Protein AF-A0A656G912-F1 (afdb_monomer_lite)

pLDDT: mean 78.0, std 14.46, range [34.84, 95.44]

Structure (mmCIF, N/CA/C/O backbone):
data_AF-A0A656G912-F1
#
_entry.id   AF-A0A656G912-F1
#
loop_
_atom_site.group_PDB
_atom_site.id
_atom_site.type_symbol
_atom_site.label_atom_id
_atom_site.label_alt_id
_atom_site.label_comp_id
_atom_site.label_asym_id
_atom_site.label_entity_id
_atom_site.label_seq_id
_atom_site.pdbx_PDB_ins_code
_atom_site.Cartn_x
_atom_site.Cartn_y
_atom_site.Cartn_z
_atom_site.occupancy
_atom_site.B_iso_or_equiv
_atom_site.auth_seq_id
_atom_site.auth_comp_id
_atom_site.auth_asym_id
_atom_site.auth_atom_id
_atom_site.pdbx_PDB_model_num
ATOM 1 N N . MET A 1 1 ? -18.332 -12.002 11.995 1.00 82.12 1 MET A N 1
ATOM 2 C CA . MET A 1 1 ? -18.474 -10.592 11.588 1.00 82.12 1 MET A CA 1
ATOM 3 C C . MET A 1 1 ? -17.479 -9.717 12.341 1.00 82.12 1 MET A C 1
ATOM 5 O O . MET A 1 1 ? -17.556 -9.607 13.562 1.00 82.12 1 MET A O 1
ATOM 9 N N . ILE A 1 2 ? -16.579 -9.072 11.595 1.00 88.88 2 ILE A N 1
ATOM 10 C CA . ILE A 1 2 ? -15.641 -8.051 12.053 1.00 88.88 2 ILE A CA 1
ATOM 11 C C . ILE A 1 2 ? -16.287 -6.677 11.842 1.00 88.88 2 ILE A C 1
ATOM 13 O O . ILE A 1 2 ? -16.492 -6.237 10.712 1.00 88.88 2 ILE A O 1
ATOM 17 N N . ASN A 1 3 ? -16.586 -5.981 12.932 1.00 89.94 3 ASN A N 1
ATOM 18 C CA . ASN A 1 3 ? -17.111 -4.628 12.937 1.00 89.94 3 ASN A CA 1
ATOM 19 C C . ASN A 1 3 ? -16.007 -3.621 12.570 1.00 89.94 3 ASN A C 1
ATOM 21 O O . ASN A 1 3 ? -15.104 -3.307 13.352 1.00 89.94 3 ASN A O 1
ATOM 25 N N . LEU A 1 4 ? -16.099 -3.121 11.340 1.00 87.69 4 LEU A N 1
ATOM 26 C CA . LEU A 1 4 ? -15.257 -2.058 10.790 1.00 87.69 4 LEU A CA 1
ATOM 27 C C . LEU A 1 4 ? -15.987 -0.706 10.732 1.00 87.69 4 LEU A C 1
ATOM 29 O O . LEU A 1 4 ? -15.480 0.238 10.132 1.00 87.69 4 LEU A O 1
ATOM 33 N N . LEU A 1 5 ? -17.162 -0.603 11.354 1.00 89.38 5 LEU A N 1
ATOM 34 C CA . LEU A 1 5 ? -17.959 0.617 11.435 1.00 89.38 5 LEU A CA 1
ATOM 35 C C . LEU A 1 5 ? -17.552 1.458 12.653 1.00 89.38 5 LEU A C 1
ATOM 37 O O . LEU A 1 5 ? -16.798 1.024 13.530 1.00 89.38 5 LEU A O 1
ATOM 41 N N . THR A 1 6 ? -18.071 2.683 12.709 1.00 87.00 6 THR A N 1
ATOM 42 C CA . THR A 1 6 ? -17.907 3.615 13.836 1.00 87.00 6 THR A CA 1
ATOM 43 C C . THR A 1 6 ? -18.986 3.467 14.915 1.00 87.00 6 THR A C 1
ATOM 45 O O . THR A 1 6 ? -18.896 4.134 15.944 1.00 87.00 6 THR A O 1
ATOM 48 N N . VAL A 1 7 ? -19.973 2.590 14.702 1.00 89.94 7 VAL A N 1
ATOM 49 C CA . VAL A 1 7 ? -21.152 2.383 15.563 1.00 89.94 7 VAL A CA 1
ATOM 50 C C . VAL A 1 7 ? -21.218 0.955 16.100 1.00 89.94 7 VAL A C 1
ATOM 52 O O . VAL A 1 7 ? -20.707 0.019 15.472 1.00 89.94 7 VAL A O 1
ATOM 55 N N . ILE A 1 8 ? -21.804 0.784 17.289 1.00 92.19 8 ILE A N 1
ATOM 56 C CA . ILE A 1 8 ? -22.007 -0.554 17.861 1.00 92.19 8 ILE A CA 1
ATOM 57 C C . ILE A 1 8 ? -22.931 -1.351 16.943 1.00 92.19 8 ILE A C 1
ATOM 59 O O . ILE A 1 8 ? -23.935 -0.838 16.457 1.00 92.19 8 ILE A O 1
ATOM 63 N N . THR A 1 9 ? -22.611 -2.626 16.735 1.00 92.38 9 THR A N 1
ATOM 64 C CA . THR A 1 9 ? -23.498 -3.553 16.030 1.00 92.38 9 THR A CA 1
ATOM 65 C C . THR A 1 9 ? -24.032 -4.577 17.017 1.00 92.38 9 THR A C 1
ATOM 67 O O . THR A 1 9 ? -23.259 -5.286 17.667 1.00 92.38 9 THR A O 1
ATOM 70 N N . VAL A 1 10 ? -25.356 -4.656 17.133 1.00 90.44 10 VAL A N 1
ATOM 71 C CA . VAL A 1 10 ? -26.035 -5.635 17.983 1.00 90.44 10 VAL A CA 1
ATOM 72 C C . VAL A 1 10 ? -26.147 -6.948 17.215 1.00 90.44 10 VAL A C 1
ATOM 74 O O . VAL A 1 10 ? -26.824 -7.035 16.197 1.00 90.44 10 VAL A O 1
ATOM 77 N N . ALA A 1 11 ? -25.448 -7.974 17.694 1.00 85.88 11 ALA A N 1
ATOM 78 C CA . ALA A 1 11 ? -25.460 -9.308 17.102 1.00 85.88 11 ALA A CA 1
ATOM 79 C C . ALA A 1 11 ? -26.674 -10.129 17.567 1.00 85.88 11 ALA A C 1
ATOM 81 O O . ALA A 1 11 ? -27.182 -10.958 16.815 1.00 85.88 11 ALA A O 1
ATOM 82 N N . ASN A 1 12 ? -27.157 -9.901 18.796 1.00 85.50 12 ASN A N 1
ATOM 83 C CA . ASN A 1 12 ? -28.300 -10.622 19.355 1.00 85.50 12 ASN A CA 1
ATOM 84 C C . ASN A 1 12 ? -29.197 -9.716 20.214 1.00 85.50 12 ASN A C 1
ATOM 86 O O . ASN A 1 12 ? -29.078 -9.669 21.441 1.00 85.50 12 ASN A O 1
ATOM 90 N N . ALA A 1 13 ? -30.145 -9.033 19.565 1.00 85.25 13 ALA A N 1
ATOM 91 C CA . ALA A 1 13 ? -31.070 -8.108 20.225 1.00 85.25 13 ALA A CA 1
ATOM 92 C C . ALA A 1 13 ? -31.944 -8.785 21.298 1.00 85.25 13 ALA A C 1
ATOM 94 O O . ALA A 1 13 ? -32.250 -8.179 22.322 1.00 85.25 13 ALA A O 1
ATOM 95 N N . LYS A 1 14 ? -32.291 -10.070 21.124 1.00 84.75 14 LYS A N 1
ATOM 96 C CA . LYS A 1 14 ? -33.125 -10.816 22.084 1.00 84.75 14 LYS A CA 1
ATOM 97 C C . LYS A 1 14 ? -32.425 -11.036 23.428 1.00 84.75 14 LYS A C 1
ATOM 99 O O . LYS A 1 14 ? -33.094 -11.111 24.454 1.00 84.75 14 LYS A O 1
ATOM 104 N N . LYS A 1 15 ? -31.090 -11.141 23.433 1.00 86.25 15 LYS A N 1
ATOM 105 C CA . LYS A 1 15 ? -30.287 -11.347 24.650 1.00 86.25 15 LYS A CA 1
ATOM 106 C C . LYS A 1 15 ? -29.908 -10.029 25.341 1.00 86.25 15 LYS A C 1
ATOM 108 O O . LYS A 1 15 ? -29.545 -10.051 26.515 1.00 86.25 15 LYS A O 1
ATOM 113 N N . LEU A 1 16 ? -30.026 -8.892 24.649 1.00 86.38 16 LEU A N 1
ATOM 114 C CA . LEU A 1 16 ? -29.507 -7.601 25.105 1.00 86.38 16 LEU A CA 1
ATOM 115 C C . LEU A 1 16 ? -30.047 -7.170 26.470 1.00 86.38 16 LEU A C 1
ATOM 117 O O . LEU A 1 16 ? -29.255 -6.956 27.383 1.00 86.38 16 LEU A O 1
ATOM 121 N N . ALA A 1 17 ? -31.367 -7.073 26.626 1.00 83.69 17 ALA A N 1
ATOM 122 C CA . ALA A 1 17 ? -31.971 -6.572 27.862 1.00 83.69 17 ALA A CA 1
ATOM 123 C C . ALA A 1 17 ? -31.608 -7.441 29.083 1.00 83.69 17 ALA A C 1
ATOM 125 O O . ALA A 1 17 ? -31.211 -6.926 30.129 1.00 83.69 17 ALA A O 1
ATOM 126 N N . ALA A 1 18 ? -31.665 -8.768 28.924 1.00 84.19 18 ALA A N 1
ATOM 127 C CA . ALA A 1 18 ? -31.332 -9.717 29.984 1.00 84.19 18 ALA A CA 1
ATOM 128 C C . ALA A 1 18 ? -29.841 -9.667 30.363 1.00 84.19 18 ALA A C 1
ATOM 130 O O . ALA A 1 18 ? -29.508 -9.596 31.546 1.00 84.19 18 ALA A O 1
ATOM 131 N N . ALA A 1 19 ? -28.943 -9.660 29.371 1.00 85.19 19 ALA A N 1
ATOM 132 C CA . ALA A 1 19 ? -27.506 -9.561 29.613 1.00 85.19 19 ALA A CA 1
ATOM 133 C C . ALA A 1 19 ? -27.141 -8.218 30.255 1.00 85.19 19 ALA A C 1
ATOM 135 O O . ALA A 1 19 ? -26.412 -8.191 31.245 1.00 85.19 19 ALA A O 1
ATOM 136 N N . ALA A 1 20 ? -27.697 -7.112 29.752 1.00 85.56 20 ALA A N 1
ATOM 137 C CA . ALA A 1 20 ? -27.444 -5.783 30.290 1.00 85.56 20 ALA A CA 1
ATOM 138 C C . ALA A 1 20 ? -27.816 -5.697 31.776 1.00 85.56 20 ALA A C 1
ATOM 140 O O . ALA A 1 20 ? -27.006 -5.246 32.586 1.00 85.56 20 ALA A O 1
ATOM 141 N N . TYR A 1 21 ? -28.993 -6.210 32.146 1.00 85.62 21 TYR A N 1
ATOM 142 C CA . TYR A 1 21 ? -29.447 -6.250 33.533 1.00 85.62 21 TYR A CA 1
ATOM 143 C C . TYR A 1 21 ? -28.483 -7.018 34.450 1.00 85.62 21 TYR A C 1
ATOM 145 O O . TYR A 1 21 ? -28.092 -6.517 35.506 1.00 85.62 21 TYR A O 1
ATOM 153 N N . ILE A 1 22 ? -28.065 -8.222 34.044 1.00 84.69 22 ILE A N 1
ATOM 154 C CA . ILE A 1 22 ? -27.146 -9.061 34.830 1.00 84.69 22 ILE A CA 1
ATOM 155 C C . ILE A 1 22 ? -25.794 -8.361 35.008 1.00 84.69 22 ILE A C 1
ATOM 157 O O . ILE A 1 22 ? -25.272 -8.296 36.123 1.00 84.69 22 ILE A O 1
ATOM 161 N N . ILE A 1 23 ? -25.240 -7.803 33.929 1.00 85.06 23 ILE A N 1
ATOM 162 C CA . ILE A 1 23 ? -23.918 -7.165 33.942 1.00 85.06 23 ILE A CA 1
ATOM 163 C C . ILE A 1 23 ? -23.940 -5.894 34.792 1.00 85.06 23 ILE A C 1
ATOM 165 O O . ILE A 1 23 ? -23.041 -5.687 35.608 1.00 85.06 23 ILE A O 1
ATOM 169 N N . PHE A 1 24 ? -24.967 -5.055 34.656 1.00 87.31 24 PHE A N 1
ATOM 170 C CA . PHE A 1 24 ? -25.081 -3.857 35.482 1.00 87.31 24 PHE A CA 1
ATOM 171 C C . PHE A 1 24 ? -25.214 -4.197 36.964 1.00 87.31 24 PHE A C 1
ATOM 173 O O . PHE A 1 24 ? -24.510 -3.596 37.773 1.00 87.31 24 PHE A O 1
ATOM 180 N N . ASN A 1 25 ? -26.026 -5.194 37.327 1.00 85.38 25 ASN A N 1
ATOM 181 C CA . ASN A 1 25 ? -26.126 -5.644 38.717 1.00 85.38 25 ASN A CA 1
ATOM 182 C C . ASN A 1 25 ? -24.791 -6.159 39.260 1.00 85.38 25 ASN A C 1
ATOM 184 O O . ASN A 1 25 ? -24.444 -5.851 40.398 1.00 85.38 25 ASN A O 1
ATOM 188 N N . LEU A 1 26 ? -24.023 -6.884 38.445 1.00 84.75 26 LEU A N 1
ATOM 189 C CA . LEU A 1 26 ? -22.691 -7.365 38.807 1.00 84.75 26 LEU A CA 1
ATOM 190 C C . LEU A 1 26 ? -21.698 -6.217 39.056 1.00 84.75 26 LEU A C 1
ATOM 192 O O . LEU A 1 26 ? -20.902 -6.267 39.997 1.00 84.75 26 LEU A O 1
ATOM 196 N N . ILE A 1 27 ? -21.732 -5.172 38.227 1.00 83.88 27 ILE A N 1
ATOM 197 C CA . ILE A 1 27 ? -20.868 -4.000 38.412 1.00 83.88 27 ILE A CA 1
ATOM 198 C C . ILE A 1 27 ? -21.308 -3.198 39.648 1.00 83.88 27 ILE A C 1
ATOM 200 O O . ILE A 1 27 ? -20.473 -2.813 40.470 1.00 83.88 27 ILE A O 1
ATOM 204 N N . ILE A 1 28 ? -22.617 -2.993 39.813 1.00 84.44 28 ILE A N 1
ATOM 205 C CA . ILE A 1 28 ? -23.221 -2.260 40.932 1.00 84.44 28 ILE A CA 1
ATOM 206 C C . ILE A 1 28 ? -22.937 -2.948 42.269 1.00 84.44 28 ILE A C 1
ATOM 208 O O . ILE A 1 28 ? -22.500 -2.286 43.212 1.00 84.44 28 ILE A O 1
ATOM 212 N N . SER A 1 29 ? -23.134 -4.266 42.371 1.00 82.44 29 SER A N 1
ATOM 213 C CA . SER A 1 29 ? -22.952 -5.010 43.625 1.00 82.44 29 SER A CA 1
ATOM 214 C C . SER A 1 29 ? -21.528 -4.886 44.164 1.00 82.44 29 SER A C 1
ATOM 216 O O . SER A 1 29 ? -21.317 -4.792 45.371 1.00 82.44 29 SER A O 1
ATOM 218 N N . LYS A 1 30 ? -20.545 -4.819 43.265 1.00 77.88 30 LYS A N 1
ATOM 219 C CA . LYS A 1 30 ? -19.129 -4.676 43.607 1.00 77.88 30 LYS A CA 1
ATOM 220 C C . LYS A 1 30 ? -18.761 -3.278 44.104 1.00 77.88 30 LYS A C 1
ATOM 222 O O . LYS A 1 30 ? -17.807 -3.117 44.868 1.00 77.88 30 LYS A O 1
ATOM 227 N N . ILE A 1 31 ? -19.496 -2.261 43.666 1.00 74.75 31 ILE A N 1
ATOM 228 C CA . ILE A 1 31 ? -19.331 -0.890 44.155 1.00 74.75 31 ILE A CA 1
ATOM 229 C C . ILE A 1 31 ? -20.005 -0.758 45.520 1.00 74.75 31 ILE A C 1
ATOM 231 O O . ILE A 1 31 ? -19.353 -0.286 46.448 1.00 74.75 31 ILE A O 1
ATOM 235 N N . LYS A 1 32 ? -21.214 -1.317 45.682 1.00 74.00 32 LYS A N 1
ATOM 236 C CA . LYS A 1 32 ? -21.914 -1.395 46.975 1.00 74.00 32 LYS A CA 1
ATOM 237 C C . LYS A 1 32 ? -21.105 -2.130 48.050 1.00 74.00 32 LYS A C 1
ATOM 239 O O . LYS A 1 32 ? -21.057 -1.704 49.197 1.00 74.00 32 LYS A O 1
ATOM 244 N N . SER A 1 33 ? -20.379 -3.196 47.697 1.00 64.25 33 SER A N 1
ATOM 245 C CA . SER A 1 33 ? -19.511 -3.896 48.661 1.00 64.25 33 SER A CA 1
ATOM 246 C C . SER A 1 33 ? -18.298 -3.075 49.124 1.00 64.25 33 SER A C 1
ATOM 248 O O . SER A 1 33 ? -17.689 -3.397 50.140 1.00 64.25 33 SER A O 1
ATOM 250 N N . LYS A 1 34 ? -17.919 -2.029 48.378 1.00 63.59 34 LYS A N 1
ATOM 251 C CA . LYS A 1 34 ? -16.813 -1.112 48.712 1.00 63.59 34 LYS A CA 1
ATOM 252 C C . LYS A 1 34 ? -17.309 0.176 49.386 1.00 63.59 34 LYS A C 1
ATOM 254 O O . LYS A 1 34 ? -16.513 1.084 49.610 1.00 63.59 34 LYS A O 1
ATOM 259 N N . GLU A 1 35 ? -18.605 0.254 49.690 1.00 60.09 35 GLU A N 1
ATOM 260 C CA . GLU A 1 35 ? -19.319 1.479 50.063 1.00 60.09 35 GLU A CA 1
ATOM 261 C C . GLU A 1 35 ? -19.407 1.739 51.573 1.00 60.09 35 GLU A C 1
ATOM 263 O O . GLU A 1 35 ? -19.953 2.762 51.985 1.00 60.09 35 GLU A O 1
ATOM 268 N N . ASN A 1 36 ? -18.831 0.864 52.408 1.00 46.75 36 ASN A N 1
ATOM 269 C CA . ASN A 1 36 ? -18.769 1.066 53.857 1.00 46.75 36 ASN A CA 1
ATOM 270 C C . ASN A 1 36 ? -18.039 2.386 54.190 1.00 46.75 36 ASN A C 1
ATOM 272 O O . ASN A 1 36 ? -16.810 2.427 54.243 1.00 46.75 36 ASN A O 1
ATOM 276 N N . GLY A 1 37 ? -18.809 3.459 54.421 1.00 52.62 37 GLY A N 1
ATOM 277 C CA . GLY A 1 37 ? -18.336 4.759 54.917 1.00 52.62 37 GLY A CA 1
ATOM 278 C C . GLY A 1 37 ? -18.514 5.978 53.996 1.00 52.62 37 GLY A C 1
ATOM 279 O O . GLY A 1 37 ? -17.925 7.022 54.273 1.00 52.62 37 GLY A O 1
ATOM 280 N N . LEU A 1 38 ? -19.286 5.895 52.910 1.00 51.03 38 LEU A N 1
ATOM 281 C CA . LEU A 1 38 ? -19.431 6.982 51.929 1.00 51.03 38 LEU A CA 1
ATOM 282 C C . LEU A 1 38 ? -20.591 7.950 52.285 1.00 51.03 38 LEU A C 1
ATOM 284 O O . LEU A 1 38 ? -21.746 7.549 52.316 1.00 51.03 38 LEU A O 1
ATOM 288 N N . LYS A 1 39 ? -20.289 9.234 52.565 1.00 55.91 39 LYS A N 1
ATOM 289 C CA . LYS A 1 39 ? -21.278 10.291 52.901 1.00 55.91 39 LYS A CA 1
ATOM 290 C C . LYS A 1 39 ? -21.879 10.936 51.637 1.00 55.91 39 LYS A C 1
ATOM 292 O O . LYS A 1 39 ? -21.122 11.507 50.859 1.00 55.91 39 LYS A O 1
ATOM 297 N N . GLU A 1 40 ? -23.210 10.929 51.502 1.00 53.94 40 GLU A N 1
ATOM 298 C CA . GLU A 1 40 ? -23.987 11.424 50.336 1.00 53.94 40 GLU A CA 1
ATOM 299 C C . GLU A 1 40 ? -23.768 12.905 49.961 1.00 53.94 40 GLU A C 1
ATOM 301 O O . GLU A 1 40 ? -23.951 13.269 48.805 1.00 53.94 40 GLU A O 1
ATOM 306 N N . ASN A 1 41 ? -23.294 13.748 50.886 1.00 58.22 41 ASN A N 1
ATOM 307 C CA . ASN A 1 41 ? -23.093 15.194 50.670 1.00 58.22 41 ASN A CA 1
ATOM 308 C C . ASN A 1 41 ? -21.611 15.604 50.524 1.00 58.22 41 ASN A C 1
ATOM 310 O O . ASN A 1 41 ? -21.208 16.688 50.949 1.00 58.22 41 ASN A O 1
ATOM 314 N N . SER A 1 42 ? -20.760 14.721 50.001 1.00 61.81 42 SER A N 1
ATOM 315 C CA . SER A 1 42 ? -19.330 15.003 49.832 1.00 61.81 42 SER A CA 1
ATOM 316 C C . SER A 1 42 ? -19.059 15.858 48.590 1.00 61.81 42 SER A C 1
ATOM 318 O O . SER A 1 42 ? -19.430 15.462 47.499 1.00 61.81 42 SER A O 1
ATOM 320 N N . ILE A 1 43 ? -18.321 16.970 48.722 1.00 70.19 43 ILE A N 1
ATOM 321 C CA . ILE A 1 43 ? -17.846 17.805 47.588 1.00 70.19 43 ILE A CA 1
ATOM 322 C C . ILE A 1 43 ? -16.678 17.118 46.830 1.00 70.19 43 ILE A C 1
ATOM 324 O O . ILE A 1 43 ? -16.121 17.641 45.863 1.00 70.19 43 ILE A O 1
ATOM 328 N N . ASP A 1 44 ? -16.247 15.934 47.274 1.00 79.06 44 ASP A N 1
ATOM 329 C CA . ASP A 1 44 ? -15.113 15.228 46.686 1.00 79.06 44 ASP A CA 1
ATOM 330 C C . ASP A 1 44 ? -15.423 14.726 45.265 1.00 79.06 44 ASP A C 1
ATOM 332 O O . ASP A 1 44 ? -16.249 13.846 45.030 1.00 79.06 44 ASP A O 1
ATOM 336 N N . LYS A 1 45 ? -14.663 15.214 44.286 1.00 83.19 45 LYS A N 1
ATOM 337 C CA . LYS A 1 45 ? -14.747 14.764 42.891 1.00 83.19 45 LYS A CA 1
ATOM 338 C C . LYS A 1 45 ? -14.531 13.253 42.745 1.00 83.19 45 LYS A C 1
ATOM 340 O O . LYS A 1 45 ? -15.136 12.601 41.894 1.00 83.19 45 LYS A O 1
ATOM 345 N N . GLN A 1 46 ? -13.652 12.653 43.550 1.00 81.25 46 GLN A N 1
ATOM 346 C CA . GLN A 1 46 ? -13.429 11.208 43.483 1.00 81.25 46 GLN A CA 1
ATOM 347 C C . GLN A 1 46 ? -14.627 10.412 43.992 1.00 81.25 46 GLN A C 1
ATOM 349 O O . GLN A 1 46 ? -14.867 9.313 43.490 1.00 81.25 46 GLN A O 1
ATOM 354 N N . TYR A 1 47 ? -15.366 10.965 44.954 1.00 81.75 47 TYR A N 1
ATOM 355 C CA . TYR A 1 47 ? -16.596 10.387 45.472 1.00 81.75 47 TYR A CA 1
ATOM 356 C C . TYR A 1 47 ? -17.638 10.269 44.357 1.00 81.75 47 TYR A C 1
ATOM 358 O O . TYR A 1 47 ? -18.019 9.151 44.003 1.00 81.75 47 TYR A O 1
ATOM 366 N N . HIS A 1 48 ? -17.980 11.386 43.706 1.00 81.62 48 HIS A N 1
ATOM 367 C CA . HIS A 1 48 ? -18.956 11.417 42.611 1.00 81.62 48 HIS A CA 1
ATOM 368 C C . HIS A 1 48 ? -18.585 10.465 41.465 1.00 81.62 48 HIS A C 1
ATOM 370 O O . HIS A 1 48 ? -19.416 9.689 40.995 1.00 81.62 48 HIS A O 1
ATOM 376 N N . LYS A 1 49 ? -17.295 10.382 41.102 1.00 85.69 49 LYS A N 1
ATOM 377 C CA . LYS A 1 49 ? -16.827 9.421 40.085 1.00 85.69 49 LYS A CA 1
ATOM 378 C C . LYS A 1 49 ? -17.027 7.952 40.468 1.00 85.69 49 LYS A C 1
ATOM 380 O O . LYS A 1 49 ? -17.073 7.106 39.575 1.00 85.69 49 LYS A O 1
ATOM 385 N N . ARG A 1 50 ? -17.033 7.608 41.760 1.00 81.94 50 ARG A N 1
ATOM 386 C CA . ARG A 1 50 ? -17.203 6.222 42.238 1.00 81.94 50 ARG A CA 1
ATOM 387 C C . ARG A 1 50 ? -18.674 5.825 42.296 1.00 81.94 50 ARG A C 1
ATOM 389 O O . ARG A 1 50 ? -18.986 4.695 41.931 1.00 81.94 50 ARG A O 1
ATOM 396 N N . ILE A 1 51 ? -19.547 6.746 42.700 1.00 85.69 51 ILE A N 1
ATOM 397 C CA . ILE A 1 51 ? -20.988 6.493 42.849 1.00 85.69 51 ILE A CA 1
ATOM 398 C C . ILE A 1 51 ? -21.797 6.746 41.567 1.00 85.69 51 ILE A C 1
ATOM 400 O O . ILE A 1 51 ? -22.969 6.392 41.512 1.00 85.69 51 ILE A O 1
ATOM 404 N N . ALA A 1 52 ? -21.185 7.300 40.517 1.00 88.56 52 ALA A N 1
ATOM 405 C CA . ALA A 1 52 ? -21.841 7.647 39.254 1.00 88.56 52 ALA A CA 1
ATOM 406 C C . ALA A 1 52 ? -22.761 6.548 38.681 1.00 88.56 52 ALA A C 1
ATOM 408 O O . ALA A 1 52 ? -23.879 6.827 38.257 1.00 88.56 52 ALA A O 1
ATOM 409 N N . ILE A 1 53 ? -22.335 5.279 38.705 1.00 88.75 53 ILE A N 1
ATOM 410 C CA . ILE A 1 53 ? -23.158 4.164 38.200 1.00 88.75 53 ILE A CA 1
ATOM 411 C C . ILE A 1 53 ? -24.339 3.822 39.115 1.00 88.75 53 ILE A C 1
ATOM 413 O O . ILE A 1 53 ? -25.383 3.390 38.631 1.00 88.75 53 ILE A O 1
ATOM 417 N N . LEU A 1 54 ? -24.209 4.045 40.424 1.00 86.44 54 LEU A N 1
ATOM 418 C CA . LEU A 1 54 ? -25.320 3.895 41.362 1.00 86.44 54 LEU A CA 1
ATOM 419 C C . LEU A 1 54 ? -26.356 4.980 41.107 1.00 86.44 54 LEU A C 1
ATOM 421 O O . LEU A 1 54 ? -27.533 4.669 40.935 1.00 86.44 54 LEU A O 1
ATOM 425 N N . LYS A 1 55 ? -25.906 6.228 40.959 1.00 87.25 55 LYS A N 1
ATOM 426 C CA . LYS A 1 55 ? -26.768 7.349 40.581 1.00 87.25 55 LYS A CA 1
ATOM 427 C C . LYS A 1 55 ? -27.487 7.089 39.255 1.00 87.25 55 LYS A C 1
ATOM 429 O O . LYS A 1 55 ? -28.703 7.239 39.187 1.00 87.25 55 LYS A O 1
ATOM 434 N N . LEU A 1 56 ? -26.772 6.589 38.243 1.00 89.00 56 LEU A N 1
ATOM 435 C CA . LEU A 1 56 ? -27.375 6.161 36.978 1.00 89.00 56 LEU A CA 1
ATOM 436 C C . LEU A 1 56 ? -28.475 5.112 37.199 1.00 89.00 56 LEU A C 1
ATOM 438 O O . LEU A 1 56 ? -29.557 5.245 36.639 1.00 89.00 56 LEU A O 1
ATOM 442 N N . SER A 1 57 ? -28.217 4.099 38.032 1.00 86.38 57 SER A N 1
ATOM 443 C CA . SER A 1 57 ? -29.179 3.023 38.307 1.00 86.38 57 SER A CA 1
ATOM 444 C C . SER A 1 57 ? -30.447 3.489 39.030 1.00 86.38 57 SER A C 1
ATOM 446 O O . SER A 1 57 ? -31.489 2.849 38.900 1.00 86.38 57 SER A O 1
ATOM 448 N N . HIS A 1 58 ? -30.371 4.601 39.767 1.00 85.62 58 HIS A N 1
ATOM 449 C CA . HIS A 1 58 ? -31.526 5.230 40.408 1.00 85.62 58 HIS A CA 1
ATOM 450 C C . HIS A 1 58 ? -32.342 6.078 39.433 1.00 85.62 58 HIS A C 1
ATOM 452 O O . HIS A 1 58 ? -33.567 6.074 39.502 1.00 85.62 58 HIS A O 1
ATOM 458 N N . LEU A 1 59 ? -31.671 6.789 38.523 1.00 86.44 59 LEU A N 1
ATOM 459 C CA . LEU A 1 59 ? -32.327 7.643 37.531 1.00 86.44 59 LEU A CA 1
ATOM 460 C C . LEU A 1 59 ? -32.948 6.839 36.389 1.00 86.44 59 LEU A C 1
ATOM 462 O O . LEU A 1 59 ? -33.980 7.227 35.849 1.00 86.44 59 LEU A O 1
ATOM 466 N N . ARG A 1 60 ? -32.329 5.714 36.019 1.00 83.56 60 ARG A N 1
ATOM 467 C CA . ARG A 1 60 ? -32.788 4.877 34.918 1.00 83.56 60 ARG A CA 1
ATOM 468 C C . ARG A 1 60 ? -32.762 3.392 35.275 1.00 83.56 60 ARG A C 1
ATOM 470 O O . ARG A 1 60 ? -31.697 2.862 35.596 1.00 83.56 60 ARG A O 1
ATOM 477 N N . PRO A 1 61 ? -33.890 2.674 35.116 1.00 78.12 61 PRO A N 1
ATOM 478 C CA . PRO A 1 61 ? -33.898 1.229 35.266 1.00 78.12 61 PRO A CA 1
ATOM 479 C C . PRO A 1 61 ? -33.080 0.572 34.142 1.00 78.12 61 PRO A C 1
ATOM 481 O O . PRO A 1 61 ? -33.356 0.722 32.952 1.00 78.12 61 PRO A O 1
ATOM 484 N N . LEU A 1 62 ? -32.046 -0.174 34.535 1.00 75.56 62 LEU A N 1
ATOM 485 C CA . LEU A 1 62 ? -31.052 -0.772 33.631 1.00 75.56 62 LEU A CA 1
ATOM 486 C C . LEU A 1 62 ? -31.506 -2.107 33.003 1.00 75.56 62 LEU A C 1
ATOM 488 O O . LEU A 1 62 ? -30.717 -2.797 32.363 1.00 75.56 62 LEU A O 1
ATOM 492 N N . ASN A 1 63 ? -32.774 -2.484 33.188 1.00 72.19 63 ASN A N 1
ATOM 493 C CA . ASN A 1 63 ? -33.387 -3.699 32.641 1.00 72.19 63 ASN A CA 1
ATOM 494 C C . ASN A 1 63 ? -33.961 -3.523 31.222 1.00 72.19 63 ASN A C 1
ATOM 496 O O . ASN A 1 63 ? -34.359 -4.514 30.616 1.00 72.19 63 ASN A O 1
ATOM 500 N N . ASN A 1 64 ? -33.999 -2.295 30.691 1.00 78.06 64 ASN A N 1
ATOM 501 C CA . ASN A 1 64 ? -34.572 -1.985 29.379 1.00 78.06 64 ASN A CA 1
ATOM 502 C C . ASN A 1 64 ? -33.639 -1.081 28.552 1.00 78.06 64 ASN A C 1
ATOM 504 O O . ASN A 1 64 ? -33.949 0.074 28.254 1.00 78.06 64 ASN A O 1
ATOM 508 N N . ILE A 1 65 ? -32.446 -1.596 28.250 1.00 85.38 65 ILE A N 1
ATOM 509 C CA . ILE A 1 65 ? -31.449 -0.920 27.410 1.00 85.38 65 ILE A CA 1
ATOM 510 C C . ILE A 1 65 ? -31.757 -1.207 25.937 1.00 85.38 65 ILE A C 1
ATOM 512 O O . ILE A 1 65 ? -31.737 -2.363 25.514 1.00 85.38 65 ILE A O 1
ATOM 516 N N . SER A 1 66 ? -32.026 -0.153 25.166 1.00 87.50 66 SER A N 1
ATOM 517 C CA . SER A 1 66 ? -32.234 -0.212 23.716 1.00 87.50 66 SER A CA 1
ATOM 518 C C . SER A 1 66 ? -30.919 -0.079 22.935 1.00 87.50 66 SER A C 1
ATOM 520 O O . SER A 1 66 ? -29.868 0.254 23.486 1.00 87.50 66 SER A O 1
ATOM 522 N N . GLU A 1 67 ? -30.967 -0.295 21.618 1.00 88.38 67 GLU A N 1
ATOM 523 C CA . GLU A 1 67 ? -29.801 -0.099 20.743 1.00 88.38 67 GLU A CA 1
ATOM 524 C C . GLU A 1 67 ? -29.334 1.366 20.706 1.00 88.38 67 GLU A C 1
ATOM 526 O O . GLU A 1 67 ? -28.135 1.637 20.655 1.00 88.38 67 GLU A O 1
ATOM 531 N N . GLN A 1 68 ? -30.267 2.321 20.800 1.00 89.75 68 GLN A N 1
ATOM 532 C CA . GLN A 1 68 ? -29.939 3.749 20.869 1.00 89.75 68 GLN A CA 1
ATOM 533 C C . GLN A 1 68 ? -29.192 4.083 22.163 1.00 89.75 68 GLN A C 1
ATOM 535 O O . GLN A 1 68 ? -28.237 4.859 22.151 1.00 89.75 68 GLN A O 1
ATOM 540 N N . ASP A 1 69 ? -29.573 3.445 23.269 1.00 91.00 69 ASP A N 1
ATOM 541 C CA . ASP A 1 69 ? -28.889 3.627 24.548 1.00 91.00 69 ASP A CA 1
ATOM 542 C C . ASP A 1 69 ? -27.467 3.076 24.508 1.00 91.00 69 ASP A C 1
ATOM 544 O O . ASP A 1 69 ? -26.562 3.702 25.051 1.00 91.00 69 ASP A O 1
ATOM 548 N N . LEU A 1 70 ? -27.241 1.943 23.831 1.00 91.88 70 LEU A N 1
ATOM 549 C CA . LEU A 1 70 ? -25.892 1.409 23.631 1.00 91.88 70 LEU A CA 1
ATOM 550 C C . LEU A 1 70 ? -24.998 2.396 22.883 1.00 91.88 70 LEU A C 1
ATOM 552 O O . LEU A 1 70 ? -23.833 2.555 23.247 1.00 91.88 70 LEU A O 1
ATOM 556 N N . GLN A 1 71 ? -25.536 3.073 21.870 1.00 92.81 71 GLN A N 1
ATOM 557 C CA . GLN A 1 71 ? -24.785 4.072 21.118 1.00 92.81 71 GLN A CA 1
ATOM 558 C C . GLN A 1 71 ? -24.430 5.287 21.993 1.00 92.81 71 GLN A C 1
ATOM 560 O O . GLN A 1 71 ? -23.285 5.733 21.980 1.00 92.81 71 GLN A O 1
ATOM 565 N N . ILE A 1 72 ? -25.356 5.756 22.834 1.00 93.00 72 ILE A N 1
ATOM 566 C CA . ILE A 1 72 ? -25.084 6.836 23.799 1.00 93.00 72 ILE A CA 1
ATOM 567 C C . ILE A 1 72 ? -24.046 6.393 24.845 1.00 93.00 72 ILE A C 1
ATOM 569 O O . ILE A 1 72 ? -23.095 7.120 25.132 1.00 93.00 72 ILE A O 1
ATOM 573 N N . ILE A 1 73 ? -24.183 5.179 25.388 1.00 93.81 73 ILE A N 1
ATOM 574 C CA . ILE A 1 73 ? -23.222 4.566 26.320 1.00 93.81 73 ILE A CA 1
ATOM 575 C C . ILE A 1 73 ? -21.828 4.510 25.683 1.00 93.81 73 ILE A C 1
ATOM 577 O O . ILE A 1 73 ? -20.830 4.828 26.336 1.00 93.81 73 ILE A O 1
ATOM 581 N N . TYR A 1 74 ? -21.747 4.132 24.407 1.00 93.81 74 TYR A N 1
ATOM 582 C CA . TYR A 1 74 ? -20.503 4.108 23.650 1.00 93.81 74 TYR A CA 1
ATOM 583 C C . TYR A 1 74 ? -19.879 5.494 23.511 1.00 93.81 74 TYR A C 1
ATOM 585 O O . TYR A 1 74 ? -18.700 5.645 23.832 1.00 93.81 74 TYR A O 1
ATOM 593 N N . GLU A 1 75 ? -20.651 6.495 23.097 1.00 91.94 75 GLU A N 1
ATOM 594 C CA . GLU A 1 75 ? -20.179 7.875 22.937 1.00 91.94 75 GLU A CA 1
ATOM 595 C C . GLU A 1 75 ? -19.632 8.431 24.257 1.00 91.94 75 GLU A C 1
ATOM 597 O O . GLU A 1 75 ? -18.476 8.860 24.308 1.00 91.94 75 GLU A O 1
ATOM 602 N N . ILE A 1 76 ? -20.376 8.269 25.360 1.00 92.56 76 ILE A N 1
ATOM 603 C CA . ILE A 1 76 ? -19.908 8.641 26.706 1.00 92.56 76 ILE A CA 1
ATOM 604 C C . ILE A 1 76 ? -18.606 7.897 27.050 1.00 92.56 76 ILE A C 1
ATOM 606 O O . ILE A 1 76 ? -17.663 8.490 27.578 1.00 92.56 76 ILE A O 1
ATOM 610 N N . SER A 1 77 ? -18.506 6.600 26.731 1.00 91.62 77 SER A N 1
ATOM 611 C CA . SER A 1 77 ? -17.320 5.786 27.040 1.00 91.62 77 SER A CA 1
ATOM 612 C C . SER A 1 77 ? -16.041 6.253 26.330 1.00 91.62 77 SER A C 1
ATOM 614 O O . SER A 1 77 ? -14.943 6.044 26.857 1.00 91.62 77 SER A O 1
ATOM 616 N N . GLN A 1 78 ? -16.156 6.857 25.141 1.00 87.69 78 GLN A N 1
ATOM 617 C CA . GLN A 1 78 ? -15.005 7.293 24.344 1.00 87.69 78 GLN A CA 1
ATOM 618 C C . GLN A 1 78 ? -14.491 8.688 24.722 1.00 87.69 78 GLN A C 1
ATOM 620 O O . GLN A 1 78 ? -13.360 9.019 24.357 1.00 87.69 78 GLN A O 1
ATOM 625 N N . GLY A 1 79 ? -15.257 9.478 25.482 1.00 82.00 79 GLY A N 1
ATOM 626 C CA . GLY A 1 79 ? -14.847 10.813 25.914 1.00 82.00 79 GLY A CA 1
ATOM 627 C C . GLY A 1 79 ? -13.514 10.809 26.679 1.00 82.00 79 GLY A C 1
ATOM 628 O O . GLY A 1 79 ? -13.300 10.014 27.599 1.00 82.00 79 GLY A O 1
ATOM 629 N N . VAL A 1 80 ? -12.601 11.723 26.333 1.00 76.19 80 VAL A N 1
ATOM 630 C CA . VAL A 1 80 ? -11.289 11.855 27.004 1.00 76.19 80 VAL A CA 1
ATOM 631 C C . VAL A 1 80 ? -11.351 12.888 28.128 1.00 76.19 80 VAL A C 1
ATOM 633 O O . VAL A 1 80 ? -11.049 12.562 29.274 1.00 76.19 80 VAL A O 1
ATOM 636 N N . GLU A 1 81 ? -11.853 14.086 27.832 1.00 78.25 81 GLU A N 1
ATOM 637 C CA . GLU A 1 81 ? -12.076 15.186 28.784 1.00 78.25 81 GLU A CA 1
ATOM 638 C C . GLU A 1 81 ? -13.572 15.489 28.897 1.00 78.25 81 GLU A C 1
ATOM 640 O O . GLU A 1 81 ? -14.343 14.986 28.082 1.00 78.25 81 GLU A O 1
ATOM 645 N N . TYR A 1 82 ? -13.999 16.182 29.954 1.00 79.31 82 TYR A N 1
ATOM 646 C CA . TYR A 1 82 ? -15.411 16.528 30.133 1.00 79.31 82 TYR A CA 1
ATOM 647 C C . TYR A 1 82 ? -15.765 17.727 29.251 1.00 79.31 82 TYR A C 1
ATOM 649 O O . TYR A 1 82 ? -15.275 18.829 29.504 1.00 79.31 82 TYR A O 1
ATOM 657 N N . ASP A 1 83 ? -16.610 17.512 28.246 1.00 85.56 83 ASP A N 1
ATOM 658 C CA . ASP A 1 83 ? -17.209 18.583 27.454 1.00 85.56 83 ASP A CA 1
ATOM 659 C C . ASP A 1 83 ? -18.599 18.860 28.017 1.00 85.56 83 ASP A C 1
ATOM 661 O O . ASP A 1 83 ? -19.533 18.082 27.828 1.00 85.56 83 ASP A O 1
ATOM 665 N N . LYS A 1 84 ? -18.750 19.991 28.713 1.00 85.06 84 LYS A N 1
ATOM 666 C CA . LYS A 1 84 ? -20.000 20.330 29.398 1.00 85.06 84 LYS A CA 1
ATOM 667 C C . LYS A 1 84 ? -21.209 20.311 28.462 1.00 85.06 84 LYS A C 1
ATOM 669 O O . LYS A 1 84 ? -22.277 19.911 28.914 1.00 85.06 84 LYS A O 1
ATOM 674 N N . ALA A 1 85 ? -21.083 20.746 27.210 1.00 87.19 85 ALA A N 1
ATOM 675 C CA . ALA A 1 85 ? -22.224 20.818 26.301 1.00 87.19 85 ALA A CA 1
ATOM 676 C C . ALA A 1 85 ? -22.608 19.429 25.772 1.00 87.19 85 ALA A C 1
ATOM 678 O O . ALA A 1 85 ? -23.786 19.061 25.782 1.00 87.19 85 ALA A O 1
ATOM 679 N N . GLU A 1 86 ? -21.618 18.650 25.338 1.00 89.75 86 GLU A N 1
ATOM 680 C CA . GLU A 1 86 ? -21.844 17.331 24.746 1.00 89.75 86 GLU A CA 1
ATOM 681 C C . GLU A 1 86 ? -22.180 16.267 25.802 1.00 89.75 86 GLU A C 1
ATOM 683 O O . GLU A 1 86 ? -23.194 15.577 25.675 1.00 89.75 86 GLU A O 1
ATOM 688 N N . ASP A 1 87 ? -21.402 16.179 26.885 1.00 89.81 87 ASP A N 1
ATOM 689 C CA . ASP A 1 87 ? -21.600 15.186 27.946 1.00 89.81 87 ASP A CA 1
ATOM 690 C C . ASP A 1 87 ? -22.947 15.382 28.662 1.00 89.81 87 ASP A C 1
ATOM 692 O O . ASP A 1 87 ? -23.634 14.401 28.946 1.00 89.81 87 ASP A O 1
ATOM 696 N N . THR A 1 88 ? -23.374 16.631 28.902 1.00 91.12 88 THR A N 1
ATOM 697 C CA . THR A 1 88 ? -24.699 16.924 29.489 1.00 91.12 88 THR A CA 1
ATOM 698 C C . THR A 1 88 ? -25.815 16.443 28.569 1.00 91.12 88 THR A C 1
ATOM 700 O O . THR A 1 88 ? -26.742 15.774 29.017 1.00 91.12 88 THR A O 1
ATOM 703 N N . LYS A 1 89 ? -25.703 16.711 27.263 1.00 93.50 89 LYS A N 1
ATOM 704 C CA . LYS A 1 89 ? -26.689 16.276 26.267 1.00 93.50 89 LYS A CA 1
ATOM 705 C C . LYS A 1 89 ? -26.785 14.752 26.189 1.00 93.50 89 LYS A C 1
ATOM 707 O O . LYS A 1 89 ? -27.890 14.217 26.114 1.00 93.50 89 LYS A O 1
ATOM 712 N N . LEU A 1 90 ? -25.651 14.050 26.186 1.00 92.94 90 LEU A N 1
ATOM 713 C CA . LEU A 1 90 ? -25.617 12.585 26.156 1.00 92.94 90 LEU A CA 1
ATOM 714 C C . LEU A 1 90 ? -26.179 11.984 27.448 1.00 92.94 90 LEU A C 1
ATOM 716 O O . LEU A 1 90 ? -26.994 11.064 27.392 1.00 92.94 90 LEU A O 1
ATOM 720 N N . TYR A 1 91 ? -25.805 12.536 28.603 1.00 93.62 91 TYR A N 1
ATOM 721 C CA . TYR A 1 91 ? -26.304 12.089 29.900 1.00 93.62 91 TYR A CA 1
ATOM 722 C C . TYR A 1 91 ? -27.811 12.322 30.055 1.00 93.62 91 TYR A C 1
ATOM 724 O O . TYR A 1 91 ? -28.528 11.420 30.492 1.00 93.62 91 TYR A O 1
ATOM 732 N N . HIS A 1 92 ? -28.312 13.480 29.619 1.00 93.31 92 HIS A N 1
ATOM 733 C CA . HIS A 1 92 ? -29.739 13.790 29.622 1.00 93.31 92 HIS A CA 1
ATOM 734 C C . HIS A 1 92 ? -30.522 12.849 28.710 1.00 93.31 92 HIS A C 1
ATOM 736 O O . HIS A 1 92 ? -31.537 12.295 29.117 1.00 93.31 92 HIS A O 1
ATOM 742 N N . LYS A 1 93 ? -30.032 12.580 27.492 1.00 92.75 93 LYS A N 1
ATOM 743 C CA . LYS A 1 93 ? -30.657 11.581 26.609 1.00 92.75 93 LYS A CA 1
ATOM 744 C C . LYS A 1 93 ? -30.695 10.191 27.240 1.00 92.75 93 LYS A C 1
ATOM 746 O O . LYS A 1 93 ? -31.651 9.453 27.023 1.00 92.75 93 LYS A O 1
ATOM 751 N N . LEU A 1 94 ? -29.658 9.830 27.996 1.00 91.19 94 LEU A N 1
ATOM 752 C CA . LEU A 1 94 ? -29.585 8.532 28.648 1.00 91.19 94 LEU A CA 1
ATOM 753 C C . LEU A 1 94 ? -30.461 8.455 29.900 1.00 91.19 94 LEU A C 1
ATOM 755 O O . LEU A 1 94 ? -30.954 7.376 30.181 1.00 91.19 94 LEU A O 1
ATOM 759 N N . THR A 1 95 ? -30.654 9.525 30.668 1.00 90.44 95 THR A N 1
ATOM 760 C CA . THR A 1 95 ? -31.288 9.445 32.002 1.00 90.44 95 THR A CA 1
ATOM 761 C C . THR A 1 95 ? -32.593 10.220 32.145 1.00 90.44 95 THR A C 1
ATOM 763 O O . THR A 1 95 ? -33.337 9.964 33.084 1.00 90.44 95 THR A O 1
ATOM 766 N N . GLY A 1 96 ? -32.881 11.150 31.235 1.00 89.31 96 GLY A N 1
ATOM 767 C CA . GLY A 1 96 ? -33.965 12.128 31.356 1.00 89.31 96 GLY A CA 1
ATOM 768 C C . GLY A 1 96 ? -33.648 13.315 32.276 1.00 89.31 96 GLY A C 1
ATOM 769 O O . GLY A 1 96 ? -34.493 14.194 32.423 1.00 89.31 96 GLY A O 1
ATOM 770 N N . SER A 1 97 ? -32.452 13.357 32.874 1.00 90.25 97 SER A N 1
ATOM 771 C CA . SER A 1 97 ? -32.030 14.388 33.827 1.00 90.25 97 SER A CA 1
ATOM 772 C C . SER A 1 97 ? -30.632 14.906 33.503 1.00 90.25 97 SER A C 1
ATOM 774 O O . SER A 1 97 ? -29.794 14.181 32.969 1.00 90.25 97 SER A O 1
ATOM 776 N N . ASP A 1 98 ? -30.349 16.153 33.867 1.00 90.56 98 ASP A N 1
ATOM 777 C CA . ASP A 1 98 ? -29.002 16.714 33.737 1.00 90.56 98 ASP A CA 1
ATOM 778 C C . ASP A 1 98 ? -28.070 16.179 34.843 1.00 90.56 98 ASP A C 1
ATOM 780 O O . ASP A 1 98 ? -28.530 15.876 35.950 1.00 90.56 98 ASP A O 1
ATOM 784 N N . PRO A 1 99 ? -26.757 16.038 34.578 1.00 91.00 99 PRO A N 1
ATOM 785 C CA . PRO A 1 99 ? -25.803 15.652 35.606 1.00 91.00 99 PRO A CA 1
ATOM 786 C C . PRO A 1 99 ? -25.623 16.805 36.603 1.00 91.00 99 PRO A C 1
ATOM 788 O O . PRO A 1 99 ? -25.397 17.948 36.209 1.00 91.00 99 PRO A O 1
ATOM 791 N N . GLU A 1 100 ? -25.672 16.508 37.902 1.00 87.62 100 GLU A N 1
ATOM 792 C CA . GLU A 1 100 ? -25.387 17.514 38.940 1.00 87.62 100 GLU A CA 1
ATOM 793 C C . GLU A 1 100 ? -23.895 17.869 38.961 1.00 87.62 100 GLU A C 1
ATOM 795 O O . GLU A 1 100 ? -23.527 19.024 39.177 1.00 87.62 100 GLU A O 1
ATOM 800 N N . TRP A 1 101 ? -23.037 16.876 38.699 1.00 87.88 101 TRP A N 1
ATOM 801 C CA . TRP A 1 101 ? -21.584 17.018 38.684 1.00 87.88 101 TRP A CA 1
ATOM 802 C C . TRP A 1 101 ? -20.996 16.472 37.384 1.00 87.88 101 TRP A C 1
ATOM 804 O O . TRP A 1 101 ? -21.436 15.449 36.862 1.00 87.88 101 TRP A O 1
ATOM 814 N N . ALA A 1 102 ? -19.919 17.087 36.890 1.00 87.75 102 ALA A N 1
ATOM 815 C CA . ALA A 1 102 ? -19.166 16.567 35.740 1.00 87.75 102 ALA A CA 1
ATOM 816 C C . ALA A 1 102 ? -18.625 15.142 35.995 1.00 87.75 102 ALA A C 1
ATOM 818 O O . ALA A 1 102 ? -18.413 14.322 35.094 1.00 87.75 102 ALA A O 1
ATOM 819 N N . GLU A 1 103 ? -18.388 14.834 37.264 1.00 90.44 103 GLU A N 1
ATOM 820 C CA . GLU A 1 103 ? -17.975 13.546 37.788 1.00 90.44 103 GLU A CA 1
ATOM 821 C C . GLU A 1 103 ? -19.027 12.442 37.639 1.00 90.44 103 GLU A C 1
ATOM 823 O O . GLU A 1 103 ? -18.636 11.279 37.506 1.00 90.44 103 GLU A O 1
ATOM 828 N N . ASP A 1 104 ? -20.314 12.791 37.559 1.00 87.69 104 ASP A N 1
ATOM 829 C CA . ASP A 1 104 ? -21.400 11.836 37.315 1.00 87.69 104 ASP A CA 1
ATOM 830 C C . ASP A 1 104 ? -21.303 11.248 35.899 1.00 87.69 104 ASP A C 1
ATOM 832 O O . ASP A 1 104 ? -21.549 10.062 35.701 1.00 87.69 104 ASP A O 1
ATOM 836 N N . VAL A 1 105 ? -20.853 12.032 34.911 1.00 91.06 105 VAL A N 1
ATOM 837 C CA . VAL A 1 105 ? -20.626 11.535 33.541 1.00 91.06 105 VAL A CA 1
ATOM 838 C C . VAL A 1 105 ? -19.235 10.921 33.403 1.00 91.06 105 VAL A C 1
ATOM 840 O O . VAL A 1 105 ? -19.072 9.793 32.933 1.00 91.06 105 VAL A O 1
ATOM 843 N N . SER A 1 106 ? -18.196 11.632 33.853 1.00 90.12 106 SER A N 1
ATOM 844 C CA . SER A 1 106 ? -16.814 11.156 33.700 1.00 90.12 106 SER A CA 1
ATOM 845 C C . SER A 1 106 ? -16.519 9.885 34.515 1.00 90.12 106 SER A C 1
ATOM 847 O O . SER A 1 106 ? -15.654 9.094 34.127 1.00 90.12 106 SER A O 1
ATOM 849 N N . GLY A 1 107 ? -17.257 9.639 35.605 1.00 88.56 107 GLY A N 1
ATOM 850 C CA . GLY A 1 107 ? -17.215 8.400 36.385 1.00 88.56 107 GLY A CA 1
ATOM 851 C C . GLY A 1 107 ? -17.732 7.171 35.629 1.00 88.56 107 GLY A C 1
ATOM 852 O O . GLY A 1 107 ? -17.193 6.075 35.810 1.00 88.56 107 GLY A O 1
ATOM 853 N N . LEU A 1 108 ? -18.701 7.356 34.724 1.00 90.88 108 LEU A N 1
ATOM 854 C CA . LEU A 1 108 ? -19.312 6.277 33.939 1.00 90.88 108 LEU A CA 1
ATOM 855 C C . LEU A 1 108 ? -18.410 5.758 32.822 1.00 90.88 108 LEU A C 1
ATOM 857 O O . LEU A 1 108 ? -18.540 4.605 32.431 1.00 90.88 108 LEU A O 1
ATOM 861 N N . ARG A 1 109 ? -17.454 6.553 32.330 1.00 91.25 109 ARG A N 1
ATOM 862 C CA . ARG A 1 109 ? -16.664 6.208 31.132 1.00 91.25 109 ARG A CA 1
ATOM 863 C C . ARG A 1 109 ? -15.956 4.859 31.233 1.00 91.25 109 ARG A C 1
ATOM 865 O O . ARG A 1 109 ? -16.030 4.049 30.316 1.00 91.25 109 ARG A O 1
ATOM 872 N N . VAL A 1 110 ? -15.273 4.601 32.351 1.00 89.38 110 VAL A N 1
ATOM 873 C CA . VAL A 1 110 ? -14.567 3.323 32.578 1.00 89.38 110 VAL A CA 1
ATOM 874 C C . VAL A 1 110 ? -15.564 2.178 32.754 1.00 89.38 110 VAL A C 1
ATOM 876 O O . VAL A 1 110 ? -15.377 1.119 32.166 1.00 89.38 110 VAL A O 1
ATOM 879 N N . VAL A 1 111 ? -16.643 2.417 33.499 1.00 89.56 111 VAL A N 1
ATOM 880 C CA . VAL A 1 111 ? -17.686 1.419 33.772 1.00 89.56 111 VAL A CA 1
ATOM 881 C C . VAL A 1 111 ? -18.406 1.002 32.489 1.00 89.56 111 VAL A C 1
ATOM 883 O O . VAL A 1 111 ? -18.622 -0.180 32.253 1.00 89.56 111 VAL A O 1
ATOM 886 N N . PHE A 1 112 ? -18.718 1.954 31.613 1.00 93.12 112 PHE A N 1
ATOM 887 C CA . PHE A 1 112 ? -19.321 1.690 30.313 1.00 93.12 112 PHE A CA 1
ATOM 888 C C . PHE A 1 112 ? -18.390 0.912 29.387 1.00 93.12 112 PHE A C 1
ATOM 890 O O . PHE A 1 112 ? -18.858 0.029 28.676 1.00 93.12 112 PHE A O 1
ATOM 897 N N . LYS A 1 113 ? -17.072 1.142 29.435 1.00 92.12 113 LYS A N 1
ATOM 898 C CA . LYS A 1 113 ? -16.123 0.286 28.705 1.00 92.12 113 LYS A CA 1
ATOM 899 C C . LYS A 1 113 ? -16.155 -1.154 29.210 1.00 92.12 113 LYS A C 1
ATOM 901 O O . LYS A 1 113 ? -16.218 -2.062 28.387 1.00 92.12 113 LYS A O 1
ATOM 906 N N . GLU A 1 114 ? -16.118 -1.360 30.528 1.00 91.38 114 GLU A N 1
ATOM 907 C CA . GLU A 1 114 ? -16.211 -2.696 31.136 1.00 91.38 114 GLU A CA 1
ATOM 908 C C . GLU A 1 114 ? -17.527 -3.381 30.735 1.00 91.38 114 GLU A C 1
ATOM 910 O O . GLU A 1 114 ? -17.512 -4.501 30.231 1.00 91.38 114 GLU A O 1
ATOM 915 N N . PHE A 1 115 ? -18.652 -2.672 30.862 1.00 92.62 115 PHE A N 1
ATOM 916 C CA . PHE A 1 115 ? -19.981 -3.134 30.464 1.00 92.62 115 PHE A CA 1
ATOM 917 C C . PHE A 1 115 ? -20.038 -3.576 28.996 1.00 92.62 115 PHE A C 1
ATOM 919 O O . PHE A 1 115 ? -20.458 -4.695 28.706 1.00 92.62 115 PHE A O 1
ATOM 926 N N . LEU A 1 116 ? -19.562 -2.736 28.071 1.00 94.12 116 LEU A N 1
ATOM 927 C CA . LEU A 1 116 ? -19.533 -3.040 26.638 1.00 94.12 116 LEU A CA 1
ATOM 928 C C . LEU A 1 116 ? -18.663 -4.265 26.320 1.00 94.12 116 LEU A C 1
ATOM 930 O O . LEU A 1 116 ? -19.011 -5.061 25.450 1.00 94.12 116 LEU A O 1
ATOM 934 N N . CYS A 1 117 ? -17.556 -4.451 27.040 1.00 93.12 117 CYS A N 1
ATOM 935 C CA . CYS A 1 117 ? -16.690 -5.616 26.868 1.00 93.12 117 CYS A CA 1
ATOM 936 C C . CYS A 1 117 ? -17.323 -6.911 27.390 1.00 93.12 117 CYS A C 1
ATOM 938 O O . CYS A 1 117 ? -17.126 -7.962 26.785 1.00 93.12 117 CYS A O 1
ATOM 940 N N . ILE A 1 118 ? -18.090 -6.849 28.482 1.00 92.50 118 ILE A N 1
ATOM 941 C CA . ILE A 1 118 ? -18.799 -8.023 29.010 1.00 92.50 118 ILE A CA 1
ATOM 942 C C . ILE A 1 118 ? -20.024 -8.350 28.134 1.00 92.50 118 ILE A C 1
ATOM 944 O O . ILE A 1 118 ? -20.315 -9.514 27.870 1.00 92.50 118 ILE A O 1
ATOM 948 N N . LEU A 1 119 ? -20.713 -7.342 27.586 1.00 92.75 119 LEU A N 1
ATOM 949 C CA . LEU A 1 119 ? -21.753 -7.574 26.574 1.00 92.75 119 LEU A CA 1
ATOM 950 C C . LEU A 1 119 ? -21.194 -8.254 25.323 1.00 92.75 119 LEU A C 1
ATOM 952 O O . LEU A 1 119 ? -21.856 -9.113 24.735 1.00 92.75 119 LEU A O 1
ATOM 956 N N . TRP A 1 120 ? -19.979 -7.877 24.919 1.00 94.31 120 TRP A N 1
ATOM 957 C CA . TRP A 1 120 ? -19.269 -8.570 23.856 1.00 94.31 120 TRP A CA 1
ATOM 958 C C . TRP A 1 120 ? -19.015 -10.033 24.228 1.00 94.31 120 TRP A C 1
ATOM 960 O O . TRP A 1 120 ? -19.377 -10.898 23.441 1.00 94.31 120 TRP A O 1
ATOM 970 N N . SER A 1 121 ? -18.486 -10.343 25.420 1.00 91.75 121 SER A N 1
ATOM 971 C CA . SER A 1 121 ? -18.232 -11.742 25.812 1.00 91.75 121 SER A CA 1
ATOM 972 C C . SER A 1 121 ? -19.494 -12.606 25.865 1.00 91.75 121 SER A C 1
ATOM 974 O O . SER A 1 121 ? -19.426 -13.811 25.653 1.00 91.75 121 SER A O 1
ATOM 976 N N . GLU A 1 122 ? -20.657 -11.994 26.092 1.00 91.12 122 GLU A N 1
ATOM 977 C CA . GLU A 1 122 ? -21.959 -12.663 26.042 1.00 91.12 122 GLU A CA 1
ATOM 978 C C . GLU A 1 122 ? -22.495 -12.887 24.611 1.00 91.12 122 GLU A C 1
ATOM 980 O O . GLU A 1 122 ? -23.600 -13.420 24.450 1.00 91.12 122 GLU A O 1
ATOM 985 N N . GLY A 1 123 ? -21.758 -12.477 23.574 1.00 89.81 123 GLY A N 1
ATOM 986 C CA . GLY A 1 123 ? -22.151 -12.591 22.167 1.00 89.81 123 GLY A CA 1
ATOM 987 C C . GLY A 1 123 ? -23.288 -11.650 21.762 1.00 89.81 123 GLY A C 1
ATOM 988 O O . GLY A 1 123 ? -24.007 -11.919 20.799 1.00 89.81 123 GLY A O 1
ATOM 989 N N . VAL A 1 124 ? -23.506 -10.567 22.515 1.00 91.94 124 VAL A N 1
ATOM 990 C CA . VAL A 1 124 ? -24.629 -9.641 22.290 1.00 91.94 124 VAL A CA 1
ATOM 991 C C . VAL A 1 124 ? -24.267 -8.552 21.288 1.00 91.94 124 VAL A C 1
ATOM 993 O O . VAL A 1 124 ? -25.099 -8.182 20.458 1.00 91.94 124 VAL A O 1
ATOM 996 N N . VAL A 1 125 ? -23.039 -8.031 21.353 1.00 94.12 125 VAL A N 1
ATOM 997 C CA . VAL A 1 125 ? -22.591 -6.869 20.571 1.00 94.12 125 VAL A CA 1
ATOM 998 C C . VAL A 1 125 ? -21.209 -7.091 19.970 1.00 94.12 125 VAL A C 1
ATOM 1000 O O . VAL A 1 125 ? -20.398 -7.836 20.510 1.00 94.12 125 VAL A O 1
ATOM 1003 N N . THR A 1 126 ? -20.910 -6.370 18.892 1.00 93.50 126 THR A N 1
ATOM 1004 C CA . THR A 1 126 ? -19.538 -6.138 18.421 1.00 93.50 126 THR A CA 1
ATOM 1005 C C . THR A 1 126 ? -19.228 -4.647 18.466 1.00 93.50 126 THR A C 1
ATOM 1007 O O . THR A 1 126 ? -20.050 -3.807 18.086 1.00 93.50 126 THR A O 1
ATOM 1010 N N . LEU A 1 127 ? -18.042 -4.308 18.966 1.00 93.19 127 LEU A N 1
ATOM 1011 C CA . LEU A 1 127 ? -17.633 -2.930 19.208 1.00 93.19 127 LEU A CA 1
ATOM 1012 C C . LEU A 1 127 ? -16.947 -2.314 17.974 1.00 93.19 127 LEU A C 1
ATOM 1014 O O . LEU A 1 127 ? -16.236 -3.020 17.256 1.00 93.19 127 LEU A O 1
ATOM 1018 N N . PRO A 1 128 ? -17.101 -0.997 17.748 1.00 90.44 128 PRO A N 1
ATOM 1019 C CA . PRO A 1 128 ? -16.484 -0.277 16.634 1.00 90.44 128 PRO A CA 1
ATOM 1020 C C . PRO A 1 128 ? -14.967 -0.409 16.561 1.00 90.44 128 PRO A C 1
ATOM 1022 O O . PRO A 1 128 ? -14.282 -0.545 17.581 1.00 90.44 128 PRO A O 1
ATOM 1025 N N . TYR A 1 129 ? -14.395 -0.195 15.373 1.00 86.25 129 TYR A N 1
ATOM 1026 C CA . TYR A 1 129 ? -12.934 -0.112 15.237 1.00 86.25 129 TYR A CA 1
ATOM 1027 C C . TYR A 1 129 ? -12.325 1.083 15.996 1.00 86.25 129 TYR A C 1
ATOM 1029 O O . TYR A 1 129 ? -11.124 1.082 16.295 1.00 86.25 129 TYR A O 1
ATOM 1037 N N . THR A 1 130 ? -13.139 2.096 16.301 1.00 85.75 130 THR A N 1
ATOM 1038 C CA . THR A 1 130 ? -12.772 3.282 17.083 1.00 85.75 130 THR A CA 1
ATOM 1039 C C . THR A 1 130 ? -12.796 3.041 18.595 1.00 85.75 130 THR A C 1
ATOM 1041 O O . THR A 1 130 ? -12.227 3.849 19.327 1.00 85.75 130 THR A O 1
ATOM 1044 N N . PHE A 1 131 ? -13.349 1.917 19.073 1.00 88.69 131 PHE A N 1
ATOM 1045 C CA . PHE A 1 131 ? -13.437 1.618 20.502 1.00 88.69 131 PHE A CA 1
ATOM 1046 C C . PHE A 1 131 ? -12.053 1.513 21.161 1.00 88.69 131 PHE A C 1
ATOM 1048 O O . PHE A 1 131 ? -11.188 0.727 20.752 1.00 88.69 131 PHE A O 1
ATOM 1055 N N . ASN A 1 132 ? -11.862 2.296 22.224 1.00 85.94 132 ASN A N 1
ATOM 1056 C CA . ASN A 1 132 ? -10.630 2.353 22.997 1.00 85.94 132 ASN A CA 1
ATOM 1057 C C . ASN A 1 132 ? -10.765 1.690 24.382 1.00 85.94 132 ASN A C 1
ATOM 1059 O O . ASN A 1 132 ? -11.352 2.264 25.304 1.00 85.94 132 ASN A O 1
ATOM 1063 N N . ILE A 1 133 ? -10.092 0.547 24.565 1.00 87.00 133 ILE A N 1
ATOM 1064 C CA . ILE A 1 133 ? -10.060 -0.229 25.820 1.00 87.00 133 ILE A CA 1
ATOM 1065 C C . ILE A 1 133 ? -9.215 0.406 26.941 1.00 87.00 133 ILE A C 1
ATOM 1067 O O . ILE A 1 133 ? -9.179 -0.081 28.071 1.00 87.00 133 ILE A O 1
ATOM 1071 N N . THR A 1 134 ? -8.505 1.502 26.662 1.00 84.00 134 THR A N 1
ATOM 1072 C CA . THR A 1 134 ? -7.577 2.118 27.617 1.00 84.00 134 THR A CA 1
ATOM 1073 C C . THR A 1 134 ? -8.261 2.395 28.958 1.00 84.00 134 THR A C 1
ATOM 1075 O O . THR A 1 134 ? -9.301 3.055 29.020 1.00 84.00 134 THR A O 1
ATOM 1078 N N . HIS A 1 135 ? -7.632 1.886 30.022 1.00 84.06 135 HIS A N 1
ATOM 1079 C CA . HIS A 1 135 ? -8.039 1.992 31.428 1.00 84.06 135 HIS A CA 1
ATOM 1080 C C . HIS A 1 135 ? -9.296 1.221 31.850 1.00 84.06 135 HIS A C 1
ATOM 1082 O O . HIS A 1 135 ? -9.579 1.252 33.045 1.00 84.06 135 HIS A O 1
ATOM 1088 N N . ALA A 1 136 ? -9.977 0.498 30.948 1.00 85.38 136 ALA A N 1
ATOM 1089 C CA . ALA A 1 136 ? -11.162 -0.297 31.290 1.00 85.38 136 ALA A CA 1
ATOM 1090 C C . ALA A 1 136 ? -10.884 -1.218 32.489 1.00 85.38 136 ALA A C 1
ATOM 1092 O O . ALA A 1 136 ? -11.511 -1.095 33.525 1.00 85.38 136 ALA A O 1
ATOM 1093 N N . TRP A 1 137 ? -9.820 -2.015 32.419 1.00 87.19 137 TRP A N 1
ATOM 1094 C CA . TRP A 1 137 ? -9.526 -3.041 33.426 1.00 87.19 137 TRP A CA 1
ATOM 1095 C C . TRP A 1 137 ? -8.660 -2.578 34.603 1.00 87.19 137 TRP A C 1
ATOM 1097 O O . TRP A 1 137 ? -8.240 -3.389 35.419 1.00 87.19 137 TRP A O 1
ATOM 1107 N N . LYS A 1 138 ? -8.360 -1.274 34.726 1.00 82.06 138 LYS A N 1
ATOM 1108 C CA . LYS A 1 138 ? -7.528 -0.776 35.841 1.00 82.06 138 LYS A CA 1
ATOM 1109 C C . LYS A 1 138 ? -8.229 -0.902 37.195 1.00 82.06 138 LYS A C 1
ATOM 1111 O O . LYS A 1 138 ? -7.558 -1.102 38.201 1.00 82.06 138 LYS A O 1
ATOM 1116 N N . LYS A 1 139 ? -9.552 -0.710 37.227 1.00 76.62 139 LYS A N 1
ATOM 1117 C CA . LYS A 1 139 ? -10.350 -0.752 38.463 1.00 76.62 139 LYS A CA 1
ATOM 1118 C C . LYS A 1 139 ? -10.820 -2.167 38.797 1.00 76.62 139 LYS A C 1
ATOM 1120 O O . LYS A 1 139 ? -10.890 -2.506 39.976 1.00 76.62 139 LYS A O 1
ATOM 1125 N N . ASN A 1 140 ? -11.136 -2.954 37.769 1.00 81.19 140 ASN A N 1
ATOM 1126 C CA . ASN A 1 140 ? -11.680 -4.302 37.891 1.00 81.19 140 ASN A CA 1
ATOM 1127 C C . ASN A 1 140 ? -10.909 -5.298 36.995 1.00 81.19 140 ASN A C 1
ATOM 1129 O O . ASN A 1 140 ? -11.467 -5.788 36.010 1.00 81.19 140 ASN A O 1
ATOM 1133 N N . PRO A 1 141 ? -9.624 -5.580 37.285 1.00 84.62 141 PRO A N 1
ATOM 1134 C CA . PRO A 1 141 ? -8.805 -6.474 36.461 1.00 84.62 141 PRO A CA 1
ATOM 1135 C C . PRO A 1 141 ? -9.345 -7.910 36.396 1.00 84.62 141 PRO A C 1
ATOM 1137 O O . PRO A 1 141 ? -9.197 -8.578 35.380 1.00 84.62 141 PRO A O 1
ATOM 1140 N N . GLU A 1 142 ? -10.031 -8.379 37.438 1.00 85.12 142 GLU A N 1
ATOM 1141 C CA . GLU A 1 142 ? -10.603 -9.727 37.492 1.00 85.12 142 GLU A CA 1
ATOM 1142 C C . GLU A 1 142 ? -11.775 -9.931 36.521 1.00 85.12 142 GLU A C 1
ATOM 1144 O O . GLU A 1 142 ? -12.084 -11.062 36.154 1.00 85.12 142 GLU A O 1
ATOM 1149 N N . PHE A 1 143 ? -12.434 -8.852 36.080 1.00 85.75 143 PHE A N 1
ATOM 1150 C CA . PHE A 1 143 ? -13.471 -8.951 35.050 1.00 85.75 143 PHE A CA 1
ATOM 1151 C C . PHE A 1 143 ? -12.875 -9.268 33.683 1.00 85.75 143 PHE A C 1
ATOM 1153 O O . PHE A 1 143 ? -13.506 -9.967 32.892 1.00 85.75 143 PHE A O 1
ATOM 1160 N N . GLU A 1 144 ? -11.656 -8.796 33.425 1.00 87.69 144 GLU A N 1
ATOM 1161 C CA . GLU A 1 144 ? -10.970 -9.082 32.174 1.00 87.69 144 GLU A CA 1
ATOM 1162 C C . GLU A 1 144 ? -10.715 -10.588 32.045 1.00 87.69 144 GLU A C 1
ATOM 1164 O O . GLU A 1 144 ? -11.147 -11.208 31.071 1.00 87.69 144 GLU A O 1
ATOM 1169 N N . GLU A 1 145 ? -10.084 -11.174 33.065 1.00 84.88 145 GLU A N 1
ATOM 1170 C CA . GLU A 1 145 ? -9.733 -12.595 33.100 1.00 84.88 145 GLU A CA 1
ATOM 1171 C C . GLU A 1 145 ? -10.967 -13.498 33.135 1.00 84.88 145 GLU A C 1
ATOM 1173 O O . GLU A 1 145 ? -11.015 -14.499 32.428 1.00 84.88 145 GLU A O 1
ATOM 1178 N N . LYS A 1 146 ? -11.992 -13.138 33.915 1.00 87.56 146 LYS A N 1
ATOM 1179 C CA . LYS A 1 146 ? -13.171 -13.992 34.086 1.00 87.56 146 LYS A CA 1
ATOM 1180 C C . LYS A 1 146 ? -14.102 -14.003 32.873 1.00 87.56 146 LYS A C 1
ATOM 1182 O O . LYS A 1 146 ? -14.709 -15.035 32.602 1.00 87.56 146 LYS A O 1
ATOM 1187 N N . TYR A 1 147 ? -14.273 -12.864 32.199 1.00 88.12 147 TYR A N 1
ATOM 1188 C CA . TYR A 1 147 ? -15.304 -12.718 31.165 1.00 88.12 147 TYR A CA 1
ATOM 1189 C C . TYR A 1 147 ? -14.738 -12.568 29.757 1.00 88.12 147 TYR A C 1
ATOM 1191 O O . TYR A 1 147 ? -15.352 -13.040 28.809 1.00 88.12 147 TYR A O 1
ATOM 1199 N N . THR A 1 148 ? -13.582 -11.923 29.584 1.00 88.38 148 THR A N 1
ATOM 1200 C CA . THR A 1 148 ? -13.100 -11.563 28.238 1.00 88.38 148 THR A CA 1
ATOM 1201 C C . THR A 1 148 ? -11.950 -12.429 27.735 1.00 88.38 148 THR A C 1
ATOM 1203 O O . THR A 1 148 ? -11.716 -12.478 26.526 1.00 88.38 148 THR A O 1
ATOM 1206 N N . TYR A 1 149 ? -11.229 -13.123 28.622 1.00 88.50 149 TYR A N 1
ATOM 1207 C CA . TYR A 1 149 ? -10.240 -14.117 28.209 1.00 88.50 149 TYR A CA 1
ATOM 1208 C C . TYR A 1 149 ? -10.952 -15.372 27.699 1.00 88.50 149 TYR A C 1
ATOM 1210 O O . TYR A 1 149 ? -11.432 -16.196 28.468 1.00 88.50 149 TYR A O 1
ATOM 1218 N N . GLY A 1 150 ? -11.014 -15.497 26.376 1.00 87.81 150 GLY A N 1
ATOM 1219 C CA . GLY A 1 150 ? -11.489 -16.691 25.678 1.00 87.81 150 GLY A CA 1
ATOM 1220 C C . GLY A 1 150 ? -10.457 -17.208 24.677 1.00 87.81 150 GLY A C 1
ATOM 1221 O O . GLY A 1 150 ? -9.270 -16.883 24.762 1.00 87.81 150 GLY A O 1
ATOM 1222 N N . PHE A 1 151 ? -10.914 -17.950 23.666 1.00 92.00 151 PHE A N 1
ATOM 1223 C CA . PHE A 1 151 ? -10.019 -18.614 22.710 1.00 92.00 151 PHE A CA 1
ATOM 1224 C C . PHE A 1 151 ? -9.084 -17.643 21.951 1.00 92.00 151 PHE A C 1
ATOM 1226 O O . PHE A 1 151 ? -7.949 -17.995 21.635 1.00 92.00 151 PHE A O 1
ATOM 1233 N N . ILE A 1 152 ? -9.506 -16.393 21.693 1.00 92.00 152 ILE A N 1
ATOM 1234 C CA . ILE A 1 152 ? -8.643 -15.373 21.064 1.00 92.00 152 ILE A CA 1
ATOM 1235 C C . ILE A 1 152 ? -7.405 -15.109 21.928 1.00 92.00 152 ILE A C 1
ATOM 1237 O O . ILE A 1 152 ? -6.285 -15.044 21.409 1.00 92.00 152 ILE A O 1
ATOM 1241 N N . TRP A 1 153 ? -7.597 -14.986 23.242 1.00 90.88 153 TRP A N 1
ATOM 1242 C CA . TRP A 1 153 ? -6.502 -14.820 24.189 1.00 90.88 153 TRP A CA 1
ATOM 1243 C C . TRP A 1 153 ? -5.656 -16.093 24.285 1.00 90.88 153 TRP A C 1
ATOM 1245 O O . TRP A 1 153 ? -4.431 -16.000 24.246 1.00 90.88 153 TRP A O 1
ATOM 1255 N N . GLU A 1 154 ? -6.275 -17.277 24.314 1.00 91.38 154 GLU A N 1
ATOM 1256 C CA . GLU A 1 154 ? -5.560 -18.564 24.355 1.00 91.38 154 GLU A CA 1
ATOM 1257 C C . GLU A 1 154 ? -4.613 -18.741 23.163 1.00 91.38 154 GLU A C 1
ATOM 1259 O O . GLU A 1 154 ? -3.449 -19.102 23.339 1.00 91.38 154 GLU A O 1
ATOM 1264 N N . VAL A 1 155 ? -5.066 -18.394 21.956 1.00 91.25 155 VAL A N 1
ATOM 1265 C CA . VAL A 1 155 ? -4.235 -18.407 20.742 1.00 91.25 155 VAL A CA 1
ATOM 1266 C C . VAL A 1 155 ? -3.107 -17.373 20.831 1.00 91.25 155 VAL A C 1
ATOM 1268 O O . VAL A 1 155 ? -2.008 -17.602 20.325 1.00 91.25 155 VAL A O 1
ATOM 1271 N N . ALA A 1 156 ? -3.334 -16.228 21.480 1.00 89.31 156 ALA A N 1
ATOM 1272 C CA . ALA A 1 156 ? -2.322 -15.186 21.650 1.00 89.31 156 ALA A CA 1
ATOM 1273 C C . ALA A 1 156 ? -1.296 -15.495 22.758 1.00 89.31 156 ALA A C 1
ATOM 1275 O O . ALA A 1 156 ? -0.167 -14.993 22.692 1.00 89.31 156 ALA A O 1
ATOM 1276 N N . LYS A 1 157 ? -1.663 -16.330 23.736 1.00 89.62 157 LYS A N 1
ATOM 1277 C CA . LYS A 1 157 ? -0.914 -16.614 24.968 1.00 89.62 157 LYS A CA 1
ATOM 1278 C C . LYS A 1 157 ? 0.539 -17.019 24.711 1.00 89.62 157 LYS A C 1
ATOM 1280 O O . LYS A 1 157 ? 0.821 -17.814 23.818 1.00 89.62 157 LYS A O 1
ATOM 1285 N N . GLY A 1 158 ? 1.487 -16.495 25.479 1.00 83.06 158 GLY A N 1
ATOM 1286 C CA . GLY A 1 158 ? 2.920 -16.804 25.372 1.00 83.06 158 GLY A CA 1
ATOM 1287 C C . GLY A 1 158 ? 3.703 -15.912 24.404 1.00 83.06 158 GLY A C 1
ATOM 1288 O O . GLY A 1 158 ? 4.914 -16.072 24.268 1.00 83.06 158 GLY A O 1
ATOM 1289 N N . VAL A 1 159 ? 3.049 -14.948 23.744 1.00 83.44 159 VAL A N 1
ATOM 1290 C CA . VAL A 1 159 ? 3.718 -13.924 22.930 1.00 83.44 159 VAL A CA 1
ATOM 1291 C C . VAL A 1 159 ? 3.192 -12.551 23.342 1.00 83.44 159 VAL A C 1
ATOM 1293 O O . VAL A 1 159 ? 2.167 -12.091 22.844 1.00 83.44 159 VAL A O 1
ATOM 1296 N N . ASN A 1 160 ? 3.925 -11.860 24.222 1.00 81.81 160 ASN A N 1
ATOM 1297 C CA . ASN A 1 160 ? 3.504 -10.594 24.850 1.00 81.81 160 ASN A CA 1
ATOM 1298 C C . ASN A 1 160 ? 2.990 -9.531 23.858 1.00 81.81 160 ASN A C 1
ATOM 1300 O O . ASN A 1 160 ? 2.088 -8.750 24.171 1.00 81.81 160 ASN A O 1
ATOM 1304 N N . SER A 1 161 ? 3.563 -9.468 22.651 1.00 80.44 161 SER A N 1
ATOM 1305 C CA . SER A 1 161 ? 3.123 -8.535 21.607 1.00 80.44 161 SER A CA 1
ATOM 1306 C C . SER A 1 161 ? 1.763 -8.910 21.005 1.00 80.44 161 SER A C 1
ATOM 1308 O O . SER A 1 161 ? 0.962 -8.013 20.740 1.00 80.44 161 SER A O 1
ATOM 1310 N N . LEU A 1 162 ? 1.483 -10.206 20.827 1.00 83.19 162 LEU A N 1
ATOM 1311 C CA . LEU A 1 162 ? 0.195 -10.725 20.357 1.00 83.19 162 LEU A CA 1
ATOM 1312 C C . LEU A 1 162 ? -0.874 -10.621 21.441 1.00 83.19 162 LEU A C 1
ATOM 1314 O O . LEU A 1 162 ? -1.993 -10.218 21.135 1.00 83.19 162 LEU A O 1
ATOM 1318 N N . GLU A 1 163 ? -0.538 -10.913 22.696 1.00 85.38 163 GLU A N 1
ATOM 1319 C CA . GLU A 1 163 ? -1.458 -10.748 23.830 1.00 85.38 163 GLU A CA 1
ATOM 1320 C C . GLU A 1 163 ? -1.921 -9.294 23.952 1.00 85.38 163 GLU A C 1
ATOM 1322 O O . GLU A 1 163 ? -3.114 -9.004 23.985 1.00 85.38 163 GLU A O 1
ATOM 1327 N N . ARG A 1 164 ? -0.986 -8.337 23.923 1.00 80.69 164 ARG A N 1
ATOM 1328 C CA . ARG A 1 164 ? -1.342 -6.913 23.974 1.00 80.69 164 ARG A CA 1
ATOM 1329 C C . ARG A 1 164 ? -2.178 -6.482 22.769 1.00 80.69 164 ARG A C 1
ATOM 1331 O O . ARG A 1 164 ? -3.054 -5.633 22.909 1.00 80.69 164 ARG A O 1
ATOM 1338 N N . ALA A 1 165 ? -1.888 -7.010 21.583 1.00 79.31 165 ALA A N 1
ATOM 1339 C CA . ALA A 1 165 ? -2.583 -6.598 20.373 1.00 79.31 165 ALA A CA 1
ATOM 1340 C C . ALA A 1 165 ? -3.985 -7.213 20.244 1.00 79.31 165 ALA A C 1
ATOM 1342 O O . ALA A 1 165 ? -4.903 -6.497 19.851 1.00 79.31 165 ALA A O 1
ATOM 1343 N N . SER A 1 166 ? -4.159 -8.490 20.597 1.00 85.50 166 SER A N 1
ATOM 1344 C CA . SER A 1 166 ? -5.454 -9.195 20.602 1.00 85.50 166 SER A CA 1
ATOM 1345 C C . SER A 1 166 ? -6.473 -8.524 21.511 1.00 85.50 166 SER A C 1
ATOM 1347 O O . SER A 1 166 ? -7.586 -8.241 21.069 1.00 85.50 166 SER A O 1
ATOM 1349 N N . ARG A 1 167 ? -6.044 -8.095 22.703 1.00 82.62 167 ARG A N 1
ATOM 1350 C CA . ARG A 1 167 ? -6.864 -7.299 23.630 1.00 82.62 167 ARG A CA 1
ATOM 1351 C C . ARG A 1 167 ? -7.462 -6.034 23.010 1.00 82.62 167 ARG A C 1
ATOM 1353 O O . ARG A 1 167 ? -8.516 -5.590 23.442 1.00 82.62 167 ARG A O 1
ATOM 1360 N N . ASN A 1 168 ? -6.820 -5.438 22.005 1.00 79.56 168 ASN A N 1
ATOM 1361 C CA . ASN A 1 168 ? -7.324 -4.213 21.377 1.00 79.56 168 ASN A CA 1
ATOM 1362 C C . ASN A 1 168 ? -8.348 -4.469 20.266 1.00 79.56 168 ASN A C 1
ATOM 1364 O O . ASN A 1 168 ? -9.109 -3.559 19.933 1.00 79.56 168 ASN A O 1
ATOM 1368 N N . TRP A 1 169 ? -8.339 -5.656 19.649 1.00 87.19 169 TRP A N 1
ATOM 1369 C CA . TRP A 1 169 ? -9.192 -5.938 18.495 1.00 87.19 169 TRP A CA 1
ATOM 1370 C C . TRP A 1 169 ? -10.270 -6.991 18.730 1.00 87.19 169 TRP A C 1
ATOM 1372 O O . TRP A 1 169 ? -11.259 -6.952 18.007 1.00 87.19 169 TRP A O 1
ATOM 1382 N N . GLN A 1 170 ? -10.132 -7.871 19.728 1.00 90.94 170 GLN A N 1
ATOM 1383 C CA . GLN A 1 170 ? -11.060 -8.987 19.959 1.00 90.94 170 GLN A CA 1
ATOM 1384 C C . GLN A 1 170 ? -12.531 -8.546 20.019 1.00 90.94 170 GLN A C 1
ATOM 1386 O O . GLN A 1 170 ? -13.381 -9.143 19.362 1.00 90.94 170 GLN A O 1
ATOM 1391 N N . TYR A 1 171 ? -12.797 -7.411 20.677 1.00 92.19 171 TYR A N 1
ATOM 1392 C CA . TYR A 1 171 ? -14.138 -6.848 20.859 1.00 92.19 171 TYR A CA 1
ATOM 1393 C C . TYR A 1 171 ? -14.834 -6.424 19.564 1.00 92.19 171 TYR A C 1
ATOM 1395 O O . TYR A 1 171 ? -16.029 -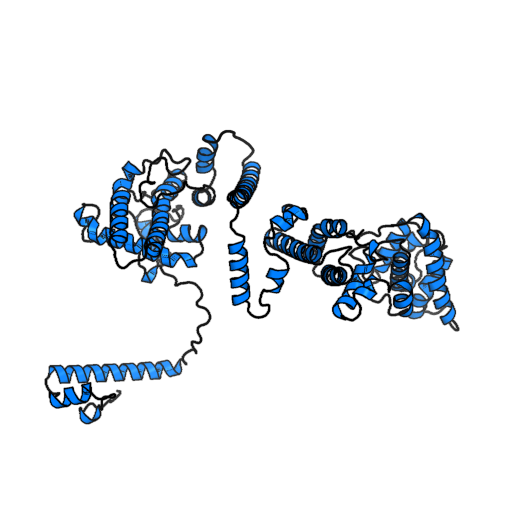6.148 19.560 1.00 92.19 171 TYR A O 1
ATOM 1403 N N . ARG A 1 172 ? -14.085 -6.334 18.464 1.00 91.00 172 ARG A N 1
ATOM 1404 C CA . ARG A 1 172 ? -14.592 -5.931 17.150 1.00 91.00 172 ARG A CA 1
ATOM 1405 C C . ARG A 1 172 ? -15.092 -7.120 16.349 1.00 91.00 172 ARG A C 1
ATOM 1407 O O . ARG A 1 172 ? -15.542 -6.939 15.233 1.00 91.00 172 ARG A O 1
ATOM 1414 N N . THR A 1 173 ? -14.970 -8.334 16.865 1.00 92.12 173 THR A N 1
ATOM 1415 C CA . THR A 1 173 ? -15.423 -9.554 16.190 1.00 92.12 173 THR A CA 1
ATOM 1416 C C . THR A 1 173 ? -16.548 -10.179 16.988 1.00 92.12 173 THR A C 1
ATOM 1418 O O . THR A 1 173 ? -16.625 -9.946 18.183 1.00 92.12 173 THR A O 1
ATOM 1421 N N . ASN A 1 174 ? -17.410 -10.981 16.383 1.00 91.69 174 ASN A N 1
ATOM 1422 C CA . ASN A 1 174 ? -18.350 -11.832 17.127 1.00 91.69 174 ASN A CA 1
ATOM 1423 C C . ASN A 1 174 ? -17.773 -13.239 17.364 1.00 91.69 174 ASN A C 1
ATOM 1425 O O . ASN A 1 174 ? -18.524 -14.206 17.471 1.00 91.69 174 ASN A O 1
ATOM 1429 N N . TRP A 1 175 ? -16.445 -13.369 17.350 1.00 92.75 175 TRP A N 1
ATOM 1430 C CA . TRP A 1 175 ? -15.788 -14.657 17.467 1.00 92.75 175 TRP A CA 1
ATOM 1431 C C . TRP A 1 175 ? -15.622 -15.017 18.941 1.00 92.75 175 TRP A C 1
ATOM 1433 O O . TRP A 1 175 ? -14.920 -14.319 19.679 1.00 92.75 175 TRP A O 1
ATOM 1443 N N . HIS A 1 176 ? -16.217 -16.136 19.354 1.00 91.62 176 HIS A N 1
ATOM 1444 C CA . HIS A 1 176 ? -16.141 -16.661 20.723 1.00 91.62 176 HIS A CA 1
ATOM 1445 C C . HIS A 1 176 ? -15.590 -18.092 20.787 1.00 91.62 176 HIS A C 1
ATOM 1447 O O . HIS A 1 176 ? -15.192 -18.557 21.855 1.00 91.62 176 HIS A O 1
ATOM 1453 N N . SER A 1 177 ? -15.490 -18.765 19.644 1.00 93.25 177 SER A N 1
ATOM 1454 C CA . SER A 1 177 ? -14.916 -20.090 19.460 1.00 93.25 177 SER A CA 1
ATOM 1455 C C . SER A 1 177 ? -14.114 -20.169 18.151 1.00 93.25 177 SER A C 1
ATOM 1457 O O . SER A 1 177 ? -14.336 -19.361 17.244 1.00 93.25 177 SER A O 1
ATOM 1459 N N . PRO A 1 178 ? -13.224 -21.170 17.984 1.00 93.00 178 PRO A N 1
ATOM 1460 C CA . PRO A 1 178 ? -12.481 -21.354 16.736 1.00 93.00 178 PRO A CA 1
ATOM 1461 C C . PRO A 1 178 ? -13.377 -21.452 15.494 1.00 93.00 178 PRO A C 1
ATOM 1463 O O . PRO A 1 178 ? -13.012 -20.943 14.440 1.00 93.00 178 PRO A O 1
ATOM 1466 N N . LYS A 1 179 ? -14.568 -22.056 15.625 1.00 92.50 179 LYS A N 1
ATOM 1467 C CA . LYS A 1 179 ? -15.526 -22.247 14.523 1.00 92.50 179 LYS A CA 1
ATOM 1468 C C . LYS A 1 179 ? -16.160 -20.950 14.025 1.00 92.50 179 LYS A C 1
ATOM 1470 O O . LYS A 1 179 ? -16.682 -20.935 12.917 1.00 92.50 179 LYS A O 1
ATOM 1475 N N . ASP A 1 180 ? -16.123 -19.890 14.828 1.00 92.44 180 ASP A N 1
ATOM 1476 C CA . ASP A 1 180 ? -16.680 -18.594 14.439 1.00 92.44 180 ASP A CA 1
ATOM 1477 C C . ASP A 1 180 ? -15.766 -17.850 13.455 1.00 92.44 180 ASP A C 1
ATOM 1479 O O . ASP A 1 180 ? -16.182 -16.866 12.844 1.00 92.44 180 ASP A O 1
ATOM 1483 N N . VAL A 1 181 ? -14.516 -18.301 13.307 1.00 93.62 181 VAL A N 1
ATOM 1484 C CA . VAL A 1 181 ? -13.535 -17.696 12.410 1.00 93.62 181 VAL A CA 1
ATOM 1485 C C . VAL A 1 181 ? -13.778 -18.178 10.979 1.00 93.62 181 VAL A C 1
ATOM 1487 O O . VAL A 1 181 ? -13.592 -19.352 10.672 1.00 93.62 181 VAL A O 1
ATOM 1490 N N . ASP A 1 182 ? -14.122 -17.252 10.083 1.00 92.94 182 ASP A N 1
ATOM 1491 C CA . ASP A 1 182 ? -14.297 -17.521 8.653 1.00 92.94 182 ASP A CA 1
ATOM 1492 C C . ASP A 1 182 ? -13.233 -16.805 7.804 1.00 92.94 182 ASP A C 1
ATOM 1494 O O . ASP A 1 182 ? -12.977 -15.601 7.932 1.00 92.94 182 ASP A O 1
ATOM 1498 N N . PHE A 1 183 ? -12.615 -17.558 6.894 1.00 93.19 183 PHE A N 1
ATOM 1499 C CA . PHE A 1 183 ? -11.651 -17.033 5.936 1.00 93.19 183 PHE A CA 1
ATOM 1500 C C . PHE A 1 183 ? -12.284 -16.045 4.949 1.00 93.19 183 PHE A C 1
ATOM 1502 O O . PHE A 1 183 ? -11.658 -15.038 4.613 1.00 93.19 183 PHE A O 1
ATOM 1509 N N . ASN A 1 184 ? -13.507 -16.305 4.477 1.00 93.00 184 ASN A N 1
ATOM 1510 C CA . ASN A 1 184 ? -14.156 -15.429 3.498 1.00 93.00 184 ASN A CA 1
ATOM 1511 C C . ASN A 1 184 ? -14.494 -14.079 4.123 1.00 93.00 184 ASN A C 1
ATOM 1513 O O . ASN A 1 184 ? -14.221 -13.028 3.535 1.00 93.00 184 ASN A O 1
ATOM 1517 N N . GLU A 1 185 ? -15.007 -14.109 5.351 1.00 93.12 185 GLU A N 1
ATOM 1518 C CA . GLU A 1 185 ? -15.188 -12.923 6.175 1.00 93.12 185 GLU A CA 1
ATOM 1519 C C . GLU A 1 185 ? -13.882 -12.118 6.297 1.00 93.12 185 GLU A C 1
ATOM 1521 O O . GLU A 1 185 ? -13.847 -10.936 5.949 1.00 93.12 185 GLU A O 1
ATOM 1526 N N . LEU A 1 186 ? -12.782 -12.764 6.699 1.00 92.81 186 LEU A N 1
ATOM 1527 C CA . LEU A 1 186 ? -11.462 -12.137 6.801 1.00 92.81 186 LEU A CA 1
ATOM 1528 C C . LEU A 1 186 ? -10.999 -11.512 5.483 1.00 92.81 186 LEU A C 1
ATOM 1530 O O . LEU A 1 186 ? -10.522 -10.377 5.478 1.00 92.81 186 LEU A O 1
ATOM 1534 N N . TRP A 1 187 ? -11.135 -12.243 4.374 1.00 93.94 187 TRP A N 1
ATOM 1535 C CA . TRP A 1 187 ? -10.710 -11.797 3.049 1.00 93.94 187 TRP A CA 1
ATOM 1536 C C . TRP A 1 187 ? -11.493 -10.569 2.584 1.00 93.94 187 TRP A C 1
ATOM 1538 O O . TRP A 1 187 ? -10.902 -9.587 2.126 1.00 93.94 187 TRP A O 1
ATOM 1548 N N . SER A 1 188 ? -12.818 -10.607 2.742 1.00 92.12 188 SER A N 1
ATOM 1549 C CA . SER A 1 188 ? -13.716 -9.511 2.367 1.00 92.12 188 SER A CA 1
ATOM 1550 C C . SER A 1 188 ? -13.490 -8.250 3.206 1.00 92.12 188 SER A C 1
ATOM 1552 O O . SER A 1 188 ? -13.680 -7.140 2.715 1.00 92.12 188 SER A O 1
ATOM 1554 N N . ALA A 1 189 ? -13.005 -8.403 4.441 1.00 91.06 189 ALA A N 1
ATOM 1555 C CA . ALA A 1 189 ? -12.746 -7.298 5.353 1.00 91.06 189 ALA A CA 1
ATOM 1556 C C . ALA A 1 189 ? -11.421 -6.553 5.068 1.00 91.06 189 ALA A C 1
ATOM 1558 O O . ALA A 1 189 ? -11.274 -5.391 5.456 1.00 91.06 189 ALA A O 1
ATOM 1559 N N . VAL A 1 190 ? -10.451 -7.174 4.374 1.00 91.06 190 VAL A N 1
ATOM 1560 C CA . VAL A 1 190 ? -9.113 -6.588 4.127 1.00 91.06 190 VAL A CA 1
ATOM 1561 C C . VAL A 1 190 ? -9.150 -5.199 3.469 1.00 91.06 190 VAL A C 1
ATOM 1563 O O . VAL A 1 190 ? -8.428 -4.325 3.957 1.00 91.06 190 VAL A O 1
ATOM 1566 N N . PRO A 1 191 ? -9.939 -4.937 2.407 1.00 90.06 191 PRO A N 1
ATOM 1567 C CA . PRO A 1 191 ? -9.966 -3.623 1.762 1.00 90.06 191 PRO A CA 1
ATOM 1568 C C . PRO A 1 191 ? -10.403 -2.511 2.722 1.00 90.06 191 PRO A C 1
ATOM 1570 O O . PRO A 1 191 ? -9.697 -1.516 2.875 1.00 90.06 191 PRO A O 1
ATOM 1573 N N . ALA A 1 192 ? -11.502 -2.723 3.452 1.00 88.06 192 ALA A N 1
ATOM 1574 C CA . ALA A 1 192 ? -12.000 -1.769 4.441 1.00 88.06 192 ALA A CA 1
ATOM 1575 C C . ALA A 1 192 ? -11.003 -1.565 5.595 1.00 88.06 192 ALA A C 1
ATOM 1577 O O . ALA A 1 192 ? -10.763 -0.436 6.022 1.00 88.06 192 ALA A O 1
ATOM 1578 N N . MET A 1 193 ? -10.335 -2.632 6.055 1.00 86.88 193 MET A N 1
ATOM 1579 C CA . MET A 1 193 ? -9.253 -2.505 7.036 1.00 86.88 193 MET A CA 1
ATOM 1580 C C . MET A 1 193 ? -8.122 -1.615 6.513 1.00 86.88 193 MET A C 1
ATOM 1582 O O . MET A 1 193 ? -7.663 -0.726 7.230 1.00 86.88 193 MET A O 1
ATOM 1586 N N . VAL A 1 194 ? -7.669 -1.834 5.273 1.00 86.06 194 VAL A N 1
ATOM 1587 C CA . VAL A 1 194 ? -6.616 -1.028 4.635 1.00 86.06 194 VAL A CA 1
ATOM 1588 C C . VAL A 1 194 ? -7.017 0.439 4.565 1.00 86.06 194 VAL A C 1
ATOM 1590 O O . VAL A 1 194 ? -6.162 1.276 4.859 1.00 86.06 194 VAL A O 1
ATOM 1593 N N . GLU A 1 195 ? -8.284 0.749 4.280 1.00 82.69 195 GLU A N 1
ATOM 1594 C CA . GLU A 1 195 ? -8.824 2.115 4.279 1.00 82.69 195 GLU A CA 1
ATOM 1595 C C . GLU A 1 195 ? -8.847 2.774 5.669 1.00 82.69 195 GLU A C 1
ATOM 1597 O O . GLU A 1 195 ? -8.507 3.953 5.822 1.00 82.69 195 GLU A O 1
ATOM 1602 N N . ILE A 1 196 ? -9.103 2.008 6.723 1.00 79.00 196 ILE A N 1
ATOM 1603 C CA . ILE A 1 196 ? -9.046 2.512 8.102 1.00 79.00 196 ILE A CA 1
ATOM 1604 C C . ILE A 1 196 ? -7.600 2.821 8.541 1.00 79.00 196 ILE A C 1
ATOM 1606 O O . ILE A 1 196 ? -7.349 3.821 9.217 1.00 79.00 196 ILE A O 1
ATOM 1610 N N . TYR A 1 197 ? -6.618 2.002 8.143 1.00 71.56 197 TYR A N 1
ATOM 1611 C CA . TYR A 1 197 ? -5.229 2.154 8.612 1.00 71.56 197 TYR A CA 1
ATOM 1612 C C . TYR A 1 197 ? -4.510 3.412 8.114 1.00 71.56 197 TYR A C 1
ATOM 1614 O O . TYR A 1 197 ? -3.691 3.974 8.834 1.00 71.56 197 TYR A O 1
ATOM 1622 N N . GLY A 1 198 ? -4.746 3.820 6.872 1.00 62.25 198 GLY A N 1
ATOM 1623 C CA . GLY A 1 198 ? -4.084 4.985 6.268 1.00 62.25 198 GLY A CA 1
ATOM 1624 C C . GLY A 1 198 ? -4.765 6.324 6.562 1.00 62.25 198 GLY A C 1
ATOM 1625 O O . GLY A 1 198 ? -4.108 7.352 6.443 1.00 62.25 198 GLY A O 1
ATOM 1626 N N . SER A 1 199 ? -6.028 6.337 7.008 1.00 57.47 199 SER A N 1
ATOM 1627 C CA . SER A 1 199 ? -6.740 7.575 7.362 1.00 57.47 199 SER A CA 1
ATOM 1628 C C . SER A 1 199 ? -6.413 8.073 8.773 1.00 57.47 199 SER A C 1
ATOM 1630 O O . SER A 1 199 ? -6.592 9.251 9.074 1.00 57.47 199 SER A O 1
ATOM 1632 N N . THR A 1 200 ? -5.895 7.213 9.658 1.00 50.34 200 THR A N 1
ATOM 1633 C CA . THR A 1 200 ? -5.747 7.546 11.080 1.00 50.34 200 THR A CA 1
ATOM 1634 C C . THR A 1 200 ? -4.343 7.256 11.614 1.00 50.34 200 THR A C 1
ATOM 1636 O O . THR A 1 200 ? -3.993 6.138 11.975 1.00 50.34 200 THR A O 1
ATOM 1639 N N . LYS A 1 201 ? -3.529 8.311 11.783 1.00 48.50 201 LYS A N 1
ATOM 1640 C CA . LYS A 1 201 ? -2.196 8.237 12.429 1.00 48.50 201 LYS A CA 1
ATOM 1641 C C . LYS A 1 201 ? -2.234 7.735 13.890 1.00 48.50 201 LYS A C 1
ATOM 1643 O O . LYS A 1 201 ? -1.182 7.442 14.451 1.00 48.50 201 LYS A O 1
ATOM 1648 N N . LYS A 1 202 ? -3.417 7.677 14.521 1.00 45.31 202 LYS A N 1
ATOM 1649 C CA . LYS A 1 202 ? -3.607 7.461 15.970 1.00 45.31 202 LYS A CA 1
ATOM 1650 C C . LYS A 1 202 ? -4.147 6.083 16.373 1.00 45.31 202 LYS A C 1
ATOM 1652 O O . LYS A 1 202 ? -4.062 5.754 17.555 1.00 45.31 202 LYS A O 1
ATOM 1657 N N . HIS A 1 203 ? -4.685 5.269 15.464 1.00 48.16 203 HIS A N 1
ATOM 1658 C CA . HIS A 1 203 ? -5.274 3.986 15.861 1.00 48.16 203 HIS A CA 1
ATOM 1659 C C . HIS A 1 203 ? -4.244 2.860 15.773 1.00 48.16 203 HIS A C 1
ATOM 1661 O O . HIS A 1 203 ? -3.609 2.631 14.746 1.00 48.16 203 HIS A O 1
ATOM 1667 N N . GLY A 1 204 ? -4.026 2.208 16.919 1.00 49.28 204 GLY A N 1
ATOM 1668 C CA . GLY A 1 204 ? -2.983 1.213 17.128 1.00 49.28 204 GLY A CA 1
ATOM 1669 C C . GLY A 1 204 ? -2.971 0.117 16.066 1.00 49.28 204 GLY A C 1
ATOM 1670 O O . GLY A 1 204 ? -3.993 -0.224 15.477 1.00 49.28 204 GLY A O 1
ATOM 1671 N N . LYS A 1 205 ? -1.782 -0.452 15.839 1.00 54.50 205 LYS A N 1
ATOM 1672 C CA . LYS A 1 205 ? -1.541 -1.580 14.932 1.00 54.50 205 LYS A CA 1
ATOM 1673 C C . LYS A 1 205 ? -2.531 -2.710 15.241 1.00 54.50 205 LYS A C 1
ATOM 1675 O O . LYS A 1 205 ? -2.289 -3.511 16.137 1.00 54.50 205 LYS A O 1
ATOM 1680 N N . PHE A 1 206 ? -3.640 -2.774 14.512 1.00 62.56 206 PHE A N 1
ATOM 1681 C CA . PHE A 1 206 ? -4.579 -3.888 14.559 1.00 62.56 206 PHE A CA 1
ATOM 1682 C C . PHE A 1 206 ? -3.815 -5.117 14.048 1.00 62.56 206 PHE A C 1
ATOM 1684 O O . PHE A 1 206 ? -3.565 -5.268 12.854 1.00 62.56 206 PHE A O 1
ATOM 1691 N N . ALA A 1 207 ? -3.281 -5.912 14.977 1.00 68.31 207 ALA A N 1
ATOM 1692 C CA . ALA A 1 207 ? -2.396 -7.038 14.682 1.00 68.31 207 ALA A CA 1
ATOM 1693 C C . ALA A 1 207 ? -3.191 -8.335 14.482 1.00 68.31 207 ALA A C 1
ATOM 1695 O O . ALA A 1 207 ? -2.739 -9.408 14.875 1.00 68.31 207 ALA A O 1
ATOM 1696 N N . LEU A 1 208 ? -4.376 -8.226 13.871 1.00 84.25 208 LEU A N 1
ATOM 1697 C CA . LEU A 1 208 ? -5.233 -9.364 13.556 1.00 84.25 208 LEU A CA 1
ATOM 1698 C C . LEU A 1 208 ? -4.472 -10.401 12.727 1.00 84.25 208 LEU A C 1
ATOM 1700 O O . LEU A 1 208 ? -4.453 -11.565 13.081 1.00 84.25 208 LEU A O 1
ATOM 1704 N N . PHE A 1 209 ? -3.752 -9.981 11.686 1.00 85.75 209 PHE A N 1
ATOM 1705 C CA . PHE A 1 209 ? -3.046 -10.908 10.790 1.00 85.75 209 PHE A CA 1
ATOM 1706 C C . PHE A 1 209 ? -1.928 -11.701 11.481 1.00 85.75 209 PHE A C 1
ATOM 1708 O O . PHE A 1 209 ? -1.737 -12.876 11.193 1.00 85.75 209 PHE A O 1
ATOM 1715 N N . SER A 1 210 ? -1.215 -11.095 12.437 1.00 84.44 210 SER A N 1
ATOM 1716 C CA . SER A 1 210 ? -0.212 -11.820 13.227 1.00 84.44 210 SER A CA 1
ATOM 1717 C C . SER A 1 210 ? -0.862 -12.876 14.125 1.00 84.44 210 SER A C 1
ATOM 1719 O O 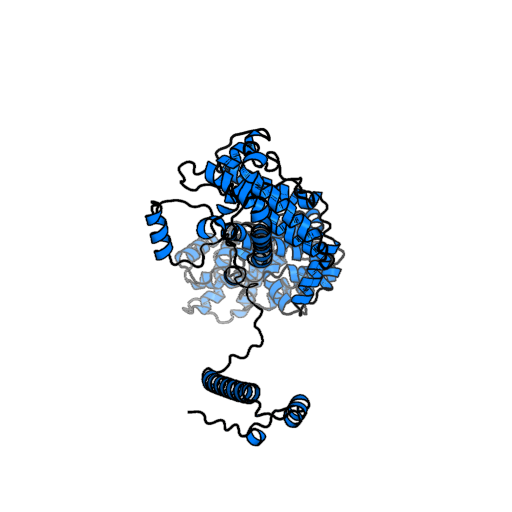. SER A 1 210 ? -0.281 -13.937 14.336 1.00 84.44 210 SER A O 1
ATOM 1721 N N . TRP A 1 211 ? -2.072 -12.599 14.619 1.00 90.62 211 TRP A N 1
ATOM 1722 C CA . TRP A 1 211 ? -2.879 -13.577 15.338 1.00 90.62 211 TRP A CA 1
ATOM 1723 C C . TRP A 1 211 ? -3.427 -14.660 14.398 1.00 90.62 211 TRP A C 1
ATOM 1725 O O . TRP A 1 211 ? -3.281 -15.831 14.717 1.00 90.62 211 TRP A O 1
ATOM 1735 N N . VAL A 1 212 ? -3.939 -14.306 13.211 1.00 91.56 212 VAL A N 1
ATOM 1736 C CA . VAL A 1 212 ? -4.435 -15.257 12.193 1.00 91.56 212 VAL A CA 1
ATOM 1737 C C . VAL A 1 212 ? -3.337 -16.226 11.757 1.00 91.56 212 VAL A C 1
ATOM 1739 O O . VAL A 1 212 ? -3.590 -17.420 11.650 1.00 91.56 212 VAL A O 1
ATOM 1742 N N . ASN A 1 213 ? -2.100 -15.752 11.582 1.00 89.44 213 ASN A N 1
ATOM 1743 C CA . ASN A 1 213 ? -0.964 -16.630 11.295 1.00 89.44 213 ASN A CA 1
ATOM 1744 C C . ASN A 1 213 ? -0.779 -17.682 12.397 1.00 89.44 213 ASN A C 1
ATOM 1746 O O . ASN A 1 213 ? -0.604 -18.860 12.098 1.00 89.44 213 ASN A O 1
ATOM 1750 N N . ARG A 1 214 ? -0.872 -17.291 13.671 1.00 90.75 214 ARG A N 1
ATOM 1751 C CA . ARG A 1 214 ? -0.784 -18.239 14.787 1.00 90.75 214 ARG A CA 1
ATOM 1752 C C . ARG A 1 214 ? -2.010 -19.152 14.871 1.00 90.75 214 ARG A C 1
ATOM 1754 O O . ARG A 1 214 ? -1.853 -20.354 15.057 1.00 90.75 214 ARG A O 1
ATOM 1761 N N . PHE A 1 215 ? -3.205 -18.615 14.661 1.00 93.62 215 PHE A N 1
ATOM 1762 C CA . PHE A 1 215 ? -4.443 -19.385 14.590 1.00 93.62 215 PHE A CA 1
ATOM 1763 C C . PHE A 1 215 ? -4.364 -20.475 13.514 1.00 93.62 215 PHE A C 1
ATOM 1765 O O . PHE A 1 215 ? -4.615 -21.630 13.821 1.00 93.62 215 PHE A O 1
ATOM 1772 N N . SER A 1 216 ? -3.887 -20.150 12.307 1.00 93.94 216 SER A N 1
ATOM 1773 C CA . SER A 1 216 ? -3.741 -21.111 11.200 1.00 93.94 216 SER A CA 1
ATOM 1774 C C . SER A 1 216 ? -2.772 -22.262 11.487 1.00 93.94 216 SER A C 1
ATOM 1776 O O . SER A 1 216 ? -2.868 -23.324 10.881 1.00 93.94 216 SER A O 1
ATOM 1778 N N . THR A 1 217 ? -1.832 -22.075 12.423 1.00 91.75 217 THR A N 1
ATOM 1779 C CA . THR A 1 217 ? -0.940 -23.160 12.867 1.00 91.75 217 THR A CA 1
ATOM 1780 C C . THR A 1 217 ? -1.590 -24.088 13.888 1.00 91.75 217 THR A C 1
ATOM 1782 O O . THR A 1 217 ? -1.205 -25.249 13.965 1.00 91.75 217 THR A O 1
ATOM 1785 N N . LEU A 1 218 ? -2.554 -23.586 14.667 1.00 92.56 218 LEU A N 1
ATOM 1786 C CA . LEU A 1 218 ? -3.272 -24.354 15.690 1.00 92.56 218 LEU A CA 1
ATOM 1787 C C . LEU A 1 218 ? -4.553 -25.000 15.142 1.00 92.56 218 LEU A C 1
ATOM 1789 O O . LEU A 1 218 ? -4.912 -26.083 15.586 1.00 92.56 218 LEU A O 1
ATOM 1793 N N . HIS A 1 219 ? -5.199 -24.343 14.177 1.00 93.19 219 HIS A N 1
ATOM 1794 C CA . HIS A 1 219 ? -6.462 -24.737 13.548 1.00 93.19 219 HIS A CA 1
ATOM 1795 C C . HIS A 1 219 ? -6.353 -24.728 12.010 1.00 93.19 219 HIS A C 1
ATOM 1797 O O . HIS A 1 219 ? -7.056 -23.956 11.340 1.00 93.19 219 HIS A O 1
ATOM 1803 N N . PRO A 1 220 ? -5.445 -25.533 11.420 1.00 93.12 220 PRO A N 1
ATOM 1804 C CA . PRO A 1 220 ? -5.239 -25.580 9.970 1.00 93.12 220 PRO A CA 1
ATOM 1805 C C . PRO A 1 220 ? -6.481 -26.036 9.187 1.00 93.12 220 PRO A C 1
ATOM 1807 O O . PRO A 1 220 ? -6.589 -25.749 7.997 1.00 93.12 220 PRO A O 1
ATOM 1810 N N . GLU A 1 221 ? -7.412 -26.733 9.842 1.00 93.00 221 GLU A N 1
ATOM 1811 C CA . GLU A 1 221 ? -8.693 -27.179 9.291 1.00 93.00 221 GLU A CA 1
ATOM 1812 C C . GLU A 1 221 ? -9.687 -26.038 9.035 1.00 93.00 221 GLU A C 1
ATOM 1814 O O . GLU A 1 221 ? -10.582 -26.190 8.206 1.00 93.00 221 GLU A O 1
ATOM 1819 N N . ILE A 1 222 ? -9.532 -24.905 9.729 1.00 93.19 222 ILE A N 1
ATOM 1820 C CA . ILE A 1 222 ? -10.410 -23.731 9.600 1.00 93.19 222 ILE A CA 1
ATOM 1821 C C . ILE A 1 222 ? -9.783 -22.709 8.653 1.00 93.19 222 ILE A C 1
ATOM 1823 O O . ILE A 1 222 ? -10.411 -22.264 7.694 1.00 93.19 222 ILE A O 1
ATOM 1827 N N . ILE A 1 223 ? -8.524 -22.346 8.912 1.00 93.50 223 ILE A N 1
ATOM 1828 C CA . ILE A 1 223 ? -7.725 -21.488 8.036 1.00 93.50 223 ILE A CA 1
ATOM 1829 C C . ILE A 1 223 ? -6.391 -22.175 7.817 1.00 93.50 223 ILE A C 1
ATOM 1831 O O . ILE A 1 223 ? -5.608 -22.327 8.754 1.00 93.50 223 ILE A O 1
ATOM 1835 N N . SER A 1 224 ? -6.093 -22.521 6.569 1.00 92.81 224 SER A N 1
ATOM 1836 C CA . SER A 1 224 ? -4.808 -23.132 6.256 1.00 92.81 224 SER A CA 1
ATOM 1837 C C . SER A 1 224 ? -3.658 -22.121 6.411 1.00 92.81 224 SER A C 1
ATOM 1839 O O . SER A 1 224 ? -3.836 -20.917 6.182 1.00 92.81 224 SER A O 1
ATOM 1841 N N . PRO A 1 225 ? -2.435 -22.573 6.747 1.00 89.94 225 PRO A N 1
ATOM 1842 C CA . PRO A 1 225 ? -1.257 -21.703 6.771 1.00 89.94 225 PRO A CA 1
ATOM 1843 C C . PRO A 1 225 ? -1.024 -20.948 5.452 1.00 89.94 225 PRO A C 1
ATOM 1845 O O . PRO A 1 225 ? -0.547 -19.811 5.455 1.00 89.94 225 PRO A O 1
ATOM 1848 N N . ASP A 1 226 ? -1.407 -21.552 4.326 1.00 86.88 226 ASP A N 1
ATOM 1849 C CA . ASP A 1 226 ? -1.324 -20.939 3.002 1.00 86.88 226 ASP A CA 1
ATOM 1850 C C . ASP A 1 226 ? -2.334 -19.799 2.857 1.00 86.88 226 ASP A C 1
ATOM 1852 O O . ASP A 1 226 ? -1.982 -18.702 2.419 1.00 86.88 226 ASP A O 1
ATOM 1856 N N . GLN A 1 227 ? -3.583 -20.018 3.274 1.00 90.94 227 GLN A N 1
ATOM 1857 C CA . GLN A 1 227 ? -4.611 -18.979 3.308 1.00 90.94 227 GLN A CA 1
ATOM 1858 C C . GLN A 1 227 ? -4.173 -17.784 4.162 1.00 90.94 227 GLN A C 1
ATOM 1860 O O . GLN A 1 227 ? -4.260 -16.644 3.701 1.00 90.94 227 GLN A O 1
ATOM 1865 N N . ALA A 1 228 ? -3.637 -18.031 5.361 1.00 89.19 228 ALA A N 1
ATOM 1866 C CA . ALA A 1 228 ? -3.125 -16.980 6.240 1.00 89.19 228 ALA A CA 1
ATOM 1867 C C . ALA A 1 228 ? -1.966 -16.194 5.595 1.00 89.19 228 ALA A C 1
ATOM 1869 O O . ALA A 1 228 ? -1.958 -14.958 5.614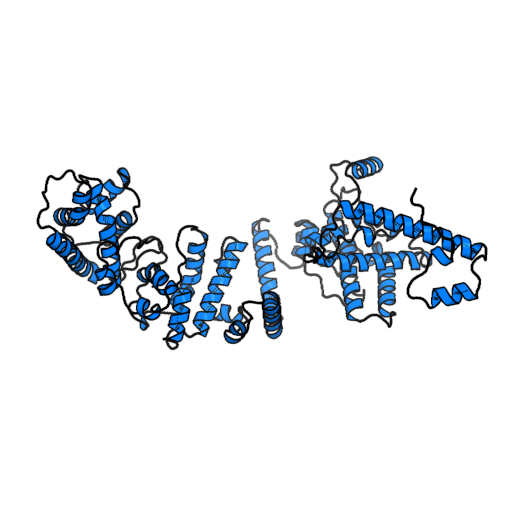 1.00 89.19 228 ALA A O 1
ATOM 1870 N N . PHE A 1 229 ? -1.042 -16.894 4.926 1.00 87.25 229 PHE A N 1
ATOM 1871 C CA . PHE A 1 229 ? 0.041 -16.270 4.168 1.00 87.25 229 PHE A CA 1
ATOM 1872 C C . PHE A 1 229 ? -0.482 -15.341 3.063 1.00 87.25 229 PHE A C 1
ATOM 1874 O O . PHE A 1 229 ? -0.082 -14.174 2.989 1.00 87.25 229 PHE A O 1
ATOM 1881 N N . TYR A 1 230 ? -1.383 -15.827 2.205 1.00 86.50 230 TYR A N 1
ATOM 1882 C CA . TYR A 1 230 ? -1.927 -15.024 1.107 1.00 86.50 230 TYR A CA 1
ATOM 1883 C C . TYR A 1 230 ? -2.755 -13.842 1.612 1.00 86.50 230 TYR A C 1
ATOM 1885 O O . TYR A 1 230 ? -2.687 -12.764 1.021 1.00 86.50 230 TYR A O 1
ATOM 1893 N N . LEU A 1 231 ? -3.473 -14.006 2.723 1.00 89.56 231 LEU A N 1
ATOM 1894 C CA . LEU A 1 231 ? -4.228 -12.939 3.373 1.00 89.56 231 LEU A CA 1
ATOM 1895 C C . LEU A 1 231 ? -3.303 -11.795 3.833 1.00 89.56 231 LEU A C 1
ATOM 1897 O O . LEU A 1 231 ? -3.566 -10.622 3.550 1.00 89.56 231 LEU A O 1
ATOM 1901 N N . GLU A 1 232 ? -2.175 -12.117 4.476 1.00 86.12 232 GLU A N 1
ATOM 1902 C CA . GLU A 1 232 ? -1.175 -11.119 4.875 1.00 86.12 232 GLU A CA 1
ATOM 1903 C C . GLU A 1 232 ? -0.576 -10.401 3.653 1.00 86.12 232 GLU A C 1
ATOM 1905 O O . GLU A 1 232 ? -0.429 -9.172 3.648 1.00 86.12 232 GLU A O 1
ATOM 1910 N N . ARG A 1 233 ? -0.273 -11.142 2.579 1.00 86.00 233 ARG A N 1
ATOM 1911 C CA . ARG A 1 233 ? 0.249 -10.567 1.329 1.00 86.00 233 ARG A CA 1
ATOM 1912 C C . ARG A 1 233 ? -0.755 -9.662 0.634 1.00 86.00 233 ARG A C 1
ATOM 1914 O O . ARG A 1 233 ? -0.370 -8.579 0.185 1.00 86.00 233 ARG A O 1
ATOM 1921 N N . TYR A 1 234 ? -2.021 -10.055 0.599 1.00 89.62 234 TYR A N 1
ATOM 1922 C CA . TYR A 1 234 ? -3.089 -9.276 -0.009 1.00 89.62 234 TYR A CA 1
ATOM 1923 C C . TYR A 1 234 ? -3.266 -7.925 0.681 1.00 89.62 234 TYR A C 1
ATOM 1925 O O . TYR A 1 234 ? -3.265 -6.884 0.020 1.00 89.62 234 TYR A O 1
ATOM 1933 N N . ARG A 1 235 ? -3.260 -7.915 2.018 1.00 87.75 235 ARG A N 1
ATOM 1934 C CA . ARG A 1 235 ? -3.247 -6.679 2.807 1.00 87.75 235 ARG A CA 1
ATOM 1935 C C . ARG A 1 235 ? -2.054 -5.787 2.459 1.00 87.75 235 ARG A C 1
ATOM 1937 O O . ARG A 1 235 ? -2.229 -4.589 2.246 1.00 87.75 235 ARG A O 1
ATOM 1944 N N . MET A 1 236 ? -0.839 -6.343 2.397 1.00 84.12 236 MET A N 1
ATOM 1945 C CA . MET A 1 236 ? 0.360 -5.572 2.031 1.00 84.12 236 MET A CA 1
ATOM 1946 C C . MET A 1 236 ? 0.263 -4.988 0.616 1.00 84.12 236 MET A C 1
ATOM 1948 O O . MET A 1 236 ? 0.705 -3.864 0.385 1.00 84.12 236 MET A O 1
ATOM 1952 N N . TYR A 1 237 ? -0.310 -5.743 -0.323 1.00 85.50 237 TYR A N 1
ATOM 1953 C CA . TYR A 1 237 ? -0.534 -5.305 -1.697 1.00 85.50 237 TYR A CA 1
ATOM 1954 C C . TYR A 1 237 ? -1.496 -4.115 -1.765 1.00 85.50 237 TYR A C 1
ATOM 1956 O O . TYR A 1 237 ? -1.129 -3.087 -2.334 1.00 85.50 237 TYR A O 1
ATOM 1964 N N . LEU A 1 238 ? -2.672 -4.213 -1.139 1.00 87.56 238 LEU A N 1
ATOM 1965 C CA . LEU A 1 238 ? -3.641 -3.114 -1.115 1.00 87.56 238 LEU A CA 1
ATOM 1966 C C . LEU A 1 238 ? -3.097 -1.889 -0.370 1.00 87.56 238 LEU A C 1
ATOM 1968 O O . LEU A 1 238 ? -3.256 -0.769 -0.842 1.00 87.56 238 LEU A O 1
ATOM 1972 N N . ALA A 1 239 ? -2.380 -2.082 0.743 1.00 81.94 239 ALA A N 1
ATOM 1973 C CA . ALA A 1 239 ? -1.756 -0.977 1.472 1.00 81.94 239 ALA A CA 1
ATOM 1974 C C . ALA A 1 239 ? -0.714 -0.229 0.619 1.00 81.94 239 ALA A C 1
ATOM 1976 O O . ALA A 1 239 ? -0.663 1.002 0.641 1.00 81.94 239 ALA A O 1
ATOM 1977 N N . ALA A 1 240 ? 0.090 -0.955 -0.167 1.00 79.69 240 ALA A N 1
ATOM 1978 C CA . ALA A 1 240 ? 1.035 -0.343 -1.098 1.00 79.69 240 ALA A CA 1
ATOM 1979 C C . ALA A 1 240 ? 0.308 0.424 -2.211 1.00 79.69 240 ALA A C 1
ATOM 1981 O O . ALA A 1 240 ? 0.710 1.536 -2.540 1.00 79.69 240 ALA A O 1
ATOM 1982 N N . LYS A 1 241 ? -0.780 -0.137 -2.753 1.00 83.81 241 LYS A N 1
ATOM 1983 C CA . LYS A 1 241 ? -1.599 0.526 -3.774 1.00 83.81 241 LYS A CA 1
ATOM 1984 C C . LYS A 1 241 ? -2.225 1.815 -3.273 1.00 83.81 241 LYS A C 1
ATOM 1986 O O . LYS A 1 241 ? -2.006 2.852 -3.886 1.00 83.81 241 LYS A O 1
ATOM 1991 N N . ARG A 1 242 ? -2.855 1.781 -2.102 1.00 81.62 242 ARG A N 1
ATOM 1992 C CA . ARG A 1 242 ? -3.380 2.980 -1.448 1.00 81.62 242 ARG A CA 1
ATOM 1993 C C . ARG A 1 242 ? -2.314 4.059 -1.262 1.00 81.62 242 ARG A C 1
ATOM 1995 O O . ARG A 1 242 ? -2.545 5.219 -1.565 1.00 81.62 242 ARG A O 1
ATOM 2002 N N . THR A 1 243 ? -1.127 3.674 -0.788 1.00 77.81 243 THR A N 1
ATOM 2003 C CA . THR A 1 243 ? -0.025 4.626 -0.550 1.00 77.81 243 THR A CA 1
ATOM 2004 C C . THR A 1 243 ? 0.433 5.321 -1.836 1.00 77.81 243 THR A C 1
ATOM 2006 O O . THR A 1 243 ? 0.855 6.471 -1.784 1.00 77.81 243 THR A O 1
ATOM 2009 N N . HIS A 1 244 ? 0.375 4.634 -2.980 1.00 71.88 244 HIS A N 1
ATOM 2010 C CA . HIS A 1 244 ? 0.812 5.187 -4.262 1.00 71.88 244 HIS A CA 1
ATOM 2011 C C . HIS A 1 244 ? -0.291 5.920 -5.031 1.00 71.88 244 HIS A C 1
ATOM 2013 O O . HIS A 1 244 ? 0.027 6.833 -5.783 1.00 71.88 244 HIS A O 1
ATOM 2019 N N . GLU A 1 245 ? -1.551 5.513 -4.875 1.00 75.12 245 GLU A N 1
ATOM 2020 C CA . GLU A 1 245 ? -2.649 5.912 -5.768 1.00 75.12 245 GLU A CA 1
ATOM 2021 C C . GLU A 1 245 ? -3.847 6.537 -5.031 1.00 75.12 245 GLU A C 1
ATOM 2023 O O . GLU A 1 245 ? -4.849 6.878 -5.647 1.00 75.12 245 GLU A O 1
ATOM 2028 N N . GLY A 1 246 ? -3.7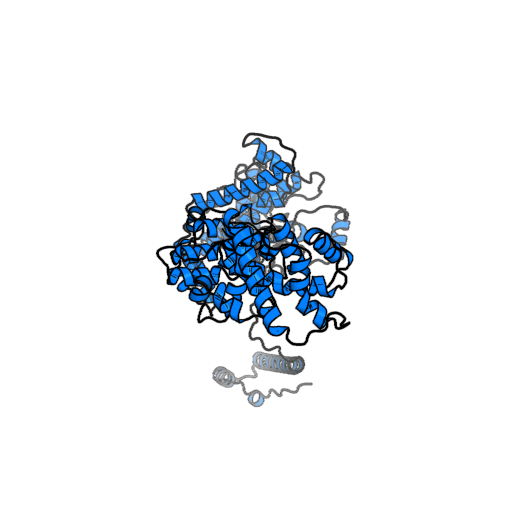63 6.694 -3.707 1.00 70.56 246 GLY A N 1
ATOM 2029 C CA . GLY A 1 246 ? -4.801 7.294 -2.864 1.00 70.56 246 GLY A CA 1
ATOM 2030 C C . GLY A 1 246 ? -5.941 6.339 -2.499 1.00 70.56 246 GLY A C 1
ATOM 2031 O O . GLY A 1 246 ? -6.317 6.282 -1.329 1.00 70.56 246 GLY A O 1
ATOM 2032 N N . ASP A 1 247 ? -6.426 5.541 -3.454 1.00 76.25 247 ASP A N 1
ATOM 2033 C CA . ASP A 1 247 ? -7.536 4.593 -3.280 1.00 76.25 247 ASP A CA 1
ATOM 2034 C C . ASP A 1 247 ? -7.135 3.156 -3.675 1.00 76.25 247 ASP A C 1
ATOM 2036 O O . ASP A 1 247 ? -6.557 2.910 -4.737 1.00 76.25 247 ASP A O 1
ATOM 2040 N N . ALA A 1 248 ? -7.431 2.182 -2.807 1.00 79.94 248 ALA A N 1
ATOM 2041 C CA . ALA A 1 248 ? -7.181 0.761 -3.057 1.00 79.94 248 ALA A CA 1
ATOM 2042 C C . ALA A 1 248 ? -8.397 -0.013 -3.599 1.00 79.94 248 ALA A C 1
ATOM 2044 O O . ALA A 1 248 ? -8.238 -1.179 -3.973 1.00 79.94 248 ALA A O 1
ATOM 2045 N N . SER A 1 249 ? -9.587 0.596 -3.668 1.00 78.50 249 SER A N 1
ATOM 2046 C CA . SER A 1 249 ? -10.843 -0.065 -4.058 1.00 78.50 249 SER A CA 1
ATOM 2047 C C . SER A 1 249 ? -10.755 -0.749 -5.433 1.00 78.50 249 SER A C 1
ATOM 2049 O O . SER A 1 249 ? -11.125 -1.916 -5.589 1.00 78.50 249 SER A O 1
ATOM 2051 N N . ARG A 1 250 ? -10.130 -0.071 -6.404 1.00 78.25 250 ARG A N 1
ATOM 2052 C CA . ARG A 1 250 ? -9.913 -0.538 -7.787 1.00 78.25 250 ARG A CA 1
ATOM 2053 C C . ARG A 1 250 ? -8.967 -1.737 -7.901 1.00 78.25 250 ARG A C 1
ATOM 2055 O O . ARG A 1 250 ? -8.892 -2.380 -8.946 1.00 78.25 250 ARG A O 1
ATOM 2062 N N . TYR A 1 251 ? -8.229 -2.043 -6.836 1.00 82.56 251 TYR A N 1
ATOM 2063 C CA . TYR A 1 251 ? -7.246 -3.126 -6.788 1.00 82.56 251 TYR A CA 1
ATOM 2064 C C . TYR A 1 251 ? -7.733 -4.356 -6.036 1.00 82.56 251 TYR A C 1
ATOM 2066 O O . TYR A 1 251 ? -6.973 -5.315 -5.881 1.00 82.56 251 TYR A O 1
ATOM 2074 N N . THR A 1 252 ? -8.981 -4.347 -5.579 1.00 88.38 252 THR A N 1
ATOM 2075 C CA . THR A 1 252 ? -9.573 -5.489 -4.893 1.00 88.38 252 THR A CA 1
ATOM 2076 C C . THR A 1 252 ? -9.638 -6.714 -5.809 1.00 88.38 252 THR A C 1
ATOM 2078 O O . THR A 1 252 ? -9.815 -6.617 -7.024 1.00 88.38 252 THR A O 1
ATOM 2081 N N . LYS A 1 253 ? -9.377 -7.886 -5.228 1.00 89.12 253 LYS A N 1
ATOM 2082 C CA . LYS A 1 253 ? -9.356 -9.184 -5.908 1.00 89.12 253 LYS A CA 1
ATOM 2083 C C . LYS A 1 253 ? -9.996 -10.237 -5.024 1.00 89.12 253 LYS A C 1
ATOM 2085 O O . LYS A 1 253 ? -9.861 -10.202 -3.797 1.00 89.12 253 LYS A O 1
ATOM 2090 N N . THR A 1 254 ? -10.636 -11.214 -5.649 1.00 91.06 254 THR A N 1
ATOM 2091 C CA . THR A 1 254 ? -11.029 -12.444 -4.955 1.00 91.06 254 THR A CA 1
ATOM 2092 C C . THR A 1 254 ? -9.786 -13.236 -4.534 1.00 91.06 254 THR A C 1
ATOM 2094 O O . THR A 1 254 ? -8.689 -13.032 -5.064 1.00 91.06 254 THR A O 1
ATOM 2097 N N . TYR A 1 255 ? -9.944 -14.166 -3.588 1.00 88.25 255 TYR A N 1
ATOM 2098 C CA . TYR A 1 255 ? -8.844 -15.021 -3.132 1.00 88.25 255 TYR A CA 1
ATOM 2099 C C . TYR A 1 255 ? -8.162 -15.757 -4.292 1.00 88.25 255 TYR A C 1
ATOM 2101 O O . TYR A 1 255 ? -6.946 -15.663 -4.461 1.00 88.25 255 TYR A O 1
ATOM 2109 N N . LEU A 1 256 ? -8.946 -16.411 -5.152 1.00 85.31 256 LEU A N 1
ATOM 2110 C CA . LEU A 1 256 ? -8.429 -17.183 -6.284 1.00 85.31 256 LEU A CA 1
ATOM 2111 C C . LEU A 1 256 ? -7.701 -16.304 -7.312 1.00 85.31 256 LEU A C 1
ATOM 2113 O O . LEU A 1 256 ? -6.664 -16.699 -7.847 1.00 85.31 256 LEU A O 1
ATOM 2117 N N . GLU A 1 257 ? -8.210 -15.102 -7.584 1.00 83.75 257 GLU A N 1
ATOM 2118 C CA . GLU A 1 257 ? -7.540 -14.137 -8.462 1.00 83.75 257 GLU A CA 1
ATOM 2119 C C . GLU A 1 257 ? -6.231 -13.636 -7.861 1.00 83.75 257 GLU A C 1
ATOM 2121 O O . GLU A 1 257 ? -5.238 -13.485 -8.577 1.00 83.75 257 GLU A O 1
ATOM 2126 N N . TYR A 1 258 ? -6.210 -13.383 -6.550 1.00 85.00 258 TYR A N 1
ATOM 2127 C CA . TYR A 1 258 ? -5.008 -12.911 -5.884 1.00 85.00 258 TYR A CA 1
ATOM 2128 C C . TYR A 1 258 ? -3.937 -13.992 -5.791 1.00 85.00 258 TYR A C 1
ATOM 2130 O O . TYR A 1 258 ? -2.778 -13.676 -6.017 1.00 85.00 258 TYR A O 1
ATOM 2138 N N . VAL A 1 259 ? -4.290 -15.254 -5.538 1.00 81.00 259 VAL A N 1
ATOM 2139 C CA . VAL A 1 259 ? -3.330 -16.374 -5.567 1.00 81.00 259 VAL A CA 1
ATOM 2140 C C . VAL A 1 259 ? -2.701 -16.507 -6.956 1.00 81.00 259 VAL A C 1
ATOM 2142 O O . VAL A 1 259 ? -1.483 -16.598 -7.074 1.00 81.00 259 VAL A O 1
ATOM 2145 N N . LYS A 1 260 ? -3.500 -16.409 -8.029 1.00 76.00 260 LYS A N 1
ATOM 2146 C CA . LYS A 1 260 ? -2.980 -16.393 -9.412 1.00 76.00 260 LYS A CA 1
ATOM 2147 C C . LYS A 1 260 ? -2.084 -15.182 -9.691 1.00 76.00 260 LYS A C 1
ATOM 2149 O O . LYS A 1 260 ? -1.141 -15.268 -10.473 1.00 76.00 260 LYS A O 1
ATOM 2154 N N . TYR A 1 261 ? -2.384 -14.040 -9.076 1.00 76.12 261 TYR A N 1
ATOM 2155 C CA . TYR A 1 261 ? -1.601 -12.813 -9.209 1.00 76.12 261 TYR A CA 1
ATOM 2156 C C . TYR A 1 261 ? -0.308 -12.830 -8.375 1.00 76.12 261 TYR A C 1
ATOM 2158 O O . TYR A 1 261 ? 0.722 -12.313 -8.820 1.00 76.12 261 TYR A O 1
ATOM 2166 N N . TYR A 1 262 ? -0.359 -13.383 -7.161 1.00 74.12 262 TYR A N 1
ATOM 2167 C CA . TYR A 1 262 ? 0.737 -13.475 -6.205 1.00 74.12 262 TYR A CA 1
ATOM 2168 C C . TYR A 1 262 ? 1.470 -14.791 -6.411 1.00 74.12 262 TYR A C 1
ATOM 2170 O O . TYR A 1 262 ? 1.257 -15.806 -5.762 1.00 74.12 262 TYR A O 1
ATOM 2178 N N . VAL A 1 263 ? 2.373 -14.707 -7.366 1.00 64.56 263 VAL A N 1
ATOM 2179 C CA . VAL A 1 263 ? 3.096 -15.804 -7.985 1.00 64.56 263 VAL A CA 1
ATOM 2180 C C . VAL A 1 263 ? 4.028 -16.597 -7.041 1.00 64.56 263 VAL A C 1
ATOM 2182 O O . VAL A 1 263 ? 4.481 -17.678 -7.390 1.00 64.56 263 VAL A O 1
ATOM 2185 N N . MET A 1 264 ? 4.328 -16.081 -5.848 1.00 69.25 264 MET A N 1
ATOM 2186 C CA . MET A 1 264 ? 5.265 -16.703 -4.908 1.00 69.25 264 MET A CA 1
ATOM 2187 C C . MET A 1 264 ? 4.532 -17.593 -3.902 1.00 69.25 264 MET A C 1
ATOM 2189 O O . MET A 1 264 ? 3.601 -17.131 -3.237 1.00 69.25 264 MET A O 1
ATOM 2193 N N . THR A 1 265 ? 4.992 -18.833 -3.747 1.00 73.38 265 THR A N 1
ATOM 2194 C CA . THR A 1 265 ? 4.429 -19.774 -2.767 1.00 73.38 265 THR A CA 1
ATOM 2195 C C . THR A 1 265 ? 4.874 -19.445 -1.329 1.00 73.38 265 THR A C 1
ATOM 2197 O O . THR A 1 265 ? 5.894 -18.767 -1.121 1.00 73.38 265 THR A O 1
ATOM 2200 N N . PRO A 1 266 ? 4.143 -19.917 -0.301 1.00 72.69 266 PRO A N 1
ATOM 2201 C CA . PRO A 1 266 ? 4.523 -19.738 1.103 1.00 72.69 266 PRO A CA 1
ATOM 2202 C C . PRO A 1 266 ? 5.919 -20.291 1.441 1.00 72.69 266 PRO A C 1
ATOM 2204 O O . PRO A 1 266 ? 6.680 -19.651 2.173 1.00 72.69 266 PRO A O 1
ATOM 2207 N N . GLU A 1 267 ? 6.287 -21.448 0.887 1.00 73.12 267 GLU A N 1
ATOM 2208 C CA . GLU A 1 267 ? 7.590 -22.095 1.101 1.00 73.12 267 GLU A CA 1
ATOM 2209 C C . GLU A 1 267 ? 8.741 -21.261 0.528 1.00 73.12 267 GLU A C 1
ATOM 2211 O O . GLU A 1 267 ? 9.741 -20.984 1.200 1.00 73.12 267 GLU A O 1
ATOM 2216 N N . GLU A 1 268 ? 8.567 -20.758 -0.691 1.00 72.00 268 GLU A N 1
ATOM 2217 C CA . GLU A 1 268 ? 9.547 -19.895 -1.344 1.00 72.00 268 GLU A CA 1
ATOM 2218 C C . GLU A 1 268 ? 9.724 -18.576 -0.605 1.00 72.00 268 GLU A C 1
ATOM 2220 O O . GLU A 1 268 ? 10.853 -18.106 -0.443 1.00 72.00 268 GLU A O 1
ATOM 2225 N N . ALA A 1 269 ? 8.632 -17.998 -0.103 1.00 67.81 269 ALA A N 1
ATOM 2226 C CA . ALA A 1 269 ? 8.687 -16.785 0.695 1.00 67.81 269 ALA A CA 1
ATOM 2227 C C . ALA A 1 269 ? 9.432 -16.991 2.023 1.00 67.81 269 ALA A C 1
ATOM 2229 O O . ALA A 1 269 ? 10.154 -16.083 2.443 1.00 67.81 269 ALA A O 1
ATOM 2230 N N . LYS A 1 270 ? 9.305 -18.165 2.660 1.00 71.56 270 LYS A N 1
ATOM 2231 C CA . LYS A 1 270 ? 10.077 -18.539 3.861 1.00 71.56 270 LYS A CA 1
ATOM 2232 C C . LYS A 1 270 ? 11.561 -18.768 3.554 1.00 71.56 270 LYS A C 1
ATOM 2234 O O . LYS A 1 270 ? 12.407 -18.443 4.379 1.00 71.56 270 LYS A O 1
ATOM 2239 N N . SER A 1 271 ? 11.899 -19.240 2.352 1.00 72.94 271 SER A N 1
ATOM 2240 C CA . SER A 1 271 ? 13.292 -19.446 1.909 1.00 72.94 271 SER A CA 1
ATOM 2241 C C . SER A 1 271 ? 14.088 -18.143 1.666 1.00 72.94 271 SER A C 1
ATOM 2243 O O . SER A 1 271 ? 15.303 -18.168 1.395 1.00 72.94 271 SER A O 1
ATOM 2245 N N . LEU A 1 272 ? 13.409 -16.988 1.709 1.00 72.25 272 LEU A N 1
ATOM 2246 C CA . LEU A 1 272 ? 14.009 -15.679 1.478 1.00 72.25 272 LEU A CA 1
ATOM 2247 C C . LEU A 1 272 ? 14.821 -15.208 2.701 1.00 72.25 272 LEU A C 1
ATOM 2249 O O . LEU A 1 272 ? 14.271 -15.093 3.792 1.00 72.25 272 LEU A O 1
ATOM 2253 N N . PRO A 1 273 ? 16.102 -14.829 2.525 1.00 69.00 273 PRO A N 1
ATOM 2254 C CA . PRO A 1 273 ? 16.925 -14.306 3.607 1.00 69.00 273 PRO A CA 1
ATOM 2255 C C . PRO A 1 273 ? 16.327 -13.024 4.194 1.00 69.00 273 PRO A C 1
ATOM 2257 O O . PRO A 1 273 ? 16.058 -12.067 3.467 1.00 69.00 273 PRO A O 1
ATOM 2260 N N . THR A 1 274 ? 16.162 -12.976 5.514 1.00 65.50 274 THR A N 1
ATOM 2261 C CA . THR A 1 274 ? 15.583 -11.823 6.225 1.00 65.50 274 THR A CA 1
ATOM 2262 C C . THR A 1 274 ? 16.607 -10.709 6.458 1.00 65.50 274 THR A C 1
ATOM 2264 O O . THR A 1 274 ? 16.266 -9.528 6.377 1.00 65.50 274 THR A O 1
ATOM 2267 N N . HIS A 1 275 ? 17.871 -11.075 6.698 1.00 66.38 275 HIS A N 1
ATOM 2268 C CA . HIS A 1 275 ? 18.945 -10.146 7.073 1.00 66.38 275 HIS A CA 1
ATOM 2269 C C . HIS A 1 275 ? 19.709 -9.569 5.869 1.00 66.38 275 HIS A C 1
ATOM 2271 O O . HIS A 1 275 ? 20.112 -8.406 5.893 1.00 66.38 275 HIS A O 1
ATOM 2277 N N . ASP A 1 276 ? 19.847 -10.329 4.777 1.00 68.31 276 ASP A N 1
ATOM 2278 C CA . ASP A 1 276 ? 20.540 -9.870 3.569 1.00 68.31 276 ASP A CA 1
ATOM 2279 C C . ASP A 1 276 ? 19.555 -9.319 2.528 1.00 68.31 276 ASP A C 1
ATOM 2281 O O . ASP A 1 276 ? 18.970 -10.038 1.712 1.00 68.31 276 ASP A O 1
ATOM 2285 N N . LYS A 1 277 ? 19.408 -7.989 2.520 1.00 55.06 277 LYS A N 1
ATOM 2286 C CA . LYS A 1 277 ? 18.535 -7.268 1.582 1.00 55.06 277 LYS A CA 1
ATOM 2287 C C . LYS A 1 277 ? 18.912 -7.493 0.110 1.00 55.06 277 LYS A C 1
ATOM 2289 O O . LYS A 1 277 ? 18.023 -7.410 -0.740 1.00 55.06 277 LYS A O 1
ATOM 2294 N N . LYS A 1 278 ? 20.187 -7.739 -0.223 1.00 58.03 278 LYS A N 1
ATOM 2295 C CA . LYS A 1 278 ? 20.635 -7.947 -1.612 1.00 58.03 278 LYS A CA 1
ATOM 2296 C C . LYS A 1 278 ? 20.296 -9.359 -2.074 1.00 58.03 278 LYS A C 1
ATOM 2298 O O . LYS A 1 278 ? 19.655 -9.504 -3.116 1.00 58.03 278 LYS A O 1
ATOM 2303 N N . LEU A 1 279 ? 20.641 -10.369 -1.276 1.00 59.31 279 LEU A N 1
ATOM 2304 C CA . LEU A 1 279 ? 20.330 -11.768 -1.572 1.00 59.31 279 LEU A CA 1
ATOM 2305 C C . LEU A 1 279 ? 18.817 -12.012 -1.605 1.00 59.31 279 LEU A C 1
ATOM 2307 O O . LEU A 1 279 ? 18.316 -12.693 -2.498 1.00 59.31 279 LEU A O 1
ATOM 2311 N N . ARG A 1 280 ? 18.066 -11.365 -0.705 1.00 61.59 280 ARG A N 1
ATOM 2312 C CA . ARG A 1 280 ? 16.598 -11.365 -0.719 1.00 61.59 280 ARG A CA 1
ATOM 2313 C C . ARG A 1 280 ? 16.037 -10.842 -2.037 1.00 61.59 280 ARG A C 1
ATOM 2315 O O . ARG A 1 280 ? 15.208 -11.502 -2.652 1.00 61.59 280 ARG A O 1
ATOM 2322 N N . ARG A 1 281 ? 16.499 -9.677 -2.504 1.00 63.19 281 ARG A N 1
ATOM 2323 C CA . ARG A 1 281 ? 16.065 -9.100 -3.792 1.00 63.19 281 ARG A CA 1
ATOM 2324 C C . ARG A 1 281 ? 16.438 -9.990 -4.975 1.00 63.19 281 ARG A C 1
ATOM 2326 O O . ARG A 1 281 ? 15.649 -10.102 -5.908 1.00 63.19 281 ARG A O 1
ATOM 2333 N N . TYR A 1 282 ? 17.617 -10.606 -4.941 1.00 63.75 282 TYR A N 1
ATOM 2334 C CA . TYR A 1 282 ? 18.064 -11.543 -5.968 1.00 63.75 282 TYR A CA 1
ATOM 2335 C C . TYR A 1 282 ? 17.167 -12.787 -6.031 1.00 63.75 282 TYR A C 1
ATOM 2337 O O . TYR A 1 282 ? 16.657 -13.105 -7.102 1.00 63.75 282 TYR A O 1
ATOM 2345 N N . LYS A 1 283 ? 16.885 -13.428 -4.888 1.00 66.06 283 LYS A N 1
ATOM 2346 C CA . LYS A 1 283 ? 15.979 -14.583 -4.820 1.00 66.06 283 LYS A CA 1
ATOM 2347 C C . LYS A 1 283 ? 14.547 -14.229 -5.216 1.00 66.06 283 LYS A C 1
ATOM 2349 O O . LYS A 1 283 ? 13.983 -14.935 -6.037 1.00 66.06 283 LYS A O 1
ATOM 2354 N N . ILE A 1 284 ? 13.999 -13.102 -4.741 1.00 60.31 284 ILE A N 1
ATOM 2355 C CA . ILE A 1 284 ? 12.683 -12.603 -5.188 1.00 60.31 284 ILE A CA 1
ATOM 2356 C C . ILE A 1 284 ? 12.670 -12.432 -6.708 1.00 60.31 284 ILE A C 1
ATOM 2358 O O . ILE A 1 284 ? 11.719 -12.837 -7.361 1.00 60.31 284 ILE A O 1
ATOM 2362 N N . ARG A 1 285 ? 13.727 -11.857 -7.295 1.00 58.50 285 ARG A N 1
ATOM 2363 C CA . ARG A 1 285 ? 13.829 -11.686 -8.749 1.00 58.50 285 ARG A CA 1
ATOM 2364 C C . ARG A 1 285 ? 13.910 -13.027 -9.483 1.00 58.50 285 ARG A C 1
ATOM 2366 O O . ARG A 1 285 ? 13.343 -13.127 -10.561 1.00 58.50 285 ARG A O 1
ATOM 2373 N N . ASN A 1 286 ? 14.597 -14.026 -8.936 1.00 62.84 286 ASN A N 1
ATOM 2374 C CA . ASN A 1 286 ? 14.704 -15.352 -9.547 1.00 62.84 286 ASN A CA 1
ATOM 2375 C C . ASN A 1 286 ? 13.414 -16.167 -9.429 1.00 62.84 286 ASN A C 1
ATOM 2377 O O . ASN A 1 286 ? 13.003 -16.731 -10.431 1.00 62.84 286 ASN A O 1
ATOM 2381 N N . ILE A 1 287 ? 12.749 -16.157 -8.272 1.00 61.03 287 ILE A N 1
ATOM 2382 C CA . ILE A 1 287 ? 11.413 -16.744 -8.090 1.00 61.03 287 ILE A CA 1
ATOM 2383 C C . ILE A 1 287 ? 10.445 -16.062 -9.052 1.00 61.03 287 ILE A C 1
ATOM 2385 O O . ILE A 1 287 ? 9.823 -16.709 -9.889 1.00 61.03 287 ILE A O 1
ATOM 2389 N N . ASN A 1 288 ? 10.431 -14.725 -9.046 1.00 52.97 288 ASN A N 1
ATOM 2390 C CA . ASN A 1 288 ? 9.649 -13.974 -10.011 1.00 52.97 288 ASN A CA 1
ATOM 2391 C C . ASN A 1 288 ? 10.017 -14.362 -11.437 1.00 52.97 288 ASN A C 1
ATOM 2393 O O . ASN A 1 288 ? 9.103 -14.428 -12.214 1.00 52.97 288 ASN A O 1
ATOM 2397 N N . ARG A 1 289 ? 11.271 -14.653 -11.809 1.00 55.62 289 ARG A N 1
ATOM 2398 C CA . ARG A 1 289 ? 11.639 -15.130 -13.161 1.00 55.62 289 ARG A CA 1
ATOM 2399 C C . ARG A 1 289 ? 11.182 -16.559 -13.465 1.00 55.62 289 ARG A C 1
ATOM 2401 O O . ARG A 1 289 ? 10.816 -16.816 -14.603 1.00 55.62 289 ARG A O 1
ATOM 2408 N N . GLN A 1 290 ? 11.226 -17.466 -12.490 1.00 56.38 290 GLN A N 1
ATOM 2409 C CA . GLN A 1 290 ? 10.815 -18.868 -12.645 1.00 56.38 290 GLN A CA 1
ATOM 2410 C C . GLN A 1 290 ? 9.331 -18.967 -12.984 1.00 56.38 290 GLN A C 1
ATOM 2412 O O . GLN A 1 290 ? 8.948 -19.701 -13.890 1.00 56.38 290 GLN A O 1
ATOM 2417 N N . TYR A 1 291 ? 8.519 -18.152 -12.323 1.00 49.72 291 TYR A N 1
ATOM 2418 C CA . TYR A 1 291 ? 7.097 -18.072 -12.610 1.00 49.72 291 TYR A CA 1
ATOM 2419 C C . TYR A 1 291 ? 6.712 -16.939 -13.571 1.00 49.72 291 TYR A C 1
ATOM 2421 O O . TYR A 1 291 ? 5.643 -16.976 -14.167 1.00 49.72 291 TYR A O 1
ATOM 2429 N N . ALA A 1 292 ? 7.575 -15.941 -13.782 1.00 42.91 292 ALA A N 1
ATOM 2430 C CA . ALA A 1 292 ? 7.476 -14.987 -14.886 1.00 42.91 292 ALA A CA 1
ATOM 2431 C C . ALA A 1 292 ? 8.042 -15.615 -16.164 1.00 42.91 292 ALA A C 1
ATOM 2433 O O . ALA A 1 292 ? 8.879 -15.034 -16.853 1.00 42.91 292 ALA A O 1
ATOM 2434 N N . ARG A 1 293 ? 7.438 -16.730 -16.576 1.00 40.78 293 ARG A N 1
ATOM 2435 C CA . ARG A 1 293 ? 6.681 -16.586 -17.810 1.00 40.78 293 ARG A CA 1
ATOM 2436 C C . ARG A 1 293 ? 5.414 -15.841 -17.411 1.00 40.78 293 ARG A C 1
ATOM 2438 O O . ARG A 1 293 ? 4.467 -16.484 -16.967 1.00 40.78 293 ARG A O 1
ATOM 2445 N N . PRO A 1 294 ? 5.349 -14.503 -17.523 1.00 46.69 294 PRO A N 1
ATOM 2446 C CA . PRO A 1 294 ? 4.025 -13.959 -17.728 1.00 46.69 294 PRO A CA 1
ATOM 2447 C C . PRO A 1 294 ? 3.503 -14.747 -18.924 1.00 46.69 294 PRO A C 1
ATOM 2449 O O . PRO A 1 294 ? 4.171 -14.786 -19.963 1.00 46.69 294 PRO A O 1
ATOM 2452 N N . SER A 1 295 ? 2.390 -15.467 -18.769 1.00 45.94 295 SER A N 1
ATOM 2453 C CA . SER A 1 295 ? 1.735 -15.946 -19.976 1.00 45.94 295 SER A CA 1
ATOM 2454 C C . SER A 1 295 ? 1.590 -14.703 -20.863 1.00 45.94 295 SER A C 1
ATOM 2456 O O . SER A 1 295 ? 1.368 -13.613 -20.319 1.00 45.94 295 SER A O 1
ATOM 2458 N N . PRO A 1 296 ? 1.817 -14.797 -22.178 1.00 46.19 296 PRO A N 1
ATOM 2459 C CA . PRO A 1 296 ? 1.658 -13.655 -23.077 1.00 46.19 296 PRO A CA 1
ATOM 2460 C C . PRO A 1 296 ? 0.388 -12.858 -22.735 1.00 46.19 296 PRO A C 1
ATOM 2462 O O . PRO A 1 296 ? 0.466 -11.663 -22.473 1.00 46.19 296 PRO A O 1
ATOM 2465 N N . LYS A 1 297 ? -0.687 -13.597 -22.439 1.00 42.06 297 LYS A N 1
ATOM 2466 C CA . LYS A 1 297 ? -1.982 -13.146 -21.922 1.00 42.06 297 LYS A CA 1
ATOM 2467 C C . LYS A 1 297 ? -1.955 -12.315 -20.625 1.00 42.06 297 LYS A C 1
ATOM 2469 O O . LYS A 1 297 ? -2.786 -11.448 -20.443 1.00 42.06 297 LYS A O 1
ATOM 2474 N N . ALA A 1 298 ? -1.042 -12.549 -19.683 1.00 45.91 298 ALA A N 1
ATOM 2475 C CA . ALA A 1 298 ? -0.937 -11.786 -18.431 1.00 45.91 298 ALA A CA 1
ATOM 2476 C C . ALA A 1 298 ? -0.119 -10.487 -18.565 1.00 45.91 298 ALA A C 1
ATOM 2478 O O . ALA A 1 298 ? -0.374 -9.534 -17.824 1.00 45.91 298 ALA A O 1
ATOM 2479 N N . ILE A 1 299 ? 0.863 -10.433 -19.480 1.00 50.12 299 ILE A N 1
ATOM 2480 C CA . ILE A 1 299 ? 1.467 -9.153 -19.902 1.00 50.12 299 ILE A CA 1
ATOM 2481 C C . ILE A 1 299 ? 0.437 -8.355 -20.688 1.00 50.12 299 ILE A C 1
ATOM 2483 O O . ILE A 1 299 ? 0.270 -7.172 -20.412 1.00 50.12 299 ILE A O 1
ATOM 2487 N N . GLU A 1 300 ? -0.234 -9.018 -21.625 1.00 48.12 300 GLU A N 1
ATOM 2488 C CA . GLU A 1 300 ? -1.250 -8.458 -22.507 1.00 48.12 300 GLU A CA 1
ATOM 2489 C C . GLU A 1 300 ? -2.404 -7.897 -21.678 1.00 48.12 300 GLU A C 1
ATOM 2491 O O . GLU A 1 300 ? -2.570 -6.691 -21.668 1.00 48.12 300 GLU A O 1
ATOM 2496 N N . ASN A 1 301 ? -3.025 -8.674 -20.785 1.00 48.53 301 ASN A N 1
ATOM 2497 C CA . ASN A 1 301 ? -4.077 -8.176 -19.890 1.00 48.53 301 ASN A CA 1
ATOM 2498 C C . ASN A 1 301 ? -3.618 -7.016 -18.984 1.00 48.53 301 ASN A C 1
ATOM 2500 O O . ASN A 1 301 ? -4.402 -6.121 -18.686 1.00 48.53 301 ASN A O 1
ATOM 2504 N N . ARG A 1 302 ? -2.363 -7.005 -18.500 1.00 52.06 302 ARG A N 1
ATOM 2505 C CA . ARG A 1 302 ? -1.844 -5.886 -17.680 1.00 52.06 302 ARG A CA 1
ATOM 2506 C C . ARG A 1 302 ? -1.559 -4.639 -18.514 1.00 52.06 302 ARG A C 1
ATOM 2508 O O . ARG A 1 302 ? -1.640 -3.536 -17.976 1.00 52.06 302 ARG A O 1
ATOM 2515 N N . ARG A 1 303 ? -1.176 -4.808 -19.780 1.00 52.03 303 ARG A N 1
ATOM 2516 C CA . ARG A 1 303 ? -1.020 -3.717 -20.743 1.00 52.03 303 ARG A CA 1
ATOM 2517 C C . ARG A 1 303 ? -2.384 -3.205 -21.175 1.00 52.03 303 ARG A C 1
ATOM 2519 O O . ARG A 1 303 ? -2.634 -2.031 -20.971 1.00 52.03 303 ARG A O 1
ATOM 2526 N N . GLU A 1 304 ? -3.281 -4.076 -21.619 1.00 50.53 304 GLU A N 1
ATOM 2527 C CA . GLU A 1 304 ? -4.668 -3.771 -21.975 1.00 50.53 304 GLU A CA 1
ATOM 2528 C C . GLU A 1 304 ? -5.411 -3.066 -20.843 1.00 50.53 304 GLU A C 1
ATOM 2530 O O . GLU A 1 304 ? -6.073 -2.070 -21.092 1.00 50.53 304 GLU A O 1
ATOM 2535 N N . GLN A 1 305 ? -5.269 -3.505 -19.586 1.00 52.53 305 GLN A N 1
ATOM 2536 C CA . GLN A 1 305 ? -5.898 -2.818 -18.452 1.00 52.53 305 GLN A CA 1
ATOM 2537 C C . GLN A 1 305 ? -5.312 -1.427 -18.209 1.00 52.53 305 GLN A C 1
ATOM 2539 O O . GLN A 1 305 ? -6.060 -0.509 -17.900 1.00 52.53 305 GLN A O 1
ATOM 2544 N N . LYS A 1 306 ? -3.995 -1.245 -18.363 1.00 59.47 306 LYS A N 1
ATOM 2545 C CA . LYS A 1 306 ? -3.373 0.083 -18.248 1.00 59.47 306 LYS A CA 1
ATOM 2546 C C . LYS A 1 306 ? -3.751 0.999 -19.409 1.00 59.47 306 LYS A C 1
ATOM 2548 O O . LYS A 1 306 ? -3.945 2.186 -19.185 1.00 59.47 306 LYS A O 1
ATOM 2553 N N . ILE A 1 307 ? -3.848 0.447 -20.616 1.00 54.06 307 ILE A N 1
ATOM 2554 C CA . ILE A 1 307 ? -4.261 1.157 -21.827 1.00 54.06 307 ILE A CA 1
ATOM 2555 C C . ILE A 1 307 ? -5.730 1.558 -21.694 1.00 54.06 307 ILE A C 1
ATOM 2557 O O . ILE A 1 307 ? -6.024 2.735 -21.831 1.00 54.06 307 ILE A O 1
ATOM 2561 N N . LYS A 1 308 ? -6.626 0.640 -21.302 1.00 53.44 308 LYS A N 1
ATOM 2562 C CA . LYS A 1 308 ? -8.038 0.944 -21.019 1.00 53.44 308 LYS A CA 1
ATOM 2563 C C . LYS A 1 308 ? -8.204 1.990 -19.929 1.00 53.44 308 LYS A C 1
ATOM 2565 O O . LYS A 1 308 ? -8.927 2.943 -20.143 1.00 53.44 308 LYS A O 1
ATOM 2570 N N . GLN A 1 309 ? -7.506 1.865 -18.801 1.00 57.31 309 GLN A N 1
ATOM 2571 C CA . GLN A 1 309 ? -7.623 2.831 -17.701 1.00 57.31 309 GLN A CA 1
ATOM 2572 C C . GLN A 1 309 ? -7.169 4.234 -18.105 1.00 57.31 309 GLN A C 1
ATOM 2574 O O . GLN A 1 309 ? -7.775 5.218 -17.695 1.00 57.31 309 GLN A O 1
ATOM 2579 N N . ARG A 1 310 ? -6.108 4.330 -18.912 1.00 57.09 310 ARG A N 1
ATOM 2580 C CA . ARG A 1 310 ? -5.584 5.615 -19.379 1.00 57.09 310 ARG A CA 1
ATOM 2581 C C . ARG A 1 310 ? -6.436 6.188 -20.515 1.00 57.09 310 ARG A C 1
ATOM 2583 O O . ARG A 1 310 ? -6.668 7.387 -20.533 1.00 57.09 310 ARG A O 1
ATOM 2590 N N . ALA A 1 311 ? -6.965 5.335 -21.392 1.00 51.69 311 ALA A N 1
ATOM 2591 C CA . ALA A 1 311 ? -7.910 5.714 -22.439 1.00 51.69 311 ALA A CA 1
ATOM 2592 C C . ALA A 1 311 ? -9.263 6.157 -21.863 1.00 51.69 311 ALA A C 1
ATOM 2594 O O . ALA A 1 311 ? -9.781 7.174 -22.287 1.00 51.69 311 ALA A O 1
ATOM 2595 N N . GLU A 1 312 ? -9.817 5.462 -20.867 1.00 54.03 312 GLU A N 1
ATOM 2596 C CA . GLU A 1 312 ? -11.064 5.839 -20.180 1.00 54.03 312 GLU A CA 1
ATOM 2597 C C . GLU A 1 312 ? -10.920 7.168 -19.429 1.00 54.03 312 GLU A C 1
ATOM 2599 O O . GLU A 1 312 ? -11.835 7.988 -19.447 1.00 54.03 312 GLU A O 1
ATOM 2604 N N . GLN A 1 313 ? -9.760 7.407 -18.809 1.00 60.28 313 GLN A N 1
ATOM 2605 C CA . GLN A 1 313 ? -9.460 8.674 -18.145 1.00 60.28 313 GLN A CA 1
ATOM 2606 C C . GLN A 1 313 ? -9.361 9.834 -19.151 1.00 60.28 313 GLN A C 1
ATOM 2608 O O . GLN A 1 313 ? -9.947 10.887 -18.926 1.00 60.28 313 GLN A O 1
ATOM 2613 N N . LEU A 1 314 ? -8.716 9.612 -20.298 1.00 55.38 314 LEU A N 1
ATOM 2614 C CA . LEU A 1 314 ? -8.574 10.622 -21.349 1.00 55.38 314 LEU A CA 1
ATOM 2615 C C . LEU A 1 314 ? -9.865 10.824 -22.167 1.00 55.38 314 LEU A C 1
ATOM 2617 O O . LEU A 1 314 ? -10.160 11.942 -22.560 1.00 55.38 314 LEU A O 1
ATOM 2621 N N . LEU A 1 315 ? -10.688 9.788 -22.369 1.00 48.81 315 LEU A N 1
ATOM 2622 C CA . LEU A 1 315 ? -12.016 9.879 -23.007 1.00 48.81 315 LEU A CA 1
ATOM 2623 C C . LEU A 1 315 ? -13.031 10.625 -22.129 1.00 48.81 315 LEU A C 1
ATOM 2625 O O . LEU A 1 315 ? -13.913 11.314 -22.643 1.00 48.81 315 LEU A O 1
ATOM 2629 N N . SER A 1 316 ? -12.888 10.493 -20.808 1.00 52.88 316 SER A N 1
ATOM 2630 C CA . SER A 1 316 ? -13.602 11.290 -19.807 1.00 52.88 316 SER A CA 1
ATOM 2631 C C . SER A 1 316 ? -13.200 12.769 -19.870 1.00 52.88 316 SER A C 1
ATOM 2633 O O . SER A 1 316 ? -14.046 13.638 -19.688 1.00 52.88 316 SER A O 1
ATOM 2635 N N . GLU A 1 317 ? -11.923 13.061 -20.128 1.00 54.34 317 GLU A N 1
ATOM 2636 C CA . GLU A 1 317 ? -11.385 14.426 -20.219 1.00 54.34 317 GLU A CA 1
ATOM 2637 C C . GLU A 1 317 ? -11.639 15.080 -21.594 1.00 54.34 317 GLU A C 1
ATOM 2639 O O . GLU A 1 317 ? -11.876 16.283 -21.662 1.00 54.34 317 GLU A O 1
ATOM 2644 N N . ALA A 1 318 ? -11.671 14.301 -22.679 1.00 50.41 318 ALA A N 1
ATOM 2645 C CA . ALA A 1 318 ? -11.783 14.787 -24.059 1.00 50.41 318 ALA A CA 1
ATOM 2646 C C . ALA A 1 318 ? -13.224 14.893 -24.596 1.00 50.41 318 ALA A C 1
ATOM 2648 O O . ALA A 1 318 ? -13.417 15.145 -25.782 1.00 50.41 318 ALA A O 1
ATOM 2649 N N . GLY A 1 319 ? -14.246 14.708 -23.755 1.00 48.31 319 GLY A N 1
ATOM 2650 C CA . GLY A 1 319 ? -15.636 14.886 -24.180 1.00 48.31 319 GLY A CA 1
ATOM 2651 C C . GLY A 1 319 ? -16.054 13.919 -25.289 1.00 48.31 319 GLY A C 1
ATOM 2652 O O . GLY A 1 319 ? -16.513 14.349 -26.338 1.00 48.31 319 GLY A O 1
ATOM 2653 N N . GLY A 1 320 ? -15.896 12.615 -25.036 1.00 49.12 320 GLY A N 1
ATOM 2654 C CA . GLY A 1 320 ? -16.633 11.529 -25.685 1.00 49.12 320 GLY A CA 1
ATOM 2655 C C . GLY A 1 320 ? -16.964 11.697 -27.170 1.00 49.12 320 GLY A C 1
ATOM 2656 O O . GLY A 1 320 ? -18.125 11.900 -27.515 1.00 49.12 320 GLY A O 1
ATOM 2657 N N . ALA A 1 321 ? -15.989 11.477 -28.050 1.00 46.38 321 ALA A N 1
ATOM 2658 C CA . ALA A 1 321 ? -16.290 11.030 -29.401 1.00 46.38 321 ALA A CA 1
ATOM 2659 C C . ALA A 1 321 ? -15.171 10.155 -29.983 1.00 46.38 321 ALA A C 1
ATOM 2661 O O . ALA A 1 321 ? -13.996 10.505 -29.937 1.00 46.38 321 ALA A O 1
ATOM 2662 N N . VAL A 1 322 ? -15.626 9.072 -30.616 1.00 41.44 322 VAL A N 1
ATOM 2663 C CA . VAL A 1 322 ? -15.143 8.470 -31.871 1.00 41.44 322 VAL A CA 1
ATOM 2664 C C . VAL A 1 322 ? -14.738 6.990 -31.788 1.00 41.44 322 VAL A C 1
ATOM 2666 O O . VAL A 1 322 ? -13.938 6.543 -30.969 1.00 41.44 322 VAL A O 1
ATOM 2669 N N . THR A 1 323 ? -15.375 6.252 -32.697 1.00 48.50 323 THR A N 1
ATOM 2670 C CA . THR A 1 323 ? -15.243 4.848 -33.091 1.00 48.50 323 THR A CA 1
ATOM 2671 C C . THR A 1 323 ? -14.185 4.627 -34.187 1.00 48.50 323 THR A C 1
ATOM 2673 O O . THR A 1 323 ? -13.928 5.517 -34.989 1.00 48.50 323 THR A O 1
ATOM 2676 N N . GLU A 1 324 ? -13.707 3.379 -34.262 1.00 43.16 324 GLU A N 1
ATOM 2677 C CA . GLU A 1 324 ? -12.901 2.707 -35.308 1.00 43.16 324 GLU A CA 1
ATOM 2678 C C . GLU A 1 324 ? -11.403 3.072 -35.470 1.00 43.16 324 GLU A C 1
ATOM 2680 O O . GLU A 1 324 ? -10.982 4.223 -35.590 1.00 43.16 324 GLU A O 1
ATOM 2685 N N . ASP A 1 325 ? -10.594 2.002 -35.498 1.00 48.12 325 ASP A N 1
ATOM 2686 C CA . ASP A 1 325 ? -9.168 1.902 -35.132 1.00 48.12 325 ASP A CA 1
ATOM 2687 C C . ASP A 1 325 ? -8.160 2.689 -35.995 1.00 48.12 325 ASP A C 1
ATOM 2689 O O . ASP A 1 325 ? -6.985 2.778 -35.641 1.00 48.12 325 ASP A O 1
ATOM 2693 N N . GLY A 1 326 ? -8.585 3.292 -37.107 1.00 48.31 326 GLY A N 1
ATOM 2694 C CA . GLY A 1 326 ? -7.731 4.161 -37.931 1.00 48.31 326 GLY A CA 1
ATOM 2695 C C . GLY A 1 326 ? -7.832 5.637 -37.549 1.00 48.31 326 GLY A C 1
ATOM 2696 O O . GLY A 1 326 ? -6.822 6.326 -37.443 1.00 48.31 326 GLY A O 1
ATOM 2697 N N . SER A 1 327 ? -9.049 6.106 -37.257 1.00 54.19 327 SER A N 1
ATOM 2698 C CA . SER A 1 327 ? -9.319 7.505 -36.905 1.00 54.19 327 SER A CA 1
ATOM 2699 C C . SER A 1 327 ? -8.726 7.871 -35.546 1.00 54.19 327 SER A C 1
ATOM 2701 O O . SER A 1 327 ? -8.375 9.024 -35.308 1.00 54.19 327 SER A O 1
ATOM 2703 N N . LEU A 1 328 ? -8.617 6.900 -34.637 1.00 55.53 328 LEU A N 1
ATOM 2704 C CA . LEU A 1 328 ? -8.274 7.143 -33.239 1.00 55.53 328 LEU A CA 1
ATOM 2705 C C . LEU A 1 328 ? -6.788 7.475 -33.045 1.00 55.53 328 LEU A C 1
ATOM 2707 O O . LEU A 1 328 ? -6.466 8.336 -32.236 1.00 55.53 328 LEU A O 1
ATOM 2711 N N . LEU A 1 329 ? -5.885 6.848 -33.807 1.00 57.28 329 LEU A N 1
ATOM 2712 C CA . LEU A 1 329 ? -4.443 7.125 -33.746 1.00 57.28 329 LEU A CA 1
ATOM 2713 C C . LEU A 1 329 ? -4.077 8.460 -34.402 1.00 57.28 329 LEU A C 1
ATOM 2715 O O . LEU A 1 329 ? -3.265 9.199 -33.847 1.00 57.28 329 LEU A O 1
ATOM 2719 N N . ASP A 1 330 ? -4.727 8.800 -35.516 1.00 61.59 330 ASP A N 1
ATOM 2720 C CA . ASP A 1 330 ? -4.572 10.113 -36.148 1.00 61.59 330 ASP A CA 1
ATOM 2721 C C . ASP A 1 330 ? -5.098 11.218 -35.222 1.00 61.59 330 ASP A C 1
ATOM 2723 O O . ASP A 1 330 ? -4.395 12.198 -34.967 1.00 61.59 330 ASP A O 1
ATOM 2727 N N . THR A 1 331 ? -6.268 11.006 -34.606 1.00 60.59 331 THR A N 1
ATOM 2728 C CA . THR A 1 331 ? -6.831 11.928 -33.603 1.00 60.59 331 THR A CA 1
ATOM 2729 C C . THR A 1 331 ? -5.932 12.030 -32.367 1.00 60.59 331 THR A C 1
ATOM 2731 O O . THR A 1 331 ? -5.684 13.132 -31.889 1.00 60.59 331 THR A O 1
ATOM 2734 N N . LEU A 1 332 ? -5.372 10.918 -31.871 1.00 60.06 332 LEU A N 1
ATOM 2735 C CA . LEU A 1 332 ? -4.424 10.910 -30.747 1.00 60.06 332 LEU A CA 1
ATOM 2736 C C . LEU A 1 332 ? -3.130 11.668 -31.066 1.00 60.06 332 LEU A C 1
ATOM 2738 O O . LEU A 1 332 ? -2.610 12.364 -30.201 1.00 60.06 332 LEU A O 1
ATOM 2742 N N . SER A 1 333 ? -2.612 11.570 -32.293 1.00 62.59 333 SER A N 1
ATOM 2743 C CA . SER A 1 333 ? -1.415 12.317 -32.704 1.00 62.59 333 SER A CA 1
ATOM 2744 C C . SER A 1 333 ? -1.636 13.837 -32.719 1.00 62.59 333 SER A C 1
ATOM 2746 O O . SER A 1 333 ? -0.687 14.601 -32.546 1.00 62.59 333 SER A O 1
ATOM 2748 N N . MET A 1 334 ? -2.889 14.275 -32.876 1.00 66.69 334 MET A N 1
ATOM 2749 C CA . MET A 1 334 ? -3.281 15.686 -32.825 1.00 66.69 334 MET A CA 1
ATOM 2750 C C . MET A 1 334 ? -3.736 16.138 -31.430 1.00 66.69 334 MET A C 1
ATOM 2752 O O . MET A 1 334 ? -3.619 17.315 -31.110 1.00 66.69 334 MET A O 1
ATOM 2756 N N . ALA A 1 335 ? -4.258 15.227 -30.604 1.00 62.69 335 ALA A N 1
ATOM 2757 C CA . ALA A 1 335 ? -4.858 15.546 -29.307 1.00 62.69 335 ALA A CA 1
ATOM 2758 C C . ALA A 1 335 ? -3.884 15.473 -28.118 1.00 62.69 335 ALA A C 1
ATOM 2760 O O . ALA A 1 335 ? -4.207 15.975 -27.043 1.00 62.69 335 ALA A O 1
ATOM 2761 N N . VAL A 1 336 ? -2.724 14.826 -28.272 1.00 67.25 336 VAL A N 1
ATOM 2762 C CA . VAL A 1 336 ? -1.768 14.586 -27.177 1.00 67.25 336 VAL A CA 1
ATOM 2763 C C . VAL A 1 336 ? -0.377 15.088 -27.568 1.00 67.25 336 VAL A C 1
ATOM 2765 O O . VAL A 1 336 ? -0.009 14.999 -28.738 1.00 67.25 336 VAL A O 1
ATOM 2768 N N . SER A 1 337 ? 0.414 15.595 -26.614 1.00 77.94 337 SER A N 1
ATOM 2769 C CA . SER A 1 337 ? 1.763 16.099 -26.913 1.00 77.94 337 SER A CA 1
ATOM 2770 C C . SER A 1 337 ? 2.665 15.013 -27.510 1.00 77.94 337 SER A C 1
ATOM 2772 O O . SER A 1 337 ? 2.483 13.813 -27.265 1.00 77.94 337 SER A O 1
ATOM 2774 N N . ALA A 1 338 ? 3.668 15.425 -28.285 1.00 83.12 338 ALA A N 1
ATOM 2775 C CA . ALA A 1 338 ? 4.610 14.508 -28.918 1.00 83.12 338 ALA A CA 1
ATOM 2776 C C . ALA A 1 338 ? 5.324 13.579 -27.911 1.00 83.12 338 ALA A C 1
ATOM 2778 O O . ALA A 1 338 ? 5.591 12.415 -28.216 1.00 83.12 338 ALA A O 1
ATOM 2779 N N . GLU A 1 339 ? 5.606 14.048 -26.694 1.00 82.94 339 GLU A N 1
ATOM 2780 C CA . GLU A 1 339 ? 6.221 13.255 -25.621 1.00 82.94 339 GLU A CA 1
ATOM 2781 C C . GLU A 1 339 ? 5.288 12.146 -25.132 1.00 82.94 339 GLU A C 1
ATOM 2783 O O . GLU A 1 339 ? 5.706 10.994 -24.965 1.00 82.94 339 GLU A O 1
ATOM 2788 N N . ASP A 1 340 ? 4.019 12.485 -24.915 1.00 73.44 340 ASP A N 1
ATOM 2789 C CA . ASP A 1 340 ? 3.012 11.543 -24.446 1.00 73.44 340 ASP A CA 1
ATOM 2790 C C . ASP A 1 340 ? 2.643 10.538 -25.538 1.00 73.44 340 ASP A C 1
ATOM 2792 O O . ASP A 1 340 ? 2.463 9.354 -25.246 1.00 73.44 340 ASP A O 1
ATOM 2796 N N . TYR A 1 341 ? 2.650 10.944 -26.808 1.00 76.06 341 TYR A N 1
ATOM 2797 C CA . TYR A 1 341 ? 2.508 10.025 -27.936 1.00 76.06 341 TYR A CA 1
ATOM 2798 C C . TYR A 1 341 ? 3.558 8.903 -27.897 1.00 76.06 341 TYR A C 1
ATOM 2800 O O . TYR A 1 341 ? 3.228 7.718 -27.995 1.00 76.06 341 TYR A O 1
ATOM 2808 N N . MET A 1 342 ? 4.823 9.262 -27.649 1.00 77.12 342 MET A N 1
ATOM 2809 C CA . MET A 1 342 ? 5.940 8.315 -27.524 1.00 77.12 342 MET A CA 1
ATOM 2810 C C . MET A 1 342 ? 5.807 7.370 -26.315 1.00 77.12 342 MET A C 1
ATOM 2812 O O . MET A 1 342 ? 6.426 6.302 -26.294 1.00 77.12 342 MET A O 1
ATOM 2816 N N . LEU A 1 343 ? 5.018 7.744 -25.301 1.00 71.81 343 LEU A N 1
ATOM 2817 C CA . LEU A 1 343 ? 4.706 6.912 -24.133 1.00 71.81 343 LEU A CA 1
ATOM 2818 C C . LEU A 1 343 ? 3.491 6.004 -24.342 1.00 71.81 343 LEU A C 1
ATOM 2820 O O . LEU A 1 343 ? 3.427 4.931 -23.734 1.00 71.81 343 LEU A O 1
ATOM 2824 N N . LEU A 1 344 ? 2.506 6.468 -25.110 1.00 61.84 344 LEU A N 1
ATOM 2825 C CA . LEU A 1 344 ? 1.177 5.867 -25.206 1.00 61.84 344 LEU A CA 1
ATOM 2826 C C . LEU A 1 344 ? 1.048 4.882 -26.371 1.00 61.84 344 LEU A C 1
ATOM 2828 O O . LEU A 1 344 ? 0.307 3.907 -26.246 1.00 61.84 344 LEU A O 1
ATOM 2832 N N . VAL A 1 345 ? 1.778 5.098 -27.468 1.00 66.12 345 VAL A N 1
ATOM 2833 C CA . VAL A 1 345 ? 1.669 4.273 -28.677 1.00 66.12 345 VAL A CA 1
ATOM 2834 C C . VAL A 1 345 ? 2.674 3.121 -28.652 1.00 66.12 345 VAL A C 1
ATOM 2836 O O . VAL A 1 345 ? 3.883 3.310 -28.518 1.00 66.12 345 VAL A O 1
ATOM 2839 N N . GLU A 1 346 ? 2.177 1.889 -28.795 1.00 69.69 346 GLU A N 1
ATOM 2840 C CA . GLU A 1 346 ? 3.034 0.710 -28.915 1.00 69.69 346 GLU A CA 1
ATOM 2841 C C . GLU A 1 346 ? 3.533 0.555 -30.359 1.00 69.69 346 GLU A C 1
ATOM 2843 O O . GLU A 1 346 ? 2.754 0.335 -31.285 1.00 69.69 346 GLU A O 1
ATOM 2848 N N . PHE A 1 347 ? 4.851 0.656 -30.555 1.00 78.56 347 PHE A N 1
ATOM 2849 C CA . PHE A 1 347 ? 5.452 0.464 -31.875 1.00 78.56 347 PHE A CA 1
ATOM 2850 C C . PHE A 1 347 ? 5.487 -1.013 -32.291 1.00 78.56 347 PHE A C 1
ATOM 2852 O O . PHE A 1 347 ? 5.753 -1.879 -31.446 1.00 78.56 347 PHE A O 1
ATOM 2859 N N . PRO A 1 348 ? 5.314 -1.314 -33.595 1.00 78.38 348 PRO A N 1
ATOM 2860 C CA . PRO A 1 348 ? 5.418 -2.671 -34.109 1.00 78.38 348 PRO A CA 1
ATOM 2861 C C . PRO A 1 348 ? 6.754 -3.336 -33.764 1.00 78.38 348 PRO A C 1
ATOM 2863 O O . PRO A 1 348 ? 7.794 -2.697 -33.559 1.00 78.38 348 PRO A O 1
ATOM 2866 N N . LYS A 1 349 ? 6.744 -4.669 -33.710 1.00 77.31 349 LYS A N 1
ATOM 2867 C CA . LYS A 1 349 ? 7.947 -5.443 -33.406 1.00 77.31 349 LYS A CA 1
ATOM 2868 C C . LYS A 1 349 ? 8.999 -5.226 -34.497 1.00 77.31 349 LYS A C 1
ATOM 2870 O O . LYS A 1 349 ? 8.763 -5.509 -35.665 1.00 77.31 349 LYS A O 1
ATOM 2875 N N . ARG A 1 350 ? 10.188 -4.780 -34.091 1.00 80.31 350 ARG A N 1
ATOM 2876 C CA . ARG A 1 350 ? 11.318 -4.546 -34.998 1.00 80.31 350 ARG A CA 1
ATOM 2877 C C . ARG A 1 350 ? 12.080 -5.840 -35.269 1.00 80.31 350 ARG A C 1
ATOM 2879 O O . ARG A 1 350 ? 12.451 -6.547 -34.326 1.00 80.31 350 ARG A O 1
ATOM 2886 N N . ASN A 1 351 ? 12.371 -6.101 -36.541 1.00 71.06 351 ASN A N 1
ATOM 2887 C CA . ASN A 1 351 ? 13.348 -7.112 -36.952 1.00 71.06 351 ASN A CA 1
ATOM 2888 C C . ASN A 1 351 ? 14.754 -6.707 -36.495 1.00 71.06 351 ASN A C 1
ATOM 2890 O O . ASN A 1 351 ? 14.954 -5.580 -36.057 1.00 71.06 351 ASN A O 1
ATOM 2894 N N . ALA A 1 352 ? 15.721 -7.628 -36.487 1.00 64.12 352 ALA A N 1
ATOM 2895 C CA . ALA A 1 352 ? 17.066 -7.363 -35.956 1.00 64.12 352 ALA A CA 1
ATOM 2896 C C . ALA A 1 352 ? 17.863 -6.342 -36.795 1.00 64.12 352 ALA A C 1
ATOM 2898 O O . ALA A 1 352 ? 18.733 -5.660 -36.260 1.00 64.12 352 ALA A O 1
ATOM 2899 N N . ASP A 1 353 ? 17.534 -6.226 -38.075 1.00 70.94 353 ASP A N 1
ATOM 2900 C CA . ASP A 1 353 ? 18.062 -5.285 -39.063 1.00 70.94 353 ASP A CA 1
ATOM 2901 C C . ASP A 1 353 ? 17.390 -3.894 -38.972 1.00 70.94 353 ASP A C 1
ATOM 2903 O O . ASP A 1 353 ? 16.786 -3.526 -37.955 1.00 70.94 353 ASP A O 1
ATOM 2907 N N . LEU A 1 354 ? 17.589 -3.075 -40.011 1.00 79.25 354 LEU A N 1
ATOM 2908 C CA . LEU A 1 354 ? 16.933 -1.779 -40.205 1.00 79.25 354 LEU A CA 1
ATOM 2909 C C . LEU A 1 354 ? 15.767 -1.860 -41.205 1.00 79.25 354 LEU A C 1
ATOM 2911 O O . LEU A 1 354 ? 15.212 -0.827 -41.556 1.00 79.25 354 LEU A O 1
ATOM 2915 N N . ASP A 1 355 ? 15.359 -3.063 -41.616 1.00 80.62 355 ASP A N 1
ATOM 2916 C CA . ASP A 1 355 ? 14.339 -3.269 -42.658 1.00 80.62 355 ASP A CA 1
ATOM 2917 C C . ASP A 1 355 ? 12.926 -2.919 -42.164 1.00 80.62 355 ASP A C 1
ATOM 2919 O O . ASP A 1 355 ? 11.981 -2.819 -42.937 1.00 80.62 355 ASP A O 1
ATOM 2923 N N . TRP A 1 356 ? 12.780 -2.706 -40.855 1.00 84.19 356 TRP A N 1
ATOM 2924 C CA . TRP A 1 356 ? 11.563 -2.176 -40.248 1.00 84.19 356 TRP A CA 1
ATOM 2925 C C . TRP A 1 356 ? 11.339 -0.690 -40.562 1.00 84.19 356 TRP A C 1
ATOM 2927 O O . TRP A 1 356 ? 10.212 -0.221 -40.418 1.00 84.19 356 TRP A O 1
ATOM 2937 N N . ILE A 1 357 ? 12.377 0.056 -40.966 1.00 86.81 357 ILE A N 1
ATOM 2938 C CA . ILE A 1 357 ? 12.236 1.470 -41.322 1.00 86.81 357 ILE A CA 1
ATOM 2939 C C . ILE A 1 357 ? 11.408 1.554 -42.604 1.00 86.81 357 ILE A C 1
ATOM 2941 O O . ILE A 1 357 ? 11.834 1.121 -43.671 1.00 86.81 357 ILE A O 1
ATOM 2945 N N . SER A 1 358 ? 10.205 2.099 -42.476 1.00 85.81 358 SER A N 1
ATOM 2946 C CA . SER A 1 358 ? 9.267 2.320 -43.571 1.00 85.81 358 SER A CA 1
ATOM 2947 C C . SER A 1 358 ? 8.307 3.439 -43.182 1.00 85.81 358 SER A C 1
ATOM 2949 O O . SER A 1 358 ? 8.076 3.660 -41.990 1.00 85.81 358 SER A O 1
ATOM 2951 N N . ASN A 1 359 ? 7.704 4.103 -44.170 1.00 83.75 359 ASN A N 1
ATOM 2952 C CA . ASN A 1 359 ? 6.720 5.167 -43.928 1.00 83.75 359 ASN A CA 1
ATOM 2953 C C . ASN A 1 359 ? 5.530 4.660 -43.089 1.00 83.75 359 ASN A C 1
ATOM 2955 O O . ASN A 1 359 ? 4.938 5.402 -42.320 1.00 83.75 359 ASN A O 1
ATOM 2959 N N . THR A 1 360 ? 5.210 3.365 -43.168 1.00 81.19 360 THR A N 1
ATOM 2960 C CA . THR A 1 360 ? 4.090 2.744 -42.447 1.00 81.19 360 THR A CA 1
ATOM 2961 C C . THR A 1 360 ? 4.445 2.204 -41.063 1.00 81.19 360 THR A C 1
ATOM 2963 O O . THR A 1 360 ? 3.582 1.638 -40.396 1.00 81.19 360 THR A O 1
ATOM 2966 N N . PHE A 1 361 ? 5.707 2.297 -40.633 1.00 84.88 361 PHE A N 1
ATOM 2967 C CA . PHE A 1 361 ? 6.140 1.655 -39.392 1.00 84.88 361 PHE A CA 1
ATOM 2968 C C . PHE A 1 361 ? 5.550 2.317 -38.144 1.00 84.88 361 PHE A C 1
ATOM 2970 O O . PHE A 1 361 ? 5.155 1.623 -37.207 1.00 84.88 361 PHE A O 1
ATOM 2977 N N . TYR A 1 362 ? 5.513 3.647 -38.115 1.00 85.00 362 TYR A N 1
ATOM 2978 C CA . TYR A 1 362 ? 4.959 4.392 -36.992 1.00 85.00 362 TYR A CA 1
ATOM 2979 C C . TYR A 1 362 ? 3.433 4.473 -37.165 1.00 85.00 362 TYR A C 1
ATOM 2981 O O . TYR A 1 362 ? 2.972 5.063 -38.147 1.00 85.00 362 TYR A O 1
ATOM 2989 N N . PRO A 1 363 ? 2.635 3.865 -36.260 1.00 78.25 363 PRO A N 1
ATOM 2990 C CA . PRO A 1 363 ? 1.174 3.901 -36.362 1.00 78.25 363 PRO A CA 1
ATOM 2991 C C . PRO A 1 363 ? 0.682 5.351 -36.424 1.00 78.25 363 PRO A C 1
ATOM 2993 O O . PRO A 1 363 ? 1.275 6.182 -35.749 1.00 78.25 363 PRO A O 1
ATOM 2996 N N . GLY A 1 364 ? -0.335 5.667 -37.233 1.00 72.44 364 GLY A N 1
ATOM 2997 C CA . GLY A 1 364 ? -0.893 7.030 -37.367 1.00 72.44 364 GLY A CA 1
ATOM 2998 C C . GLY A 1 364 ? 0.053 8.078 -37.980 1.00 72.44 364 GLY A C 1
ATOM 2999 O O . GLY A 1 364 ? -0.176 9.280 -37.877 1.00 72.44 364 GLY A O 1
ATOM 3000 N N . ARG A 1 365 ? 1.182 7.649 -38.561 1.00 78.50 365 ARG A N 1
ATOM 3001 C CA . ARG A 1 365 ? 2.227 8.531 -39.115 1.00 78.50 365 ARG A CA 1
ATOM 3002 C C . ARG A 1 365 ? 2.606 8.159 -40.551 1.00 78.50 365 ARG A C 1
ATOM 3004 O O . ARG A 1 365 ? 3.702 8.474 -41.000 1.00 78.50 365 ARG A O 1
ATOM 3011 N N . GLN A 1 366 ? 1.698 7.524 -41.291 1.00 78.81 366 GLN A N 1
ATOM 3012 C CA . GLN A 1 366 ? 1.946 7.022 -42.650 1.00 78.81 366 GLN A CA 1
ATOM 3013 C C . GLN A 1 366 ? 2.289 8.130 -43.658 1.00 78.81 366 GLN A C 1
ATOM 3015 O O . GLN A 1 366 ? 2.918 7.859 -44.677 1.00 78.81 366 GLN A O 1
ATOM 3020 N N . LYS A 1 367 ? 1.891 9.371 -43.354 1.00 77.06 367 LYS A N 1
ATOM 3021 C CA . LYS A 1 367 ? 2.192 10.582 -44.128 1.00 77.06 367 LYS A CA 1
ATOM 3022 C C . LYS A 1 367 ? 3.639 11.073 -43.997 1.00 77.06 367 LYS A C 1
ATOM 3024 O O . LYS A 1 367 ? 4.047 11.930 -44.767 1.00 77.06 367 LYS A O 1
ATOM 3029 N N . VAL A 1 368 ? 4.405 10.581 -43.019 1.00 78.88 368 VAL A N 1
ATOM 3030 C CA . VAL A 1 368 ? 5.818 10.951 -42.880 1.00 78.88 368 VAL A CA 1
ATOM 3031 C C . VAL A 1 368 ? 6.614 10.147 -43.905 1.00 78.88 368 VAL A C 1
ATOM 3033 O O . VAL A 1 368 ? 6.770 8.930 -43.776 1.00 78.88 368 VAL A O 1
ATOM 3036 N N . GLU A 1 369 ? 7.130 10.820 -44.930 1.00 83.94 369 GLU A N 1
ATOM 3037 C CA . GLU A 1 369 ? 7.898 10.202 -46.015 1.00 83.94 369 GLU A CA 1
ATOM 3038 C C . GLU A 1 369 ? 9.348 9.919 -45.582 1.00 83.94 369 GLU A C 1
ATOM 3040 O O . GLU A 1 369 ? 10.317 10.479 -46.092 1.00 83.94 369 GLU A O 1
ATOM 3045 N N . ILE A 1 370 ? 9.504 9.020 -44.603 1.00 85.50 370 ILE A N 1
ATOM 3046 C CA . ILE A 1 370 ? 10.786 8.685 -43.962 1.00 85.50 370 ILE A CA 1
ATOM 3047 C C . ILE A 1 370 ? 11.840 8.268 -44.989 1.00 85.50 370 ILE A C 1
ATOM 3049 O O . ILE A 1 370 ? 13.002 8.668 -44.901 1.00 85.50 370 ILE A O 1
ATOM 3053 N N . MET A 1 371 ? 11.433 7.446 -45.956 1.00 85.75 371 MET A N 1
ATOM 3054 C CA . MET A 1 371 ? 12.338 6.909 -46.971 1.00 85.75 371 MET A CA 1
ATOM 3055 C C . MET A 1 371 ? 12.896 7.989 -47.905 1.00 85.75 371 MET A C 1
ATOM 3057 O O . MET A 1 371 ? 14.004 7.820 -48.417 1.00 85.75 371 MET A O 1
ATOM 3061 N N . GLU A 1 372 ? 12.152 9.075 -48.111 1.00 85.75 372 GLU A N 1
ATOM 3062 C CA . GLU A 1 372 ? 12.531 10.189 -48.978 1.00 85.75 372 GLU A CA 1
ATOM 3063 C C . GLU A 1 372 ? 13.389 11.200 -48.212 1.00 85.75 372 GLU A C 1
ATOM 3065 O O . GLU A 1 372 ? 14.566 11.388 -48.534 1.00 85.75 372 GLU A O 1
ATOM 3070 N N . HIS A 1 373 ? 12.846 11.750 -47.124 1.00 85.44 373 HIS A N 1
ATOM 3071 C CA . HIS A 1 373 ? 13.471 12.835 -46.364 1.00 85.44 373 HIS A CA 1
ATOM 3072 C C . HIS A 1 373 ? 14.702 12.407 -45.559 1.00 85.44 373 HIS A C 1
ATOM 3074 O O . HIS A 1 373 ? 15.638 13.182 -45.394 1.00 85.44 373 HIS A O 1
ATOM 3080 N N . TYR A 1 374 ? 14.761 11.159 -45.082 1.00 90.94 374 TYR A N 1
ATOM 3081 C CA . TYR A 1 374 ? 15.824 10.706 -44.172 1.00 90.94 374 TYR A CA 1
ATOM 3082 C C . TYR A 1 374 ? 16.739 9.634 -44.779 1.00 90.94 374 TYR A C 1
ATOM 3084 O O . TYR A 1 374 ? 17.368 8.838 -44.070 1.00 90.94 374 TYR A O 1
ATOM 3092 N N . SER A 1 375 ? 16.863 9.612 -46.105 1.00 90.00 375 SER A N 1
ATOM 3093 C CA . SER A 1 375 ? 17.666 8.629 -46.845 1.00 90.00 375 SER A CA 1
ATOM 3094 C C . SER A 1 375 ? 19.131 8.535 -46.370 1.00 90.00 375 SER A C 1
ATOM 3096 O O . SER A 1 375 ? 19.681 7.431 -46.261 1.00 90.00 375 SER A O 1
ATOM 3098 N N . GLN A 1 376 ? 19.757 9.657 -45.988 1.00 92.56 376 GLN A N 1
ATOM 3099 C CA . GLN A 1 376 ? 21.120 9.686 -45.436 1.00 92.56 376 GLN A CA 1
ATOM 3100 C C . GLN A 1 376 ? 21.232 8.926 -44.104 1.00 92.56 376 GLN A C 1
ATOM 3102 O O . GLN A 1 376 ? 22.172 8.144 -43.904 1.00 92.56 376 GLN A O 1
ATOM 3107 N N . TRP A 1 377 ? 20.257 9.113 -43.207 1.00 94.25 377 TRP A N 1
ATOM 3108 C CA . TRP A 1 377 ? 20.180 8.431 -41.911 1.00 94.25 377 TRP A CA 1
ATOM 3109 C C . TRP A 1 377 ? 20.054 6.921 -42.078 1.00 94.25 377 TRP A C 1
ATOM 3111 O O . TRP A 1 377 ? 20.764 6.160 -41.414 1.00 94.25 377 TRP A O 1
ATOM 3121 N N . ILE A 1 378 ? 19.208 6.483 -43.011 1.00 91.75 378 ILE A N 1
ATOM 3122 C CA . ILE A 1 378 ? 19.007 5.066 -43.333 1.00 91.75 378 ILE A CA 1
ATOM 3123 C C . ILE A 1 378 ? 20.300 4.463 -43.896 1.00 91.75 378 ILE A C 1
ATOM 3125 O O . ILE A 1 378 ? 20.772 3.417 -43.426 1.00 91.75 378 ILE A O 1
ATOM 3129 N N . LEU A 1 379 ? 20.932 5.149 -44.855 1.00 91.19 379 LEU A N 1
ATOM 3130 C CA . LEU A 1 379 ? 22.182 4.709 -45.469 1.00 91.19 379 LEU A CA 1
ATOM 3131 C C . LEU A 1 379 ? 23.290 4.547 -44.421 1.00 91.19 379 LEU A C 1
ATOM 3133 O O . LEU A 1 379 ? 23.890 3.468 -44.326 1.00 91.19 379 LEU A O 1
ATOM 3137 N N . MET A 1 380 ? 23.543 5.565 -43.596 1.00 93.19 380 MET A N 1
ATOM 3138 C CA . MET A 1 380 ? 24.584 5.494 -42.567 1.00 93.19 380 MET A CA 1
ATOM 3139 C C . MET A 1 380 ? 24.237 4.544 -41.426 1.00 93.19 380 MET A C 1
ATOM 3141 O O . MET A 1 380 ? 25.131 3.847 -40.933 1.00 93.19 380 MET A O 1
ATOM 3145 N N . GLY A 1 381 ? 22.960 4.423 -41.063 1.00 92.19 381 GLY A N 1
ATOM 3146 C CA . GLY A 1 381 ? 22.473 3.413 -40.127 1.00 92.19 381 GLY A CA 1
ATOM 3147 C C . GLY A 1 381 ? 22.819 2.001 -40.600 1.00 92.19 381 GLY A C 1
ATOM 3148 O O . GLY A 1 381 ? 23.368 1.202 -39.836 1.00 92.19 381 GLY A O 1
ATOM 3149 N N . SER A 1 382 ? 22.608 1.704 -41.888 1.00 89.31 382 SER A N 1
ATOM 3150 C CA . SER A 1 382 ? 22.940 0.394 -42.465 1.00 89.31 382 SER A CA 1
ATOM 3151 C C . SER A 1 382 ? 24.448 0.098 -42.406 1.00 89.31 382 SER A C 1
ATOM 3153 O O . SER A 1 382 ? 24.870 -1.032 -42.132 1.00 89.31 382 SER A O 1
ATOM 3155 N N . LYS A 1 383 ? 25.295 1.118 -42.610 1.00 89.81 383 LYS A N 1
ATOM 3156 C CA . LYS A 1 383 ? 26.761 0.999 -42.520 1.00 89.81 383 LYS A CA 1
ATOM 3157 C C . LYS A 1 383 ? 27.211 0.801 -41.077 1.00 89.81 383 LYS A C 1
ATOM 3159 O O . LYS A 1 383 ? 28.083 -0.034 -40.825 1.00 89.81 383 LYS A O 1
ATOM 3164 N N . PHE A 1 384 ? 26.602 1.516 -40.136 1.00 91.25 384 PHE A N 1
ATOM 3165 C CA . PHE A 1 384 ? 26.826 1.341 -38.706 1.00 91.25 384 PHE A CA 1
ATOM 3166 C C . PHE A 1 384 ? 26.477 -0.082 -38.255 1.00 91.25 384 PHE A C 1
ATOM 3168 O O . PHE A 1 384 ? 27.307 -0.749 -37.632 1.00 91.25 384 PHE A O 1
ATOM 3175 N N . PHE A 1 385 ? 25.321 -0.598 -38.671 1.00 88.31 385 PHE A N 1
ATOM 3176 C CA . PHE A 1 385 ? 24.901 -1.966 -38.379 1.00 88.31 385 PHE A CA 1
ATOM 3177 C C . PHE A 1 385 ? 25.885 -3.006 -38.944 1.00 88.31 385 PHE A C 1
ATOM 3179 O O . PHE A 1 385 ? 26.403 -3.848 -38.204 1.00 88.31 385 PHE A O 1
ATOM 3186 N N . LYS A 1 386 ? 26.268 -2.879 -40.224 1.00 87.25 386 LYS A N 1
ATOM 3187 C CA . LYS A 1 386 ? 27.286 -3.740 -40.861 1.00 87.25 386 LYS A CA 1
ATOM 3188 C C . LYS A 1 386 ? 28.640 -3.676 -40.141 1.00 87.25 386 LYS A C 1
ATOM 3190 O O . LYS A 1 386 ? 29.321 -4.694 -40.019 1.00 87.25 386 LYS A O 1
ATOM 3195 N N . LYS A 1 387 ? 29.053 -2.502 -39.649 1.00 87.38 387 LYS A N 1
ATOM 3196 C CA . LYS A 1 387 ? 30.297 -2.323 -38.875 1.00 87.38 387 LYS A CA 1
ATOM 3197 C C . LYS A 1 387 ? 30.241 -3.056 -37.534 1.00 87.38 387 LYS A C 1
ATOM 3199 O O . LYS A 1 387 ? 31.235 -3.670 -37.147 1.00 87.38 387 LYS A O 1
ATOM 3204 N N . LEU A 1 388 ? 29.104 -3.012 -36.838 1.00 86.88 388 LEU A N 1
ATOM 3205 C CA . LEU A 1 388 ? 28.918 -3.743 -35.583 1.00 86.88 388 LEU A CA 1
ATOM 3206 C C . LEU A 1 388 ? 28.988 -5.259 -35.805 1.00 86.88 388 LEU A C 1
ATOM 3208 O O . LEU A 1 388 ? 29.712 -5.935 -35.075 1.00 86.88 388 LEU A O 1
ATOM 3212 N N . GLN A 1 389 ? 28.332 -5.766 -36.852 1.00 83.00 389 GLN A N 1
ATOM 3213 C CA . GLN A 1 389 ? 28.311 -7.195 -37.192 1.00 83.00 389 GLN A CA 1
ATOM 3214 C C . GLN A 1 389 ? 29.671 -7.745 -37.647 1.00 83.00 389 GLN A C 1
ATOM 3216 O O . GLN A 1 389 ? 30.026 -8.873 -37.320 1.00 83.00 389 GLN A O 1
ATOM 3221 N N . LYS A 1 390 ? 30.478 -6.955 -38.368 1.00 80.62 390 LYS A N 1
ATOM 3222 C CA . LYS A 1 390 ? 31.816 -7.380 -38.827 1.00 80.62 390 LYS A CA 1
ATOM 3223 C C . LYS A 1 390 ? 32.836 -7.553 -37.693 1.00 80.62 390 LYS A C 1
ATOM 3225 O O . LYS A 1 390 ? 33.922 -8.092 -37.914 1.00 80.62 390 LYS A O 1
ATOM 3230 N N . SER A 1 391 ? 32.533 -7.091 -36.481 1.00 74.69 391 SER A N 1
ATOM 3231 C CA . SER A 1 391 ? 33.463 -7.155 -35.358 1.00 74.69 391 SER A CA 1
ATOM 3232 C C . SER A 1 391 ? 33.475 -8.546 -34.712 1.00 74.69 391 SER A C 1
ATOM 3234 O O . SER A 1 391 ? 32.740 -8.807 -33.765 1.00 74.69 391 SER A O 1
ATOM 3236 N N . LYS A 1 392 ? 34.388 -9.423 -35.155 1.00 64.75 392 LYS A N 1
ATOM 3237 C CA . LYS A 1 392 ? 34.573 -10.789 -34.606 1.00 64.75 392 LYS A CA 1
ATOM 3238 C C . LYS A 1 392 ? 34.875 -10.856 -33.095 1.00 64.75 392 LYS A C 1
ATOM 3240 O O . LYS A 1 392 ? 34.857 -11.935 -32.520 1.00 64.75 392 LYS A O 1
ATOM 3245 N N . ARG A 1 393 ? 35.197 -9.726 -32.453 1.00 69.06 393 ARG A N 1
ATOM 3246 C CA . ARG A 1 393 ? 35.547 -9.630 -31.022 1.00 69.06 393 ARG A CA 1
ATOM 3247 C C . ARG A 1 393 ? 34.373 -9.215 -30.124 1.00 69.06 393 ARG A C 1
ATOM 3249 O O . ARG A 1 393 ? 34.548 -9.151 -28.911 1.00 69.06 393 ARG A O 1
ATOM 3256 N N . LYS A 1 394 ? 33.210 -8.876 -30.689 1.00 79.88 394 LYS A N 1
ATOM 3257 C CA . LYS A 1 394 ? 32.050 -8.379 -29.934 1.00 79.88 394 LYS A CA 1
ATOM 3258 C C . LYS A 1 394 ? 30.989 -9.471 -29.812 1.00 79.88 394 LYS A C 1
ATOM 3260 O O . LYS A 1 394 ? 30.712 -10.172 -30.777 1.00 79.88 394 LYS A O 1
ATOM 3265 N N . SER A 1 395 ? 30.398 -9.615 -28.626 1.00 83.19 395 SER A N 1
ATOM 3266 C CA . SER A 1 395 ? 29.307 -10.570 -28.405 1.00 83.19 395 SER A CA 1
ATOM 3267 C C . SER A 1 395 ? 28.009 -10.094 -29.066 1.00 83.19 395 SER A C 1
ATOM 3269 O O . SER A 1 395 ? 27.764 -8.889 -29.158 1.00 83.19 395 SER A O 1
ATOM 3271 N N . GLN A 1 396 ? 27.141 -11.032 -29.457 1.00 81.75 396 GLN A N 1
ATOM 3272 C CA . GLN A 1 396 ? 25.834 -10.710 -30.044 1.00 81.75 396 GLN A CA 1
ATOM 3273 C C . GLN A 1 396 ? 24.993 -9.821 -29.116 1.00 81.75 396 GLN A C 1
ATOM 3275 O O . GLN A 1 396 ? 24.460 -8.809 -29.550 1.00 81.75 396 GLN A O 1
ATOM 3280 N N . GLY A 1 397 ? 24.987 -10.106 -27.808 1.00 82.38 397 GLY A N 1
ATOM 3281 C CA . GLY A 1 397 ? 24.264 -9.281 -26.834 1.00 82.38 397 GLY A CA 1
ATOM 3282 C C . GLY A 1 397 ? 24.783 -7.840 -26.720 1.00 82.38 397 GLY A C 1
ATOM 3283 O O . GLY A 1 397 ? 24.003 -6.934 -26.436 1.00 82.38 397 GLY A O 1
ATOM 3284 N N . TYR A 1 398 ? 26.076 -7.593 -26.967 1.00 84.69 398 TYR A N 1
ATOM 3285 C CA . TYR A 1 398 ? 26.595 -6.224 -27.065 1.00 84.69 398 TYR A CA 1
ATOM 3286 C C . TYR A 1 398 ? 26.071 -5.530 -28.327 1.00 84.69 398 TYR A C 1
ATOM 3288 O O . TYR A 1 398 ? 25.682 -4.366 -28.261 1.00 84.69 398 TYR A O 1
ATOM 3296 N N . ILE A 1 399 ? 26.051 -6.236 -29.461 1.00 85.12 399 ILE A N 1
ATOM 3297 C CA . ILE A 1 399 ? 25.545 -5.709 -30.735 1.00 85.12 399 ILE A CA 1
ATOM 3298 C C . ILE A 1 399 ? 24.066 -5.341 -30.586 1.00 85.12 399 ILE A C 1
ATOM 3300 O O . ILE A 1 399 ? 23.704 -4.198 -30.852 1.00 85.12 399 ILE A O 1
ATOM 3304 N N . ASP A 1 400 ? 23.246 -6.248 -30.058 1.00 84.38 400 ASP A N 1
ATOM 3305 C CA . ASP A 1 400 ? 21.813 -6.022 -29.849 1.00 84.38 400 ASP A CA 1
ATOM 3306 C C . ASP A 1 400 ? 21.552 -4.819 -28.928 1.00 84.38 400 ASP A C 1
ATOM 3308 O O . ASP A 1 400 ? 20.649 -4.019 -29.176 1.00 84.38 400 ASP A O 1
ATOM 3312 N N . ALA A 1 401 ? 22.366 -4.641 -27.881 1.00 84.50 401 ALA A N 1
ATOM 3313 C CA . ALA A 1 401 ? 22.262 -3.489 -26.988 1.00 84.50 401 ALA A CA 1
ATOM 3314 C C . ALA A 1 401 ? 22.576 -2.164 -27.706 1.00 84.50 401 ALA A C 1
ATOM 3316 O O . ALA A 1 401 ? 21.811 -1.211 -27.581 1.00 84.50 401 ALA A O 1
ATOM 3317 N N . GLN A 1 402 ? 23.658 -2.112 -28.493 1.00 87.81 402 GLN A N 1
ATOM 3318 C CA . GLN A 1 402 ? 24.015 -0.922 -29.280 1.00 87.81 402 GLN A CA 1
ATOM 3319 C C . GLN A 1 402 ? 22.930 -0.569 -30.300 1.00 87.81 402 GLN A C 1
ATOM 3321 O O . GLN A 1 402 ? 22.587 0.598 -30.464 1.00 87.81 402 GLN A O 1
ATOM 3326 N N . VAL A 1 403 ? 22.363 -1.581 -30.955 1.00 88.12 403 VAL A N 1
ATOM 3327 C CA . VAL A 1 403 ? 21.297 -1.410 -31.944 1.00 88.12 403 VAL A CA 1
ATOM 3328 C C . VAL A 1 403 ? 20.017 -0.905 -31.284 1.00 88.12 403 VAL A C 1
ATOM 3330 O O . VAL A 1 403 ? 19.392 0.013 -31.799 1.00 88.12 403 VAL A O 1
ATOM 3333 N N . ASN A 1 404 ? 19.642 -1.438 -30.121 1.00 87.81 404 ASN A N 1
ATOM 3334 C CA . ASN A 1 404 ? 18.461 -0.976 -29.388 1.00 87.81 404 ASN A CA 1
ATOM 3335 C C . ASN A 1 404 ? 18.583 0.465 -28.886 1.00 87.81 404 ASN A C 1
ATOM 3337 O O . ASN A 1 404 ? 17.583 1.179 -28.834 1.00 87.81 404 ASN A O 1
ATOM 3341 N N . ASP A 1 405 ? 19.785 0.898 -28.517 1.00 90.62 405 ASP A N 1
ATOM 3342 C CA . ASP A 1 405 ? 20.028 2.289 -28.156 1.00 90.62 405 ASP A CA 1
ATOM 3343 C C . ASP A 1 405 ? 20.032 3.209 -29.383 1.00 90.62 405 ASP A C 1
ATOM 3345 O O . ASP A 1 405 ? 19.434 4.279 -29.334 1.00 90.62 405 ASP A O 1
ATOM 3349 N N . PHE A 1 406 ? 20.613 2.773 -30.502 1.00 92.25 406 PHE A N 1
ATOM 3350 C CA . PHE A 1 406 ? 20.552 3.505 -31.769 1.00 92.25 406 PHE A CA 1
ATOM 3351 C C . PHE A 1 406 ? 19.119 3.630 -32.313 1.00 92.25 406 PHE A C 1
ATOM 3353 O O . PHE A 1 406 ? 18.742 4.683 -32.809 1.00 92.25 406 PHE A O 1
ATOM 3360 N N . ARG A 1 407 ? 18.274 2.606 -32.151 1.00 91.06 407 ARG A N 1
ATOM 3361 C CA . ARG A 1 407 ? 16.852 2.666 -32.536 1.00 91.06 407 ARG A CA 1
ATOM 3362 C C . ARG A 1 407 ? 16.096 3.794 -31.854 1.00 91.06 407 ARG A C 1
ATOM 3364 O O . ARG A 1 407 ? 15.247 4.398 -32.484 1.00 91.06 407 ARG A O 1
ATOM 3371 N N . PHE A 1 408 ? 16.428 4.098 -30.602 1.00 92.38 408 PHE A N 1
ATOM 3372 C CA . PHE A 1 408 ? 15.813 5.224 -29.908 1.00 92.38 408 PHE A CA 1
ATOM 3373 C C . PHE A 1 408 ? 16.155 6.561 -30.580 1.00 92.38 408 PHE A C 1
ATOM 3375 O O . PHE A 1 408 ? 15.299 7.430 -30.664 1.00 92.38 408 PHE A O 1
ATOM 3382 N N . LEU A 1 409 ? 17.384 6.719 -31.089 1.00 95.38 409 LEU A N 1
ATOM 3383 C CA . LEU A 1 409 ? 17.752 7.899 -31.878 1.00 95.38 409 LEU A CA 1
ATOM 3384 C C . LEU A 1 409 ? 16.927 7.976 -33.169 1.00 95.38 409 LEU A C 1
ATOM 3386 O O . LEU A 1 409 ? 16.475 9.050 -33.534 1.00 95.38 409 LEU A O 1
ATOM 3390 N N . LEU A 1 410 ? 16.697 6.845 -33.837 1.00 93.81 410 LEU A N 1
ATOM 3391 C CA . LEU A 1 410 ? 15.853 6.817 -35.034 1.00 93.81 410 LEU A CA 1
ATOM 3392 C C . LEU A 1 410 ? 14.391 7.142 -34.711 1.00 93.81 410 LEU A C 1
ATOM 3394 O O . LEU A 1 410 ? 13.773 7.899 -35.440 1.00 93.81 410 LEU A O 1
ATOM 3398 N N . ASP A 1 411 ? 13.859 6.645 -33.594 1.00 92.81 411 ASP A N 1
ATOM 3399 C CA . ASP A 1 411 ? 12.512 7.006 -33.136 1.00 92.81 411 ASP A CA 1
ATOM 3400 C C . ASP A 1 411 ? 12.400 8.504 -32.813 1.00 92.81 411 ASP A C 1
ATOM 3402 O O . ASP A 1 411 ? 11.380 9.131 -33.095 1.00 92.81 411 ASP A O 1
ATOM 3406 N N . TYR A 1 412 ? 13.466 9.092 -32.265 1.00 95.25 412 TYR A N 1
ATOM 3407 C CA . TYR A 1 412 ? 13.552 10.530 -32.042 1.00 95.25 412 TYR A CA 1
ATOM 3408 C C . TYR A 1 412 ? 13.497 11.314 -33.364 1.00 95.25 412 TYR A C 1
ATOM 3410 O O . TYR A 1 412 ? 12.669 12.208 -33.511 1.00 95.25 412 TYR A O 1
ATOM 3418 N N . VAL A 1 413 ? 14.327 10.941 -34.343 1.00 94.50 413 VAL A N 1
ATOM 3419 C CA . VAL A 1 413 ? 14.441 11.660 -35.625 1.00 94.50 413 VAL A CA 1
ATOM 3420 C C . VAL A 1 413 ? 13.237 11.426 -36.543 1.00 94.50 413 VAL A C 1
ATOM 3422 O O . VAL A 1 413 ? 12.784 12.364 -37.183 1.00 94.50 413 VAL A O 1
ATOM 3425 N N . PHE A 1 414 ? 12.703 10.205 -36.614 1.00 92.94 414 PHE A N 1
ATOM 3426 C CA . PHE A 1 414 ? 11.674 9.832 -37.598 1.00 92.94 414 PHE A CA 1
ATOM 3427 C C . PHE A 1 414 ? 10.241 9.950 -37.080 1.00 92.94 414 PHE A C 1
ATOM 3429 O O . PHE A 1 414 ? 9.313 9.989 -37.883 1.00 92.94 414 PHE A O 1
ATOM 3436 N N . CYS A 1 415 ? 10.039 9.976 -35.761 1.00 90.88 415 CYS A N 1
ATOM 3437 C CA . CYS A 1 415 ? 8.701 10.029 -35.174 1.00 90.88 415 CYS A CA 1
ATOM 3438 C C . CYS A 1 415 ? 8.517 11.265 -34.298 1.00 90.88 415 CYS A C 1
ATOM 3440 O O . CYS A 1 415 ? 7.638 12.071 -34.586 1.00 90.88 415 CYS A O 1
ATOM 3442 N N . TYR A 1 416 ? 9.341 11.431 -33.260 1.00 93.50 416 TYR A N 1
ATOM 3443 C CA . TYR A 1 416 ? 9.155 12.514 -32.292 1.00 93.50 416 TYR A CA 1
ATOM 3444 C C . TYR A 1 416 ? 9.321 13.901 -32.921 1.00 93.50 416 TYR A C 1
ATOM 3446 O O . TYR A 1 416 ? 8.411 14.717 -32.812 1.00 93.50 416 TYR A O 1
ATOM 3454 N N . LEU A 1 417 ? 10.437 14.163 -33.611 1.00 93.19 417 LEU A N 1
ATOM 3455 C CA . LEU A 1 417 ? 10.693 15.484 -34.193 1.00 93.19 417 LEU A CA 1
ATOM 3456 C C . LEU A 1 417 ? 9.650 15.884 -35.258 1.00 93.19 417 LEU A C 1
ATOM 3458 O O . LEU A 1 417 ? 9.114 16.989 -35.153 1.00 93.19 417 LEU A O 1
ATOM 3462 N N . PRO A 1 418 ? 9.280 15.021 -36.231 1.00 91.62 418 PRO A N 1
ATOM 3463 C CA . PRO A 1 418 ? 8.208 15.334 -37.174 1.00 91.62 418 PRO A CA 1
ATOM 3464 C C . PRO A 1 418 ? 6.858 15.569 -36.494 1.00 91.62 418 PRO A C 1
ATOM 3466 O O . PRO A 1 418 ? 6.132 16.479 -36.880 1.00 91.62 418 PRO A O 1
ATOM 3469 N N . LEU A 1 419 ? 6.522 14.778 -35.468 1.00 89.44 419 LEU A N 1
ATOM 3470 C CA . LEU A 1 419 ? 5.270 14.944 -34.730 1.00 89.44 419 LEU A CA 1
ATOM 3471 C C . LEU A 1 419 ? 5.239 16.276 -33.978 1.00 89.44 419 LEU A C 1
ATOM 3473 O O . LEU A 1 419 ? 4.255 17.004 -34.059 1.00 89.44 419 LEU A O 1
ATOM 3477 N N . TRP A 1 420 ? 6.334 16.620 -33.303 1.00 90.75 420 TRP A N 1
ATOM 3478 C CA . TRP A 1 420 ? 6.462 17.899 -32.618 1.00 90.75 420 TRP A CA 1
ATOM 3479 C C . TRP A 1 420 ? 6.330 19.066 -33.606 1.00 90.75 420 TRP A C 1
ATOM 3481 O O . TRP A 1 420 ? 5.590 20.009 -33.345 1.00 90.75 420 TRP A O 1
ATOM 3491 N N . LYS A 1 421 ? 6.964 18.979 -34.782 1.00 88.75 421 LYS A N 1
ATOM 3492 C CA . LYS A 1 421 ? 6.882 20.015 -35.822 1.00 88.75 421 LYS A CA 1
ATOM 3493 C C . LYS A 1 421 ? 5.472 20.191 -36.387 1.00 88.75 421 LYS A C 1
ATOM 3495 O O . LYS A 1 421 ? 5.081 21.310 -36.693 1.00 88.75 421 LYS A O 1
ATOM 3500 N N . GLU A 1 422 ? 4.705 19.114 -36.513 1.00 87.25 422 GLU A N 1
ATOM 3501 C CA . GLU A 1 422 ? 3.302 19.199 -36.929 1.00 87.25 422 GLU A CA 1
ATOM 3502 C C . GLU A 1 422 ? 2.409 19.867 -35.880 1.00 87.25 422 GLU A C 1
ATOM 3504 O O . GLU A 1 422 ? 1.467 20.566 -36.244 1.00 87.25 422 GLU A O 1
ATOM 3509 N N . GLN A 1 423 ? 2.707 19.668 -34.595 1.00 84.44 423 GLN A N 1
ATOM 3510 C CA . GLN A 1 423 ? 1.999 20.316 -33.487 1.00 84.44 423 GLN A CA 1
ATOM 3511 C C . GLN A 1 423 ? 2.389 21.795 -33.330 1.00 84.44 423 GLN A C 1
ATOM 3513 O O . GLN A 1 423 ? 1.601 22.582 -32.815 1.00 84.44 423 GLN A O 1
ATOM 3518 N N . HIS A 1 424 ? 3.567 22.180 -33.834 1.00 85.69 424 HIS A N 1
ATOM 3519 C CA . HIS A 1 424 ? 4.105 23.541 -33.782 1.00 85.69 424 HIS A CA 1
ATOM 3520 C C . HIS A 1 424 ? 4.462 24.023 -35.204 1.00 85.69 424 HIS A C 1
ATOM 3522 O O . HIS A 1 424 ? 5.644 24.211 -35.520 1.00 85.69 424 HIS A O 1
ATOM 3528 N N . PRO A 1 425 ? 3.467 24.209 -36.097 1.00 83.81 425 PRO A N 1
ATOM 3529 C CA . PRO A 1 425 ? 3.707 24.497 -37.514 1.00 83.81 425 PRO A CA 1
ATOM 3530 C C . PRO A 1 425 ? 4.430 25.831 -37.737 1.00 83.81 425 PRO A C 1
ATOM 3532 O O . PRO A 1 425 ? 5.269 25.933 -38.631 1.00 83.81 425 PRO A O 1
ATOM 3535 N N . ASP A 1 426 ? 4.174 26.815 -36.872 1.00 80.38 426 ASP A N 1
ATOM 3536 C CA . ASP A 1 426 ? 4.811 28.137 -36.906 1.00 80.38 426 ASP A CA 1
ATOM 3537 C C . ASP A 1 426 ? 6.252 28.120 -36.369 1.00 80.38 426 ASP A C 1
ATOM 3539 O O . ASP A 1 426 ? 6.961 29.130 -36.423 1.00 80.38 426 ASP A O 1
ATOM 3543 N N . SER A 1 427 ? 6.719 26.965 -35.872 1.00 81.56 427 SER A N 1
ATOM 3544 C CA . SER A 1 427 ? 8.087 26.804 -35.401 1.00 81.56 427 SER A CA 1
ATOM 3545 C C . SER A 1 427 ? 9.088 27.107 -36.525 1.00 81.56 427 SER A C 1
ATOM 3547 O O . SER A 1 427 ? 8.941 26.619 -37.643 1.00 81.56 427 SER A O 1
ATOM 3549 N N . ARG A 1 428 ? 10.173 27.838 -36.249 1.00 78.88 428 ARG A N 1
ATOM 3550 C CA . ARG A 1 428 ? 11.277 28.071 -37.202 1.00 78.88 428 ARG A CA 1
ATOM 3551 C C . ARG A 1 428 ? 12.289 26.928 -37.230 1.00 78.88 428 ARG A C 1
ATOM 3553 O O . ARG A 1 428 ? 13.246 26.965 -37.996 1.00 78.88 428 ARG A O 1
ATOM 3560 N N . ILE A 1 429 ? 12.082 25.913 -36.396 1.00 80.88 429 ILE A N 1
ATOM 3561 C CA . ILE A 1 429 ? 12.982 24.774 -36.256 1.00 80.88 429 ILE A CA 1
ATOM 3562 C C . ILE A 1 429 ? 12.887 23.903 -37.505 1.00 80.88 429 ILE A C 1
ATOM 3564 O O . ILE A 1 429 ? 11.794 23.493 -37.912 1.00 80.88 429 ILE A O 1
ATOM 3568 N N . VAL A 1 430 ? 14.039 23.657 -38.126 1.00 85.69 430 VAL A N 1
ATOM 3569 C CA . VAL A 1 430 ? 14.179 22.853 -39.344 1.00 85.69 430 VAL A CA 1
ATOM 3570 C C . VAL A 1 430 ? 14.595 21.449 -38.952 1.00 85.69 430 VAL A C 1
ATOM 3572 O O . VAL A 1 430 ? 15.661 21.271 -38.368 1.00 85.69 430 VAL A O 1
ATOM 3575 N N . LEU A 1 431 ? 13.761 20.461 -39.277 1.00 91.00 431 LEU A N 1
ATOM 3576 C CA . LEU A 1 431 ? 14.020 19.061 -38.957 1.00 91.00 431 LEU A CA 1
ATOM 3577 C C . LEU A 1 431 ? 15.369 18.598 -39.539 1.00 91.00 431 LEU A C 1
ATOM 3579 O O . LEU A 1 431 ? 15.695 18.965 -40.667 1.00 91.00 431 LEU A O 1
ATOM 3583 N N . PRO A 1 432 ? 16.141 17.765 -38.815 1.00 92.81 432 PRO A N 1
ATOM 3584 C CA . PRO A 1 432 ? 17.446 17.301 -39.274 1.00 92.81 432 PRO A CA 1
ATOM 3585 C C . PRO A 1 432 ? 17.293 16.169 -40.305 1.00 92.81 432 PRO A C 1
ATOM 3587 O O . PRO A 1 432 ? 17.595 15.005 -40.030 1.00 92.81 432 PRO A O 1
ATOM 3590 N N . GLU A 1 433 ? 16.775 16.498 -41.491 1.00 91.75 433 GLU A N 1
ATOM 3591 C CA . GLU A 1 433 ? 16.632 15.574 -42.628 1.00 91.75 433 GLU A CA 1
ATOM 3592 C C . GLU A 1 433 ? 18.002 15.051 -43.087 1.00 91.75 433 GLU A C 1
ATOM 3594 O O . GLU A 1 433 ? 18.179 13.848 -43.315 1.00 91.75 433 GLU A O 1
ATOM 3599 N N . ARG A 1 434 ? 19.018 15.925 -43.100 1.00 91.12 434 ARG A N 1
ATOM 3600 C CA . ARG A 1 434 ? 20.422 15.546 -43.302 1.00 91.12 434 ARG A CA 1
ATOM 3601 C C . ARG A 1 434 ? 21.102 15.284 -41.963 1.00 91.12 434 ARG A C 1
ATOM 3603 O O . ARG A 1 434 ? 20.759 15.858 -40.932 1.00 91.12 434 ARG A O 1
ATOM 3610 N N . ILE A 1 435 ? 22.122 14.426 -41.974 1.00 92.25 435 ILE A N 1
ATOM 3611 C CA . ILE A 1 435 ? 22.860 14.086 -40.744 1.00 92.25 435 ILE A CA 1
ATOM 3612 C C . ILE A 1 435 ? 23.676 15.280 -40.220 1.00 92.25 435 ILE A C 1
ATOM 3614 O O . ILE A 1 435 ? 23.897 15.398 -39.013 1.00 92.25 435 ILE A O 1
ATOM 3618 N N . GLU A 1 436 ? 24.141 16.156 -41.111 1.00 89.44 436 GLU A N 1
ATOM 3619 C CA . GLU A 1 436 ? 24.911 17.346 -40.732 1.00 89.44 436 GLU A CA 1
ATOM 3620 C C . GLU A 1 436 ? 24.078 18.430 -40.043 1.00 89.44 436 GLU A C 1
ATOM 3622 O O . GLU A 1 436 ? 24.614 19.153 -39.207 1.00 89.44 436 GLU A O 1
ATOM 3627 N N . ASP A 1 437 ? 22.768 18.451 -40.298 1.00 88.56 437 ASP A N 1
ATOM 3628 C CA . ASP A 1 437 ? 21.815 19.388 -39.693 1.00 88.56 437 ASP A CA 1
ATOM 3629 C C . ASP A 1 437 ? 21.463 19.011 -38.241 1.00 88.56 437 ASP A C 1
ATOM 3631 O O . ASP A 1 437 ? 20.754 19.738 -37.544 1.00 88.56 437 ASP A O 1
ATOM 3635 N N . PHE A 1 438 ? 21.951 17.864 -37.751 1.00 91.94 438 PHE A N 1
ATOM 3636 C CA . PHE A 1 438 ? 21.743 17.423 -36.374 1.00 91.94 438 PHE A CA 1
ATOM 3637 C C . PHE A 1 438 ? 22.628 18.217 -35.397 1.00 91.94 438 PHE A C 1
ATOM 3639 O O . PHE A 1 438 ? 23.652 17.736 -34.900 1.00 91.94 438 PHE A O 1
ATOM 3646 N N . GLU A 1 439 ? 22.226 19.457 -35.122 1.00 84.50 439 GLU A N 1
ATOM 3647 C CA . GLU A 1 439 ? 22.880 20.345 -34.165 1.00 84.50 439 GLU A CA 1
ATOM 3648 C C . GLU A 1 439 ? 22.797 19.797 -32.731 1.00 84.50 439 GLU A C 1
ATOM 3650 O O . GLU A 1 439 ? 21.747 19.379 -32.238 1.00 84.50 439 GLU A O 1
ATOM 3655 N N . ARG A 1 440 ? 23.926 19.848 -32.016 1.00 85.62 440 ARG A N 1
ATOM 3656 C CA . ARG A 1 440 ? 24.027 19.359 -30.636 1.00 85.62 440 ARG A CA 1
ATOM 3657 C C . ARG A 1 440 ? 23.050 20.061 -29.691 1.00 85.62 440 ARG A C 1
ATOM 3659 O O . ARG A 1 440 ? 22.368 19.383 -28.929 1.00 85.62 440 ARG A O 1
ATOM 3666 N N . ILE A 1 441 ? 23.035 21.391 -29.735 1.00 79.25 441 ILE A N 1
ATOM 3667 C CA . ILE A 1 441 ? 22.279 22.237 -28.801 1.00 79.25 441 ILE A CA 1
ATOM 3668 C C . ILE A 1 441 ? 20.783 21.971 -28.958 1.00 79.25 441 ILE A C 1
ATOM 3670 O O . ILE A 1 441 ? 20.084 21.788 -27.973 1.00 79.25 441 ILE A O 1
ATOM 3674 N N . LEU A 1 442 ? 20.325 21.868 -30.205 1.00 80.38 442 LEU A N 1
ATOM 3675 C CA . LEU A 1 442 ? 18.909 21.751 -30.522 1.00 80.38 442 LEU A CA 1
ATOM 3676 C C . LEU A 1 442 ? 18.377 20.317 -30.403 1.00 80.38 442 LEU A C 1
ATOM 3678 O O . LEU A 1 442 ? 17.247 20.113 -29.975 1.00 80.38 442 LEU A O 1
ATOM 3682 N N . TYR A 1 443 ? 19.179 19.309 -30.764 1.00 89.44 443 TYR A N 1
ATOM 3683 C CA . TYR A 1 443 ? 18.681 17.937 -30.919 1.00 89.44 443 TYR A CA 1
ATOM 3684 C C . TYR A 1 443 ? 19.322 16.903 -29.999 1.00 89.44 443 TYR A C 1
ATOM 3686 O O . TYR A 1 443 ? 18.795 15.798 -29.854 1.00 89.44 443 TYR A O 1
ATOM 3694 N N . TRP A 1 444 ? 20.448 17.210 -29.354 1.00 90.06 444 TRP A N 1
ATOM 3695 C CA . TRP A 1 444 ? 21.159 16.241 -28.519 1.00 90.06 444 TRP A CA 1
ATOM 3696 C C . TRP A 1 444 ? 21.129 16.571 -27.030 1.00 90.06 444 TRP A C 1
ATOM 3698 O O . TRP A 1 444 ? 20.649 15.737 -26.257 1.00 90.06 444 TRP A O 1
ATOM 3708 N N . CYS A 1 445 ? 21.670 17.729 -26.638 1.00 82.69 445 CYS A N 1
ATOM 3709 C CA . CYS A 1 445 ? 21.790 18.189 -25.252 1.00 82.69 445 CYS A CA 1
ATOM 3710 C C . CYS A 1 445 ? 22.275 19.648 -25.187 1.00 82.69 445 CYS A C 1
ATOM 3712 O O . CYS A 1 445 ? 23.219 20.025 -25.890 1.00 82.69 445 CYS A O 1
ATOM 3714 N N . ASP A 1 446 ? 21.667 20.409 -24.280 1.00 68.69 446 ASP A N 1
ATOM 3715 C CA . ASP A 1 446 ? 21.869 21.832 -23.978 1.00 68.69 446 ASP A CA 1
ATOM 3716 C C . ASP A 1 446 ? 22.526 22.091 -22.598 1.00 68.69 446 ASP A C 1
ATOM 3718 O O . ASP A 1 446 ? 22.958 23.207 -22.335 1.00 68.69 446 ASP A O 1
ATOM 3722 N N . ASP A 1 447 ? 22.715 21.056 -21.764 1.00 61.09 447 ASP A N 1
ATOM 3723 C CA . ASP A 1 447 ? 23.159 21.102 -20.348 1.00 61.09 447 ASP A CA 1
ATOM 3724 C C . ASP A 1 447 ? 24.481 21.858 -20.023 1.00 61.09 447 ASP A C 1
ATOM 3726 O O . ASP A 1 447 ? 24.865 21.944 -18.855 1.00 61.09 447 ASP A O 1
ATOM 3730 N N . LEU A 1 448 ? 25.247 22.336 -21.011 1.00 52.56 448 LEU A N 1
ATOM 3731 C CA . LEU A 1 448 ? 26.590 22.926 -20.826 1.00 52.56 448 LEU A CA 1
ATOM 3732 C C . LEU A 1 448 ? 26.726 24.371 -21.318 1.00 52.56 448 LEU A C 1
ATOM 3734 O O . LEU A 1 448 ? 27.846 24.882 -21.372 1.00 52.56 448 LEU A O 1
ATOM 3738 N N . ILE A 1 449 ? 25.623 25.010 -21.689 1.00 52.09 449 ILE A N 1
ATOM 3739 C CA . ILE A 1 449 ? 25.605 26.396 -22.151 1.00 52.09 449 ILE A CA 1
ATOM 3740 C C . ILE A 1 449 ? 24.894 27.215 -21.073 1.00 52.09 449 ILE A C 1
ATOM 3742 O O . ILE A 1 449 ? 23.828 26.817 -20.610 1.00 52.09 449 ILE A O 1
ATOM 3746 N N . ASP A 1 450 ? 25.522 28.293 -20.602 1.00 50.00 450 ASP A N 1
ATOM 3747 C CA . ASP A 1 450 ? 24.858 29.226 -19.691 1.00 50.00 450 ASP A CA 1
ATOM 3748 C C . ASP A 1 450 ? 23.699 29.925 -20.416 1.00 50.00 450 ASP A C 1
ATOM 3750 O O . ASP A 1 450 ? 23.737 30.126 -21.632 1.00 50.00 450 ASP A O 1
ATOM 3754 N N . GLU A 1 451 ? 22.642 30.256 -19.673 1.00 54.84 451 GLU A N 1
ATOM 3755 C CA . GLU A 1 451 ? 21.418 30.861 -20.222 1.00 54.84 451 GLU A CA 1
ATOM 3756 C C . GLU A 1 451 ? 21.733 32.112 -21.071 1.00 54.84 451 GLU A C 1
ATOM 3758 O O . GLU A 1 451 ? 21.154 32.275 -22.141 1.00 54.84 451 GLU A O 1
ATOM 3763 N N . GLU A 1 452 ? 22.755 32.897 -20.698 1.00 51.97 452 GLU A N 1
ATOM 3764 C CA . GLU A 1 452 ? 23.241 34.064 -21.459 1.00 51.97 452 GLU A CA 1
ATOM 3765 C C . GLU A 1 452 ? 23.780 33.714 -22.863 1.00 51.97 452 GLU A C 1
ATOM 3767 O O . GLU A 1 452 ? 23.551 34.451 -23.826 1.00 51.97 452 GLU A O 1
ATOM 3772 N N . THR A 1 453 ? 24.487 32.589 -23.034 1.00 51.00 453 THR A N 1
ATOM 3773 C CA . THR A 1 453 ? 24.974 32.170 -24.362 1.00 51.00 453 THR A CA 1
ATOM 3774 C C . THR A 1 453 ? 23.836 31.599 -25.216 1.00 51.00 453 THR A C 1
ATOM 3776 O O . THR A 1 453 ? 23.851 31.753 -26.442 1.00 51.00 453 THR A O 1
ATOM 3779 N N . VAL A 1 454 ? 22.826 30.978 -24.594 1.00 51.88 454 VAL A N 1
ATOM 3780 C CA . VAL A 1 454 ? 21.604 30.521 -25.281 1.00 51.88 454 VAL A CA 1
ATOM 3781 C C . VAL A 1 454 ? 20.769 31.715 -25.757 1.00 51.88 454 VAL A C 1
ATOM 3783 O O . VAL A 1 454 ? 20.378 31.733 -26.927 1.00 51.88 454 VAL A O 1
ATOM 3786 N N . GLU A 1 455 ? 20.579 32.741 -24.924 1.00 55.31 455 GLU A N 1
ATOM 3787 C CA . GLU A 1 455 ? 19.947 34.019 -25.298 1.00 55.31 455 GLU A CA 1
ATOM 3788 C C . GLU A 1 455 ? 20.703 34.695 -26.452 1.00 55.31 455 GLU A C 1
ATOM 3790 O O . GLU A 1 455 ? 20.100 35.143 -27.427 1.00 55.31 455 GLU A O 1
ATOM 3795 N N . ALA A 1 456 ? 22.039 34.740 -26.408 1.00 54.19 456 ALA A N 1
ATOM 3796 C CA . ALA A 1 456 ? 22.843 35.366 -27.459 1.00 54.19 456 ALA A CA 1
ATOM 3797 C C . ALA A 1 456 ? 22.720 34.651 -28.822 1.00 54.19 456 ALA A C 1
ATOM 3799 O O . ALA A 1 456 ? 22.618 35.308 -29.861 1.00 54.19 456 ALA A O 1
ATOM 3800 N N . ILE A 1 457 ? 22.704 33.312 -28.839 1.00 54.44 457 ILE A N 1
ATOM 3801 C CA . ILE A 1 457 ? 22.525 32.513 -30.066 1.00 54.44 457 ILE A CA 1
ATOM 3802 C C . ILE A 1 457 ? 21.086 32.622 -30.588 1.00 54.44 457 ILE A C 1
ATOM 3804 O O . ILE A 1 457 ? 20.883 32.719 -31.803 1.00 54.44 457 ILE A O 1
ATOM 3808 N N . SER A 1 458 ? 20.103 32.642 -29.686 1.00 52.50 458 SER A N 1
ATOM 3809 C CA . SER A 1 458 ? 18.686 32.811 -30.024 1.00 52.50 458 SER A CA 1
ATOM 3810 C C . SER A 1 458 ? 18.452 34.175 -30.672 1.00 52.50 458 SER A C 1
ATOM 3812 O O . SER A 1 458 ? 17.956 34.240 -31.798 1.00 52.50 458 SER A O 1
ATOM 3814 N N . ASN A 1 459 ? 18.991 35.243 -30.080 1.00 55.16 459 ASN A N 1
ATOM 3815 C CA . ASN A 1 459 ? 18.969 36.593 -30.643 1.00 55.16 459 ASN A CA 1
ATOM 3816 C C . ASN A 1 459 ? 19.675 36.690 -32.013 1.00 55.16 459 ASN A C 1
ATOM 3818 O O . ASN A 1 459 ? 19.157 37.325 -32.932 1.00 55.16 459 ASN A O 1
ATOM 3822 N N . LEU A 1 460 ? 20.818 36.014 -32.203 1.00 51.00 460 LEU A N 1
ATOM 3823 C CA . LEU A 1 460 ? 21.549 35.973 -33.484 1.00 51.00 460 LEU A CA 1
ATOM 3824 C C . LEU A 1 460 ? 20.790 35.244 -34.608 1.00 51.00 460 LEU A C 1
ATOM 3826 O O . LEU A 1 460 ? 20.972 35.579 -35.779 1.00 51.00 460 LEU A O 1
ATOM 3830 N N . LYS A 1 461 ? 19.941 34.263 -34.273 1.00 54.44 461 LYS A N 1
ATOM 3831 C CA . LYS A 1 461 ? 19.051 33.563 -35.221 1.00 54.44 461 LYS A CA 1
ATOM 3832 C C . LYS A 1 461 ? 17.636 34.180 -35.277 1.00 54.44 461 LYS A C 1
ATOM 3834 O O . LYS A 1 461 ? 16.770 33.656 -35.979 1.00 54.44 461 LYS A O 1
ATOM 3839 N N . GLY A 1 462 ? 17.396 35.297 -34.580 1.00 51.78 462 GLY A N 1
ATOM 3840 C CA . GLY A 1 462 ? 16.099 35.983 -34.520 1.00 51.78 462 GLY A CA 1
ATOM 3841 C C . GLY A 1 462 ? 14.998 35.186 -33.809 1.00 51.78 462 GLY A C 1
ATOM 3842 O O . GLY A 1 462 ? 13.826 35.328 -34.165 1.00 51.78 462 GLY A O 1
ATOM 3843 N N . LEU A 1 463 ? 15.375 34.306 -32.882 1.00 53.31 463 LEU A N 1
ATOM 3844 C CA . LEU A 1 463 ? 14.504 33.513 -32.017 1.00 53.31 463 LEU A CA 1
ATOM 3845 C C . LEU A 1 463 ? 14.296 34.297 -30.712 1.00 53.31 463 LEU A C 1
ATOM 3847 O O . LEU A 1 463 ? 15.266 34.621 -30.035 1.00 53.31 463 LEU A O 1
ATOM 3851 N N . ASP A 1 464 ? 13.047 34.643 -30.416 1.00 53.81 464 ASP A N 1
ATOM 3852 C CA . ASP A 1 464 ? 12.630 35.327 -29.184 1.00 53.81 464 ASP A CA 1
ATOM 3853 C C . ASP A 1 464 ? 12.511 34.307 -28.029 1.00 53.81 464 ASP A C 1
ATOM 3855 O O . ASP A 1 464 ? 12.207 33.141 -28.291 1.00 53.81 464 ASP A O 1
ATOM 3859 N N . ASP A 1 465 ? 12.688 34.717 -26.766 1.00 49.19 465 ASP A N 1
ATOM 3860 C CA . ASP A 1 465 ? 12.625 33.832 -25.571 1.00 49.19 465 ASP A CA 1
ATOM 3861 C C . ASP A 1 465 ? 11.248 33.173 -25.349 1.00 49.19 465 ASP A C 1
ATOM 3863 O O . ASP A 1 465 ? 11.062 32.318 -24.483 1.00 49.19 465 ASP A O 1
ATOM 3867 N N . SER A 1 466 ? 10.259 33.567 -26.147 1.00 51.47 466 SER A N 1
ATOM 3868 C CA . SER A 1 466 ? 8.907 33.017 -26.174 1.00 51.47 466 SER A CA 1
ATOM 3869 C C . SER A 1 466 ? 8.757 31.765 -27.055 1.00 51.47 466 SER A C 1
ATOM 3871 O O . SER A 1 466 ? 7.652 31.231 -27.164 1.00 51.47 466 SER A O 1
ATOM 3873 N N . PHE A 1 467 ? 9.827 31.295 -27.709 1.00 60.00 467 PHE A N 1
ATOM 3874 C CA . PHE A 1 467 ? 9.743 30.235 -28.714 1.00 60.00 467 PHE A CA 1
ATOM 3875 C C . PHE A 1 467 ? 9.911 28.825 -28.137 1.00 60.00 467 PHE A C 1
ATOM 3877 O O . PHE A 1 467 ? 10.957 28.472 -27.596 1.00 60.00 467 PHE A O 1
ATOM 3884 N N . GLU A 1 468 ? 8.898 27.978 -28.320 1.00 68.25 468 GLU A N 1
ATOM 3885 C CA . GLU A 1 468 ? 8.970 26.572 -27.921 1.00 68.25 468 GLU A CA 1
ATOM 3886 C C . GLU A 1 468 ? 9.943 25.790 -28.822 1.00 68.25 468 GLU A C 1
ATOM 3888 O O . GLU A 1 468 ? 9.907 25.876 -30.054 1.00 68.25 468 GLU A O 1
ATOM 3893 N N . VAL A 1 469 ? 10.819 25.005 -28.190 1.00 78.56 469 VAL A N 1
ATOM 3894 C CA . VAL A 1 469 ? 11.781 24.097 -28.831 1.00 78.56 469 VAL A CA 1
ATOM 3895 C C . VAL A 1 469 ? 11.449 22.644 -28.459 1.00 78.56 469 VAL A C 1
ATOM 3897 O O . VAL A 1 469 ? 10.954 22.402 -27.355 1.00 78.56 469 VAL A O 1
ATOM 3900 N N . PRO A 1 470 ? 11.701 21.652 -29.337 1.00 87.31 470 PRO A N 1
ATOM 3901 C CA . PRO A 1 470 ? 11.503 20.256 -28.988 1.00 87.31 470 PRO A CA 1
ATOM 3902 C C . PRO A 1 470 ? 12.489 19.857 -27.895 1.00 87.31 470 PRO A C 1
ATOM 3904 O O . PRO A 1 470 ? 13.613 20.360 -27.837 1.00 87.31 470 PRO A O 1
ATOM 3907 N N . LEU A 1 471 ? 12.111 18.876 -27.075 1.00 88.19 471 LEU A N 1
ATOM 3908 C CA . LEU A 1 471 ? 13.064 18.276 -26.152 1.00 88.19 471 LEU A CA 1
ATOM 3909 C C . LEU A 1 471 ? 14.237 17.692 -26.938 1.00 88.19 471 LEU A C 1
ATOM 3911 O O . LEU A 1 471 ? 14.067 17.012 -27.958 1.00 88.19 471 LEU A O 1
ATOM 3915 N N . THR A 1 472 ? 15.444 17.883 -26.417 1.00 90.81 472 THR A N 1
ATOM 3916 C CA . THR A 1 472 ? 16.625 17.220 -26.967 1.00 90.81 472 THR A CA 1
ATOM 3917 C C . THR A 1 472 ? 16.518 15.699 -26.792 1.00 90.81 472 THR A C 1
ATOM 3919 O O . THR A 1 472 ? 15.818 15.194 -25.905 1.00 90.81 472 THR A O 1
ATOM 3922 N N . ALA A 1 473 ? 17.241 14.916 -27.599 1.00 92.19 473 ALA A N 1
ATOM 3923 C CA . ALA A 1 473 ? 17.193 13.454 -27.524 1.00 92.19 473 ALA A CA 1
ATOM 3924 C C . ALA A 1 473 ? 17.539 12.909 -26.123 1.00 92.19 473 ALA A C 1
ATOM 3926 O O . ALA A 1 473 ? 16.994 11.880 -25.707 1.00 92.19 473 ALA A O 1
ATOM 3927 N N . LEU A 1 474 ? 18.435 13.574 -25.378 1.00 88.88 474 LEU A N 1
ATOM 3928 C CA . LEU A 1 474 ? 18.754 13.194 -23.999 1.00 88.88 474 LEU A CA 1
ATOM 3929 C C . LEU A 1 474 ? 17.660 13.593 -23.003 1.00 88.88 474 LEU A C 1
ATOM 3931 O O . LEU A 1 474 ? 17.347 12.785 -22.122 1.00 88.88 474 LEU A O 1
ATOM 3935 N N . GLN A 1 475 ? 17.047 14.769 -23.155 1.00 87.00 475 GLN A N 1
ATOM 3936 C CA . GLN A 1 475 ? 15.909 15.197 -22.335 1.00 87.00 475 GLN A CA 1
ATOM 3937 C C . GLN A 1 475 ? 14.702 14.270 -22.538 1.00 87.00 475 GLN A C 1
ATOM 3939 O O . GLN A 1 475 ? 14.206 13.703 -21.562 1.00 87.00 475 GLN A O 1
ATOM 3944 N N . LEU A 1 476 ? 14.310 13.988 -23.787 1.00 87.50 476 LEU A N 1
ATOM 3945 C CA . LEU A 1 476 ? 13.236 13.035 -24.088 1.00 87.50 476 LEU A CA 1
ATOM 3946 C C . LEU A 1 476 ? 13.569 11.635 -23.557 1.00 87.50 476 LEU A C 1
ATOM 3948 O O . LEU A 1 476 ? 12.733 10.931 -22.996 1.00 87.50 476 LEU A O 1
ATOM 3952 N N . ARG A 1 477 ? 14.823 11.190 -23.664 1.00 86.75 477 ARG A N 1
ATOM 3953 C CA . ARG A 1 477 ? 15.199 9.894 -23.091 1.00 86.75 477 ARG A CA 1
ATOM 3954 C C . ARG A 1 477 ? 15.038 9.855 -21.572 1.00 86.75 477 ARG A C 1
ATOM 3956 O O . ARG A 1 477 ? 14.685 8.799 -21.046 1.00 86.75 477 ARG A O 1
ATOM 3963 N N . ASN A 1 478 ? 15.296 10.958 -20.875 1.00 82.94 478 ASN A N 1
ATOM 3964 C CA . ASN A 1 478 ? 15.134 11.052 -19.424 1.00 82.94 478 ASN A CA 1
ATOM 3965 C C . ASN A 1 478 ? 13.671 10.985 -18.978 1.00 82.94 478 ASN A C 1
ATOM 3967 O O . ASN A 1 478 ? 13.413 10.485 -17.881 1.00 82.94 478 ASN A O 1
ATOM 3971 N N . THR A 1 479 ? 12.729 11.435 -19.812 1.00 77.81 479 THR A N 1
ATOM 3972 C CA . THR A 1 479 ? 11.292 11.297 -19.532 1.00 77.81 479 THR A CA 1
ATOM 3973 C C . THR A 1 479 ? 10.820 9.859 -19.773 1.00 77.81 479 THR A C 1
ATOM 3975 O O . THR A 1 479 ? 10.088 9.297 -18.958 1.00 77.81 479 THR A O 1
ATOM 3978 N N . LEU A 1 480 ? 11.310 9.211 -20.838 1.00 73.69 480 LEU A N 1
ATOM 3979 C CA . LEU A 1 480 ? 10.876 7.867 -21.246 1.00 73.69 480 LEU A CA 1
ATOM 3980 C C . LEU A 1 480 ? 11.605 6.718 -20.522 1.00 73.69 480 LEU A C 1
ATOM 3982 O O . LEU A 1 480 ? 11.093 5.597 -20.429 1.00 73.69 480 LEU A O 1
ATOM 3986 N N . ARG A 1 481 ? 12.840 6.935 -20.051 1.00 77.81 481 ARG A N 1
ATOM 3987 C CA . ARG A 1 481 ? 13.716 5.893 -19.487 1.00 77.81 481 ARG A CA 1
ATOM 3988 C C . ARG A 1 481 ? 14.488 6.387 -18.269 1.00 77.81 481 ARG A C 1
ATOM 3990 O O . ARG A 1 481 ? 14.737 7.563 -18.061 1.00 77.81 481 ARG A O 1
ATOM 3997 N N . THR A 1 482 ? 14.962 5.444 -17.453 1.00 74.06 482 THR A N 1
ATOM 3998 C CA . THR A 1 482 ? 15.789 5.790 -16.287 1.00 74.06 482 THR A CA 1
ATOM 3999 C C . THR A 1 482 ? 17.142 6.367 -16.720 1.00 74.06 482 THR A C 1
ATOM 4001 O O . THR A 1 482 ? 17.823 5.741 -17.540 1.00 74.06 482 THR A O 1
ATOM 4004 N N . GLN A 1 483 ? 17.608 7.431 -16.056 1.00 69.88 483 GLN A N 1
ATOM 4005 C CA . GLN A 1 483 ? 18.923 8.064 -16.285 1.00 69.88 483 GLN A CA 1
ATOM 4006 C C . GLN A 1 483 ? 20.109 7.076 -16.276 1.00 69.88 483 GLN A C 1
ATOM 4008 O O . GLN A 1 483 ? 21.097 7.240 -16.989 1.00 69.88 483 GLN A O 1
ATOM 4013 N N . LYS A 1 484 ? 20.006 5.969 -15.522 1.00 68.69 484 LYS A N 1
ATOM 4014 C CA . LYS A 1 484 ? 21.025 4.897 -15.485 1.00 68.69 484 LYS A CA 1
ATOM 4015 C C . LYS A 1 484 ? 21.268 4.230 -16.845 1.00 68.69 484 LYS A C 1
ATOM 4017 O O . LYS A 1 484 ? 22.301 3.591 -17.026 1.00 68.69 484 LYS A O 1
ATOM 4022 N N . SER A 1 485 ? 20.321 4.358 -17.772 1.00 79.38 485 SER A N 1
ATOM 4023 C CA . SER A 1 485 ? 20.398 3.824 -19.131 1.00 79.38 485 SER A CA 1
ATOM 4024 C C . SER A 1 485 ? 20.970 4.817 -20.151 1.00 79.38 485 SER A C 1
ATOM 4026 O O . SER A 1 485 ? 21.116 4.448 -21.314 1.00 79.38 485 SER A O 1
ATOM 4028 N N . ASN A 1 486 ? 21.331 6.042 -19.750 1.00 83.38 486 ASN A N 1
ATOM 4029 C CA . ASN A 1 486 ? 21.829 7.063 -20.678 1.00 83.38 486 ASN A CA 1
ATOM 4030 C C . ASN A 1 486 ? 23.242 6.773 -21.156 1.00 83.38 486 ASN A C 1
ATOM 4032 O O . ASN A 1 486 ? 23.528 6.923 -22.334 1.00 83.38 486 ASN A O 1
ATOM 4036 N N . LYS A 1 487 ? 24.123 6.290 -20.275 1.00 85.75 487 LYS A N 1
ATOM 4037 C CA . LYS A 1 487 ? 25.511 5.996 -20.653 1.00 85.75 487 LYS A CA 1
ATOM 4038 C C . LYS A 1 487 ? 25.619 4.992 -21.820 1.00 85.75 487 LYS A C 1
ATOM 4040 O O . LYS A 1 487 ? 26.359 5.280 -22.758 1.00 85.75 487 LYS A O 1
ATOM 4045 N N . PRO A 1 488 ? 24.920 3.836 -21.811 1.00 88.38 488 PRO A N 1
ATOM 4046 C CA . PRO A 1 488 ? 24.869 2.943 -22.974 1.00 88.38 488 PRO A CA 1
ATOM 4047 C C . PRO A 1 488 ? 24.429 3.634 -24.271 1.00 88.38 488 PRO A C 1
ATOM 4049 O O . PRO A 1 488 ? 25.045 3.415 -25.312 1.00 88.38 488 PRO A O 1
ATOM 4052 N N . PHE A 1 489 ? 23.452 4.534 -24.182 1.00 92.50 489 PHE A N 1
ATOM 4053 C CA . PHE A 1 489 ? 22.927 5.273 -25.324 1.00 92.50 489 PHE A CA 1
ATOM 4054 C C . PHE A 1 489 ? 23.843 6.334 -25.873 1.00 92.50 489 PHE A C 1
ATOM 4056 O O . PHE A 1 489 ? 24.113 6.317 -27.066 1.00 92.50 489 PHE A O 1
ATOM 4063 N N . ILE A 1 490 ? 24.383 7.186 -25.007 1.00 92.50 490 ILE A N 1
ATOM 4064 C CA . ILE A 1 490 ? 25.395 8.176 -25.371 1.00 92.50 490 ILE A CA 1
ATOM 4065 C C . ILE A 1 490 ? 26.539 7.479 -26.109 1.00 92.50 490 ILE A C 1
ATOM 4067 O O . ILE A 1 490 ? 26.957 7.929 -27.167 1.00 92.50 490 ILE A O 1
ATOM 4071 N N . ASN A 1 491 ? 27.000 6.328 -25.608 1.00 91.44 491 ASN A N 1
ATOM 4072 C CA . AS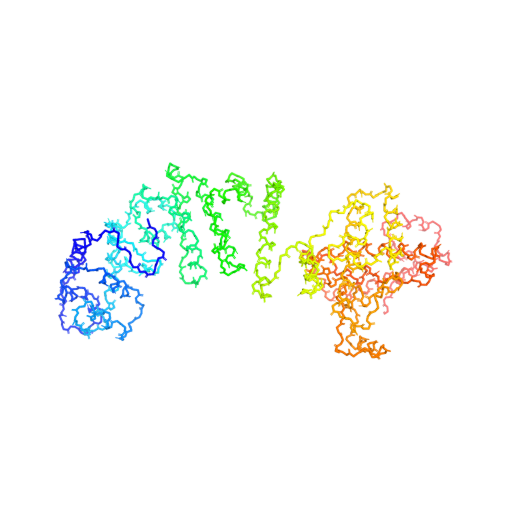N A 1 491 ? 28.054 5.560 -26.269 1.00 91.44 491 ASN A CA 1
ATOM 4073 C C . ASN A 1 491 ? 27.635 5.025 -27.648 1.00 91.44 491 ASN A C 1
ATOM 4075 O O . ASN A 1 491 ? 28.443 5.057 -28.575 1.00 91.44 491 ASN A O 1
ATOM 4079 N N . ALA A 1 492 ? 26.409 4.510 -27.781 1.00 92.62 492 ALA A N 1
ATOM 4080 C CA . ALA A 1 492 ? 25.908 3.969 -29.043 1.00 92.62 492 ALA A CA 1
ATOM 4081 C C . ALA A 1 492 ? 25.727 5.064 -30.102 1.00 92.62 492 ALA A C 1
ATOM 4083 O O . ALA A 1 492 ? 26.190 4.905 -31.231 1.00 92.62 492 ALA A O 1
ATOM 4084 N N . VAL A 1 493 ? 25.125 6.191 -29.719 1.00 95.00 493 VAL A N 1
ATOM 4085 C CA . VAL A 1 493 ? 24.907 7.346 -30.596 1.00 95.00 493 VAL A CA 1
ATOM 4086 C C . VAL A 1 493 ? 26.233 8.011 -30.961 1.00 95.00 493 VAL A C 1
ATOM 4088 O O . VAL A 1 493 ? 26.486 8.258 -32.137 1.00 95.00 493 VAL A O 1
ATOM 4091 N N . HIS A 1 494 ? 27.144 8.193 -30.000 1.00 94.44 494 HIS A N 1
ATOM 4092 C CA . HIS A 1 494 ? 28.497 8.669 -30.288 1.00 94.44 494 HIS A CA 1
ATOM 4093 C C . HIS A 1 494 ? 29.200 7.780 -31.317 1.00 94.44 494 HIS A C 1
ATOM 4095 O O . HIS A 1 494 ? 29.786 8.281 -32.273 1.00 94.44 494 HIS A O 1
ATOM 4101 N N . LEU A 1 495 ? 29.132 6.454 -31.153 1.00 92.94 495 LEU A N 1
ATOM 4102 C CA . LEU A 1 495 ? 29.762 5.515 -32.080 1.00 92.94 495 LEU A CA 1
ATOM 4103 C C . LEU A 1 495 ? 29.120 5.551 -33.478 1.00 92.94 495 LEU A C 1
ATOM 4105 O O . LEU A 1 495 ? 29.817 5.324 -34.475 1.00 92.94 495 LEU A O 1
ATOM 4109 N N . PHE A 1 496 ? 27.815 5.817 -33.560 1.00 95.44 496 PHE A N 1
ATOM 4110 C CA . PHE A 1 496 ? 27.126 6.064 -34.823 1.00 95.44 496 PHE A CA 1
ATOM 4111 C C . PHE A 1 496 ? 27.689 7.312 -35.511 1.00 95.44 496 PHE A C 1
ATOM 4113 O O . PHE A 1 496 ? 28.191 7.196 -36.627 1.00 95.44 496 PHE A O 1
ATOM 4120 N N . PHE A 1 497 ? 27.737 8.459 -34.834 1.00 95.25 497 PHE A N 1
ATOM 4121 C CA . PHE A 1 497 ? 28.277 9.691 -35.417 1.00 95.25 497 PHE A CA 1
ATOM 4122 C C . PHE A 1 497 ? 29.785 9.624 -35.706 1.00 95.25 497 PHE A C 1
ATOM 4124 O O . PHE A 1 497 ? 30.239 10.172 -36.704 1.00 95.25 497 PHE A O 1
ATOM 4131 N N . GLU A 1 498 ? 30.574 8.847 -34.956 1.00 93.56 498 GLU A N 1
ATOM 4132 C CA . GLU A 1 498 ? 31.960 8.535 -35.350 1.00 93.56 498 GLU A CA 1
ATOM 4133 C C . GLU A 1 498 ? 32.018 7.716 -36.645 1.00 93.56 498 GLU A C 1
ATOM 4135 O O . GLU A 1 498 ? 32.948 7.836 -37.444 1.00 93.56 498 GLU A O 1
ATOM 4140 N N . THR A 1 499 ? 31.025 6.856 -36.875 1.00 92.25 499 THR A N 1
ATOM 4141 C CA . THR A 1 499 ? 30.897 6.111 -38.131 1.00 92.25 499 THR A CA 1
ATOM 4142 C C . THR A 1 499 ? 30.516 7.050 -39.275 1.00 92.25 499 THR A C 1
ATOM 4144 O O . THR A 1 499 ? 31.092 6.919 -40.353 1.00 92.25 499 THR A O 1
ATOM 4147 N N . VAL A 1 500 ? 29.642 8.030 -39.035 1.00 94.00 500 VAL A N 1
ATOM 4148 C CA . VAL A 1 500 ? 29.353 9.120 -39.981 1.00 94.00 500 VAL A CA 1
ATOM 4149 C C . VAL A 1 500 ? 30.623 9.901 -40.299 1.00 94.00 500 VAL A C 1
ATOM 4151 O O . VAL A 1 500 ? 31.022 9.941 -41.453 1.00 94.00 500 VAL A O 1
ATOM 4154 N N . ARG A 1 501 ? 31.346 10.398 -39.295 1.00 92.00 501 ARG A N 1
ATOM 4155 C CA . ARG A 1 501 ? 32.600 11.142 -39.487 1.00 92.00 501 ARG A CA 1
ATOM 4156 C C . ARG A 1 501 ? 33.658 10.357 -40.270 1.00 92.00 501 ARG A C 1
ATOM 4158 O O . ARG A 1 501 ? 34.399 10.918 -41.064 1.00 92.00 501 ARG A O 1
ATOM 4165 N N . THR A 1 502 ? 33.731 9.041 -40.058 1.00 88.88 502 THR A N 1
ATOM 4166 C CA . THR A 1 502 ? 34.724 8.178 -40.723 1.00 88.88 502 THR A CA 1
ATOM 4167 C C . THR A 1 502 ? 34.360 7.855 -42.175 1.00 88.88 502 THR A C 1
ATOM 4169 O O . THR A 1 502 ? 35.244 7.763 -43.025 1.00 88.88 502 THR A O 1
ATOM 4172 N N . TYR A 1 503 ? 33.082 7.586 -42.458 1.00 89.62 503 TYR A N 1
ATOM 4173 C CA . TYR A 1 503 ? 32.653 7.032 -43.748 1.00 89.62 503 TYR A CA 1
ATOM 4174 C C . TYR A 1 503 ? 31.812 7.993 -44.587 1.00 89.62 503 TYR A C 1
ATOM 4176 O O . TYR A 1 503 ? 31.817 7.855 -45.804 1.00 89.62 503 TYR A O 1
ATOM 4184 N N . GLY A 1 504 ? 31.127 8.945 -43.964 1.00 89.00 504 GLY A N 1
ATOM 4185 C CA . GLY A 1 504 ? 30.250 9.930 -44.594 1.00 89.00 504 GLY A CA 1
ATOM 4186 C C . GLY A 1 504 ? 30.912 10.751 -45.706 1.00 89.00 504 GLY A C 1
ATOM 4187 O O . GLY A 1 504 ? 30.287 10.853 -46.759 1.00 89.00 504 GLY A O 1
ATOM 4188 N N . PRO A 1 505 ? 32.185 11.193 -45.585 1.00 90.81 505 PRO A N 1
ATOM 4189 C CA . PRO A 1 505 ? 32.865 11.899 -46.677 1.00 90.81 505 PRO A CA 1
ATOM 4190 C C . PRO A 1 505 ? 33.007 11.083 -47.966 1.00 90.81 505 PRO A C 1
ATOM 4192 O O . PRO A 1 505 ? 33.082 11.640 -49.052 1.00 90.81 505 PRO A O 1
ATOM 4195 N N . ARG A 1 506 ? 33.023 9.744 -47.883 1.00 87.94 506 ARG A N 1
ATOM 4196 C CA . ARG A 1 506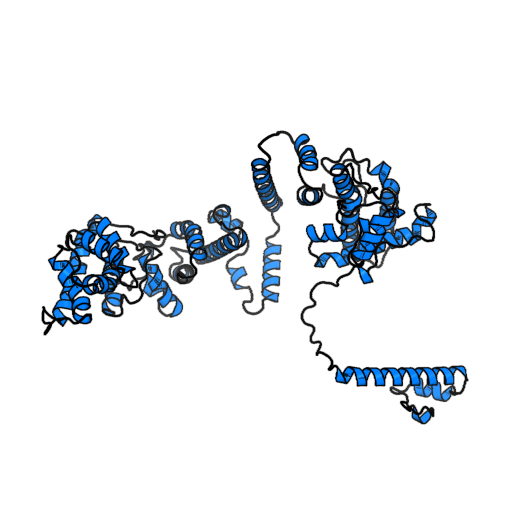 ? 33.082 8.878 -49.079 1.00 87.94 506 ARG A CA 1
ATOM 4197 C C . ARG A 1 506 ? 31.749 8.768 -49.815 1.00 87.94 506 ARG A C 1
ATOM 4199 O O . ARG A 1 506 ? 31.732 8.267 -50.933 1.00 87.94 506 ARG A O 1
ATOM 4206 N N . TYR A 1 507 ? 30.658 9.139 -49.157 1.00 86.75 507 TYR A N 1
ATOM 4207 C CA . TYR A 1 507 ? 29.302 9.082 -49.697 1.00 86.75 507 TYR A CA 1
ATOM 4208 C C . TYR A 1 507 ? 28.709 10.482 -49.886 1.00 86.75 507 TYR A C 1
ATOM 4210 O O . TYR A 1 507 ? 27.513 10.576 -50.121 1.00 86.75 507 TYR A O 1
ATOM 4218 N N . ASP A 1 508 ? 29.527 11.532 -49.752 1.00 87.31 508 ASP A N 1
ATOM 4219 C CA . ASP A 1 508 ? 29.100 12.933 -49.855 1.00 87.31 508 ASP A CA 1
ATOM 4220 C C . ASP A 1 508 ? 27.960 13.301 -48.881 1.00 87.31 508 ASP A C 1
ATOM 4222 O O . ASP A 1 508 ? 27.056 14.067 -49.190 1.00 87.31 508 ASP A O 1
ATOM 4226 N N . ILE A 1 509 ? 27.975 12.688 -47.689 1.00 88.88 509 ILE A N 1
ATOM 4227 C CA . ILE A 1 509 ? 26.953 12.899 -46.645 1.00 88.88 509 ILE A CA 1
ATOM 4228 C C . ILE A 1 509 ? 27.371 14.006 -45.679 1.00 88.88 509 ILE A C 1
ATOM 4230 O O . ILE A 1 509 ? 26.528 14.743 -45.184 1.00 88.88 509 ILE A O 1
ATOM 4234 N N . VAL A 1 510 ? 28.667 14.073 -45.371 1.00 88.94 510 VAL A N 1
ATOM 4235 C CA . VAL A 1 510 ? 29.271 15.108 -44.527 1.00 88.94 510 VAL A CA 1
ATOM 4236 C C . VAL A 1 510 ? 30.655 15.437 -45.066 1.00 88.94 510 VAL A C 1
ATOM 4238 O O . VAL A 1 510 ? 31.310 14.577 -45.665 1.00 88.94 510 VAL A O 1
ATOM 4241 N N . ASP A 1 511 ? 31.134 16.648 -44.809 1.00 83.12 511 ASP A N 1
ATOM 4242 C CA . ASP A 1 511 ? 32.478 17.053 -45.203 1.00 83.12 511 ASP A CA 1
ATOM 4243 C C . ASP A 1 511 ? 33.575 16.470 -44.282 1.00 83.12 511 ASP A C 1
ATOM 4245 O O . ASP A 1 511 ? 33.330 15.843 -43.246 1.00 83.12 511 ASP A O 1
ATOM 4249 N N . GLY A 1 512 ? 34.841 16.678 -44.656 1.00 75.06 512 GLY A N 1
ATOM 4250 C CA . GLY A 1 512 ? 35.988 16.247 -43.848 1.00 75.06 512 GLY A CA 1
ATOM 4251 C C . GLY A 1 512 ? 36.172 17.015 -42.529 1.00 75.06 512 GLY A C 1
ATOM 4252 O O . GLY A 1 512 ? 37.031 16.636 -41.731 1.00 75.06 512 GLY A O 1
ATOM 4253 N N . LYS A 1 513 ? 35.404 18.087 -42.300 1.00 81.31 513 LYS A N 1
ATOM 4254 C CA . LYS A 1 513 ? 35.438 18.930 -41.096 1.00 81.31 513 LYS A CA 1
ATOM 4255 C C . LYS A 1 513 ? 34.291 18.613 -40.132 1.00 81.31 513 LYS A C 1
ATOM 4257 O O . LYS A 1 513 ? 34.258 19.180 -39.040 1.00 81.31 513 LYS A O 1
ATOM 4262 N N . TYR A 1 514 ? 33.406 17.687 -40.497 1.00 87.31 514 TYR A N 1
ATOM 4263 C CA . TYR A 1 514 ? 32.269 17.272 -39.694 1.00 87.31 514 TYR A CA 1
ATOM 4264 C C . TYR A 1 514 ? 32.664 16.911 -38.259 1.00 87.31 514 TYR A C 1
ATOM 4266 O O . TYR A 1 514 ? 33.530 16.061 -38.006 1.00 87.31 514 TYR A O 1
ATOM 4274 N N . SER A 1 515 ? 31.985 17.553 -37.311 1.00 85.75 515 SER A N 1
ATOM 4275 C CA . SER A 1 515 ? 32.181 17.336 -35.883 1.00 85.75 515 SER A CA 1
ATOM 4276 C C . SER A 1 515 ? 31.073 16.452 -35.321 1.00 85.75 515 SER A C 1
ATOM 4278 O O . SER A 1 515 ? 29.913 16.547 -35.706 1.00 85.75 515 SER A O 1
ATOM 4280 N N . ASN A 1 516 ? 31.443 15.550 -34.413 1.00 90.38 516 ASN A N 1
ATOM 4281 C CA . ASN A 1 516 ? 30.477 14.670 -33.771 1.00 90.38 516 ASN A CA 1
ATOM 4282 C C . ASN A 1 516 ? 29.652 15.477 -32.750 1.00 90.38 516 ASN A C 1
ATOM 4284 O O . ASN A 1 516 ? 30.250 15.999 -31.803 1.00 90.38 516 ASN A O 1
ATOM 4288 N N . PRO A 1 517 ? 28.312 15.544 -32.878 1.00 88.81 517 PRO A N 1
ATOM 4289 C CA . PRO A 1 517 ? 27.471 16.301 -31.949 1.00 88.81 517 PRO A CA 1
ATOM 4290 C C . PRO A 1 517 ? 27.433 15.681 -30.540 1.00 88.81 517 PRO A C 1
ATOM 4292 O O . PRO A 1 517 ? 27.062 16.341 -29.567 1.00 88.81 517 PRO A O 1
ATOM 4295 N N . VAL A 1 518 ? 27.861 14.422 -30.397 1.00 90.31 518 VAL A N 1
ATOM 4296 C CA . VAL A 1 518 ? 27.855 13.677 -29.136 1.00 90.31 518 VAL A CA 1
ATOM 4297 C C . VAL A 1 518 ? 29.262 13.526 -28.576 1.00 90.31 518 VAL A C 1
ATOM 4299 O O . VAL A 1 518 ? 30.148 12.939 -29.201 1.00 90.31 518 VAL A O 1
ATOM 4302 N N . ASN A 1 519 ? 29.457 13.955 -27.332 1.00 85.12 519 ASN A N 1
ATOM 4303 C CA . ASN A 1 519 ? 30.717 13.839 -26.616 1.00 85.12 519 ASN A CA 1
ATOM 4304 C C . ASN A 1 519 ? 30.543 12.986 -25.357 1.00 85.12 519 ASN A C 1
ATOM 4306 O O . ASN A 1 519 ? 30.031 13.439 -24.339 1.00 85.12 519 ASN A O 1
ATOM 4310 N N . ILE A 1 520 ? 31.067 11.756 -25.380 1.00 83.88 520 ILE A N 1
ATOM 4311 C CA . ILE A 1 520 ? 30.943 10.809 -24.257 1.00 83.88 520 ILE A CA 1
ATOM 4312 C C . ILE A 1 520 ? 31.434 11.400 -22.929 1.00 83.88 520 ILE A C 1
ATOM 4314 O O . ILE A 1 520 ? 30.868 11.085 -21.884 1.00 83.88 520 ILE A O 1
ATOM 4318 N N . LYS A 1 521 ? 32.501 12.208 -22.938 1.00 77.31 521 LYS A N 1
ATOM 4319 C CA . LYS A 1 521 ? 33.082 12.757 -21.704 1.00 77.31 521 LYS A CA 1
ATOM 4320 C C . LYS A 1 521 ? 32.206 13.850 -21.099 1.00 77.31 521 LYS A C 1
ATOM 4322 O O . LYS A 1 521 ? 32.159 13.940 -19.878 1.00 77.31 521 LYS A O 1
ATOM 4327 N N . MET A 1 522 ? 31.550 14.641 -21.943 1.00 73.50 522 MET A N 1
ATOM 4328 C CA . MET A 1 522 ? 30.683 15.740 -21.523 1.00 73.50 522 MET A CA 1
ATOM 4329 C C . MET A 1 522 ? 29.267 15.252 -21.188 1.00 73.50 522 MET A C 1
ATOM 4331 O O . MET A 1 522 ? 28.711 15.641 -20.171 1.00 73.50 522 MET A O 1
ATOM 4335 N N . ASP A 1 523 ? 28.731 14.316 -21.971 1.00 78.19 523 ASP A N 1
ATOM 4336 C CA . ASP A 1 523 ? 27.308 13.944 -21.924 1.00 78.19 523 ASP A CA 1
ATOM 4337 C C . ASP A 1 523 ? 27.014 12.844 -20.900 1.00 78.19 523 ASP A C 1
ATOM 4339 O O . ASP A 1 523 ? 25.891 12.658 -20.431 1.00 78.19 523 ASP A O 1
ATOM 4343 N N . SER A 1 524 ? 28.025 12.045 -20.551 1.00 72.06 524 SER A N 1
ATOM 4344 C CA . SER A 1 524 ? 27.861 10.972 -19.576 1.00 72.06 524 SER A CA 1
ATOM 4345 C C . SER A 1 524 ? 27.957 11.532 -18.156 1.00 72.06 524 SER A C 1
ATOM 4347 O O . SER A 1 524 ? 29.043 11.535 -17.576 1.00 72.06 524 SER A O 1
ATOM 4349 N N . THR A 1 525 ? 26.816 11.801 -17.516 1.00 60.06 525 THR A N 1
ATOM 4350 C CA . THR A 1 525 ? 26.683 12.167 -16.080 1.00 60.06 525 THR A CA 1
ATOM 4351 C C . THR A 1 525 ? 27.137 11.080 -15.080 1.00 60.06 525 THR A C 1
ATOM 4353 O O . THR A 1 525 ? 26.913 11.149 -13.872 1.00 60.06 525 THR A O 1
ATOM 4356 N N . GLY A 1 526 ? 27.836 10.049 -15.560 1.00 54.91 526 GLY A N 1
ATOM 4357 C CA . GLY A 1 526 ? 28.228 8.882 -14.787 1.00 54.91 526 GLY A CA 1
ATOM 4358 C C . GLY A 1 526 ? 27.052 7.927 -14.572 1.00 54.91 526 GLY A C 1
ATOM 4359 O O . GLY A 1 526 ? 25.891 8.218 -14.831 1.00 54.91 526 GLY A O 1
ATOM 4360 N N . SER A 1 527 ? 27.345 6.710 -14.126 1.00 45.62 527 SER A N 1
ATOM 4361 C CA . SER A 1 527 ? 26.337 5.665 -13.919 1.00 45.62 527 SER A CA 1
ATOM 4362 C C . SER A 1 527 ? 25.564 5.863 -12.605 1.00 45.62 527 SER A C 1
ATOM 4364 O O . SER A 1 527 ? 25.615 4.989 -11.741 1.00 45.62 527 SER A O 1
ATOM 4366 N N . GLY A 1 528 ? 24.895 7.007 -12.420 1.00 45.12 528 GLY A N 1
ATOM 4367 C CA . GLY A 1 528 ? 24.189 7.362 -11.183 1.00 45.12 528 GLY A CA 1
ATOM 4368 C C . GLY A 1 528 ? 25.073 7.312 -9.929 1.00 45.12 528 GLY A C 1
ATOM 4369 O O . GLY A 1 528 ? 26.279 7.065 -9.997 1.00 45.12 528 GLY A O 1
ATOM 4370 N N . SER A 1 529 ? 24.475 7.534 -8.755 1.00 34.84 529 SER A N 1
ATOM 4371 C CA . SER A 1 529 ? 25.186 7.501 -7.472 1.00 34.84 529 SER A CA 1
ATOM 4372 C C . SER A 1 529 ? 25.979 6.196 -7.320 1.00 34.84 529 SER A C 1
ATOM 4374 O O . SER A 1 529 ? 25.408 5.130 -7.050 1.00 34.84 529 SER A O 1
ATOM 4376 N N . ARG A 1 530 ? 27.306 6.277 -7.479 1.00 40.00 530 ARG A N 1
ATOM 4377 C CA . ARG A 1 530 ? 28.232 5.244 -7.014 1.00 40.00 530 ARG A CA 1
ATOM 4378 C C . ARG A 1 530 ? 27.870 4.988 -5.554 1.00 40.00 530 ARG A C 1
ATOM 4380 O O . ARG A 1 530 ? 27.883 5.914 -4.746 1.00 40.00 530 ARG A O 1
ATOM 4387 N N . SER A 1 531 ? 27.524 3.746 -5.220 1.00 42.81 531 SER A N 1
ATOM 4388 C CA . SER A 1 531 ? 27.545 3.270 -3.834 1.00 42.81 531 SER A CA 1
ATOM 4389 C C . SER A 1 531 ? 28.771 3.855 -3.145 1.00 42.81 531 SER A C 1
ATOM 4391 O O . SER A 1 531 ? 29.842 3.763 -3.752 1.00 42.81 531 SER A O 1
ATOM 4393 N N . LYS A 1 532 ? 28.594 4.473 -1.960 1.00 38.34 532 LYS A N 1
ATOM 4394 C CA . LYS A 1 532 ? 29.667 5.082 -1.157 1.00 38.34 532 LYS A CA 1
ATOM 4395 C C . LYS A 1 532 ? 30.924 4.239 -1.316 1.00 38.34 532 LYS A C 1
ATOM 4397 O O . LYS A 1 532 ? 31.009 3.123 -0.812 1.00 38.34 532 LYS A O 1
ATOM 4402 N N . SER A 1 533 ? 31.844 4.742 -2.126 1.00 45.00 533 SER A N 1
ATOM 4403 C CA . SER A 1 533 ? 33.174 4.180 -2.208 1.00 45.00 533 SER A CA 1
ATOM 4404 C C . SER A 1 533 ? 33.754 4.315 -0.804 1.00 45.00 533 SER A C 1
ATOM 4406 O O . SER A 1 533 ? 33.560 5.368 -0.197 1.00 45.00 533 SER A O 1
ATOM 4408 N N . ASN A 1 534 ? 34.499 3.322 -0.316 1.00 46.97 534 ASN A N 1
ATOM 4409 C CA . ASN A 1 534 ? 35.381 3.455 0.856 1.00 46.97 534 ASN A CA 1
ATOM 4410 C C . ASN A 1 534 ? 36.540 4.437 0.565 1.00 46.97 534 ASN A C 1
ATOM 4412 O O . ASN A 1 534 ? 37.696 4.177 0.872 1.00 46.97 534 ASN A O 1
ATOM 4416 N N . LYS A 1 535 ? 36.255 5.541 -0.128 1.00 52.44 535 LYS A N 1
ATOM 4417 C CA . LYS A 1 535 ? 37.181 6.632 -0.372 1.00 52.44 535 LYS A CA 1
ATOM 4418 C C . LYS A 1 535 ? 37.180 7.460 0.894 1.00 52.44 535 LYS A C 1
ATOM 4420 O O . LYS A 1 535 ? 36.225 8.183 1.166 1.00 52.44 535 LYS A O 1
ATOM 4425 N N . ILE A 1 536 ? 38.236 7.283 1.669 1.00 58.34 536 ILE A N 1
ATOM 4426 C CA . ILE A 1 536 ? 38.571 8.169 2.770 1.00 58.34 536 ILE A CA 1
ATOM 4427 C C . ILE A 1 536 ? 38.856 9.537 2.130 1.00 58.34 536 ILE A C 1
ATOM 4429 O O . ILE A 1 536 ? 39.662 9.596 1.196 1.00 58.34 536 ILE A O 1
ATOM 4433 N N . PRO A 1 537 ? 38.156 10.612 2.532 1.00 52.16 537 PRO A N 1
ATOM 4434 C CA . PRO A 1 537 ? 38.453 11.953 2.052 1.00 52.16 537 PRO A CA 1
ATOM 4435 C C . PRO A 1 537 ? 39.916 12.264 2.358 1.00 52.16 537 PRO A C 1
ATOM 4437 O O . PRO A 1 537 ? 40.343 12.155 3.506 1.00 52.16 537 PRO A O 1
ATOM 4440 N N . PHE A 1 538 ? 40.688 12.602 1.329 1.00 52.62 538 PHE A N 1
ATOM 4441 C CA . PHE A 1 538 ? 42.073 13.017 1.513 1.00 52.62 538 PHE A CA 1
ATOM 4442 C C . PHE A 1 538 ? 42.067 14.369 2.252 1.00 52.62 538 PHE A C 1
ATOM 4444 O O . PHE A 1 538 ? 41.357 15.272 1.796 1.00 52.62 538 PHE A O 1
ATOM 4451 N N . PRO A 1 539 ? 42.789 14.529 3.378 1.00 71.19 539 PRO A N 1
ATOM 4452 C CA . PRO A 1 539 ? 42.868 15.807 4.086 1.00 71.19 539 PRO A CA 1
ATOM 4453 C C . PRO A 1 539 ? 43.355 16.913 3.144 1.00 71.19 539 PRO A C 1
ATOM 4455 O O . PRO A 1 539 ? 44.247 16.677 2.324 1.00 71.19 539 PRO A O 1
ATOM 4458 N N . ARG A 1 540 ? 42.783 18.121 3.233 1.00 62.44 540 ARG A N 1
ATOM 4459 C CA . ARG A 1 540 ? 43.173 19.242 2.352 1.00 62.44 540 ARG A CA 1
ATOM 4460 C C . ARG A 1 540 ? 44.640 19.617 2.546 1.00 62.44 540 ARG A C 1
ATOM 4462 O O . ARG A 1 540 ? 45.317 19.977 1.590 1.00 62.44 540 ARG A O 1
ATOM 4469 N N . GLU A 1 541 ? 45.141 19.445 3.758 1.00 66.75 541 GLU A N 1
ATOM 4470 C CA . GLU A 1 541 ? 46.528 19.662 4.152 1.00 66.75 541 GLU A CA 1
ATOM 4471 C C . GLU A 1 541 ? 47.460 18.663 3.447 1.00 66.75 541 GLU A C 1
ATOM 4473 O O . GLU A 1 541 ? 48.543 19.024 2.987 1.00 66.75 541 GLU A O 1
ATOM 4478 N N . ALA A 1 542 ? 47.001 17.421 3.249 1.00 68.62 542 ALA A N 1
ATOM 4479 C CA . ALA A 1 542 ? 47.741 16.404 2.506 1.00 68.62 542 ALA A CA 1
ATOM 4480 C C . ALA A 1 542 ? 47.794 16.695 0.996 1.00 68.62 542 ALA A C 1
ATOM 4482 O O . ALA A 1 542 ? 48.707 16.224 0.322 1.00 68.62 542 ALA A O 1
ATOM 4483 N N . ALA A 1 543 ? 46.867 17.494 0.451 1.00 67.56 543 ALA A N 1
ATOM 4484 C CA . ALA A 1 543 ? 46.912 17.904 -0.953 1.00 67.56 543 ALA A CA 1
ATOM 4485 C C . ALA A 1 543 ? 48.098 18.838 -1.248 1.00 67.56 543 ALA A C 1
ATOM 4487 O O . ALA A 1 543 ? 48.655 18.779 -2.343 1.00 67.56 543 ALA A O 1
ATOM 4488 N N . ILE A 1 544 ? 48.521 19.652 -0.273 1.00 71.56 544 ILE A N 1
ATOM 4489 C CA . ILE A 1 544 ? 49.702 20.520 -0.398 1.00 71.56 544 ILE A CA 1
ATOM 4490 C C . ILE A 1 544 ? 50.966 19.659 -0.488 1.00 71.56 544 ILE A C 1
ATOM 4492 O O . ILE A 1 544 ? 51.769 19.835 -1.402 1.00 71.56 544 ILE A O 1
ATOM 4496 N N . ILE A 1 545 ? 51.083 18.663 0.396 1.00 70.88 545 ILE A N 1
ATOM 4497 C CA . ILE A 1 545 ? 52.196 17.702 0.405 1.00 70.88 545 ILE A CA 1
ATOM 4498 C C . ILE A 1 545 ? 52.205 16.873 -0.885 1.00 70.88 545 ILE A C 1
ATOM 4500 O O . ILE A 1 545 ? 53.246 16.730 -1.520 1.00 70.88 545 ILE A O 1
ATOM 4504 N N . ALA A 1 546 ? 51.045 16.372 -1.321 1.00 73.56 546 ALA A N 1
ATOM 4505 C CA . ALA A 1 546 ? 50.927 15.598 -2.554 1.00 73.56 546 ALA A CA 1
ATOM 4506 C C . ALA A 1 546 ? 51.288 16.430 -3.794 1.00 73.56 546 ALA A C 1
ATOM 4508 O O . ALA A 1 546 ? 51.961 15.925 -4.688 1.00 73.56 546 ALA A O 1
ATOM 4509 N N . LYS A 1 547 ? 50.887 17.707 -3.847 1.00 72.94 547 LYS A N 1
ATOM 4510 C CA . LYS A 1 547 ? 51.238 18.616 -4.947 1.00 72.94 547 LYS A CA 1
ATOM 4511 C C . LYS A 1 547 ? 52.740 18.902 -4.980 1.00 72.94 547 LYS A C 1
ATOM 4513 O O . LYS A 1 547 ? 53.329 18.831 -6.054 1.00 72.94 547 LYS A O 1
ATOM 4518 N N . ALA A 1 548 ? 53.354 19.166 -3.825 1.00 71.88 548 ALA A N 1
ATOM 4519 C CA . ALA A 1 548 ? 54.800 19.354 -3.718 1.00 71.88 548 ALA A CA 1
ATOM 4520 C C . ALA A 1 548 ? 55.560 18.089 -4.149 1.00 71.88 548 ALA A C 1
ATOM 4522 O O . ALA A 1 548 ? 56.462 18.168 -4.974 1.00 71.88 548 ALA A O 1
ATOM 4523 N N . TYR A 1 549 ? 55.131 16.913 -3.685 1.00 76.12 549 TYR A N 1
ATOM 4524 C CA . TYR A 1 549 ? 55.728 15.633 -4.070 1.00 76.12 549 TYR A CA 1
ATOM 4525 C C . TYR A 1 549 ? 55.620 15.362 -5.578 1.00 76.12 549 TYR A C 1
ATOM 4527 O O . TYR A 1 549 ? 56.608 14.989 -6.206 1.00 76.12 549 TYR A O 1
ATOM 4535 N N . MET A 1 550 ? 54.450 15.601 -6.182 1.00 78.81 550 MET A N 1
ATOM 4536 C CA . MET A 1 550 ? 54.254 15.438 -7.629 1.00 78.81 550 MET A CA 1
ATOM 4537 C C . MET A 1 550 ? 55.119 16.408 -8.440 1.00 78.81 550 MET A C 1
ATOM 4539 O O . MET A 1 550 ? 55.679 16.010 -9.454 1.00 78.81 550 MET A O 1
ATOM 4543 N N . HIS A 1 551 ? 55.279 17.650 -7.978 1.00 72.62 551 HIS A N 1
ATOM 4544 C CA . HIS A 1 551 ? 56.166 18.625 -8.613 1.00 72.62 551 HIS A CA 1
ATOM 4545 C C . HIS A 1 551 ? 57.642 18.204 -8.528 1.00 72.62 551 HIS A C 1
ATOM 4547 O O . HIS A 1 551 ? 58.380 18.315 -9.505 1.00 72.62 551 HIS A O 1
ATOM 4553 N N . THR A 1 552 ? 58.073 17.659 -7.387 1.00 77.56 552 THR A N 1
ATOM 4554 C CA . THR A 1 552 ? 59.425 17.106 -7.229 1.00 77.56 552 THR A CA 1
ATOM 4555 C C . THR A 1 552 ? 59.655 15.918 -8.162 1.00 77.56 552 THR A C 1
ATOM 4557 O O . THR A 1 552 ? 60.695 15.856 -8.811 1.00 77.56 552 THR A O 1
ATOM 4560 N N . LEU A 1 553 ? 58.681 15.007 -8.288 1.00 80.19 553 LEU A N 1
ATOM 4561 C CA . LEU A 1 553 ? 58.757 13.888 -9.234 1.00 80.19 553 LEU A CA 1
ATOM 4562 C C . LEU A 1 553 ? 58.852 14.357 -10.688 1.00 80.19 553 LEU A C 1
ATOM 4564 O O . LEU A 1 553 ? 59.626 13.788 -11.454 1.00 80.19 553 LEU A O 1
ATOM 4568 N N . ASP A 1 554 ? 58.098 15.390 -11.062 1.00 78.38 554 ASP A N 1
ATOM 4569 C CA . ASP A 1 554 ? 58.136 15.943 -12.418 1.00 78.38 554 ASP A CA 1
ATOM 4570 C C . ASP A 1 554 ? 59.500 16.592 -12.709 1.00 78.38 554 ASP A C 1
ATOM 4572 O O . ASP A 1 554 ? 60.120 16.312 -13.734 1.00 78.38 554 ASP A O 1
ATOM 4576 N N . SER A 1 555 ? 60.048 17.351 -11.752 1.00 79.19 555 SER A N 1
ATOM 4577 C CA . SER A 1 555 ? 61.404 17.915 -11.838 1.00 79.19 555 SER A CA 1
ATOM 4578 C C . SER A 1 555 ? 62.482 16.831 -11.983 1.00 79.19 555 SER A C 1
ATOM 4580 O O . SER A 1 555 ? 63.346 16.927 -12.857 1.00 79.19 555 SER A O 1
ATOM 4582 N N . ILE A 1 556 ? 62.398 15.753 -11.194 1.00 81.44 556 ILE A N 1
ATOM 4583 C CA . ILE A 1 556 ? 63.286 14.587 -11.321 1.00 81.44 556 ILE A CA 1
ATOM 4584 C C . ILE A 1 556 ? 63.142 13.951 -12.711 1.00 81.44 556 ILE A C 1
ATOM 4586 O O . ILE A 1 556 ? 64.142 13.644 -13.358 1.00 81.44 556 ILE A O 1
ATOM 4590 N N . GLY A 1 557 ? 61.909 13.785 -13.198 1.00 78.00 557 GLY A N 1
ATOM 4591 C CA . GLY A 1 557 ? 61.626 13.235 -14.523 1.00 78.00 557 GLY A CA 1
ATOM 4592 C C . GLY A 1 557 ? 62.220 14.073 -15.657 1.00 78.00 557 GLY A C 1
ATOM 4593 O O . GLY A 1 557 ? 62.796 13.521 -16.597 1.00 78.00 557 GLY A O 1
ATOM 4594 N N . VAL A 1 558 ? 62.147 15.402 -15.551 1.00 78.31 558 VAL A N 1
ATOM 4595 C CA . VAL A 1 558 ? 62.769 16.333 -16.502 1.00 78.31 558 VAL A CA 1
ATOM 4596 C C . VAL A 1 558 ? 64.291 16.214 -16.469 1.00 78.31 558 VAL A C 1
ATOM 4598 O O . VAL A 1 558 ? 64.902 16.106 -17.529 1.00 78.31 558 VAL A O 1
ATOM 4601 N N . GLN A 1 559 ? 64.911 16.166 -15.287 1.00 79.38 559 GLN A N 1
ATOM 4602 C CA . GLN A 1 559 ? 66.367 16.017 -15.165 1.00 79.38 559 GLN A CA 1
ATOM 4603 C C . GLN A 1 559 ? 66.857 14.686 -15.741 1.00 79.38 559 GLN A C 1
ATOM 4605 O O . GLN A 1 559 ? 67.788 14.677 -16.546 1.00 79.38 559 GLN A O 1
ATOM 4610 N N . LEU A 1 560 ? 66.177 13.578 -15.426 1.00 77.06 560 LEU A N 1
ATOM 4611 C CA . LEU A 1 560 ? 66.470 12.267 -16.011 1.00 77.06 560 LEU A CA 1
ATOM 4612 C C . LEU A 1 560 ? 66.349 12.297 -17.535 1.00 77.06 560 LEU A C 1
ATOM 4614 O O . LEU A 1 560 ? 67.244 11.830 -18.235 1.00 77.06 560 LEU A O 1
ATOM 4618 N N . ARG A 1 561 ? 65.274 12.887 -18.071 1.00 75.50 561 ARG A N 1
ATOM 4619 C CA . ARG A 1 561 ? 65.085 13.022 -19.520 1.00 75.50 561 ARG A CA 1
ATOM 4620 C C . ARG A 1 561 ? 66.222 13.814 -20.166 1.00 75.50 561 ARG A C 1
ATOM 4622 O O . ARG A 1 561 ? 66.728 13.381 -21.197 1.00 75.50 561 ARG A O 1
ATOM 4629 N N . THR A 1 562 ? 66.621 14.941 -19.584 1.00 79.12 562 THR A N 1
ATOM 4630 C CA . THR A 1 562 ? 67.725 15.762 -20.100 1.00 79.12 562 THR A CA 1
ATOM 4631 C C . THR A 1 562 ? 69.042 14.991 -20.068 1.00 79.12 562 THR A C 1
ATOM 4633 O O . THR A 1 562 ? 69.746 14.959 -21.068 1.00 79.12 562 THR A O 1
ATOM 4636 N N . MET A 1 563 ? 69.334 14.262 -18.986 1.00 76.25 563 MET A N 1
ATOM 4637 C CA . MET A 1 563 ? 70.531 13.415 -18.902 1.00 76.25 563 MET A CA 1
ATOM 4638 C C . MET A 1 563 ? 70.545 12.281 -19.936 1.00 76.25 563 MET A C 1
ATOM 4640 O O . MET A 1 563 ? 71.614 11.942 -20.444 1.00 76.25 563 MET A O 1
ATOM 4644 N N . ILE A 1 564 ? 69.381 11.704 -20.263 1.00 72.69 564 ILE A N 1
ATOM 4645 C CA . ILE A 1 564 ? 69.244 10.704 -21.335 1.00 72.69 564 ILE A CA 1
ATOM 4646 C C . ILE A 1 564 ? 69.527 11.341 -22.698 1.00 72.69 564 ILE A C 1
ATOM 4648 O O . ILE A 1 564 ? 70.289 10.781 -23.483 1.00 72.69 564 ILE A O 1
ATOM 4652 N N . ILE A 1 565 ? 68.920 12.498 -22.982 1.00 75.00 565 ILE A N 1
ATOM 4653 C CA . ILE A 1 565 ? 69.088 13.208 -24.260 1.00 75.00 565 ILE A CA 1
ATOM 4654 C C . ILE A 1 565 ? 70.547 13.640 -24.454 1.00 75.00 565 ILE A C 1
ATOM 4656 O O . ILE A 1 565 ? 71.089 13.476 -25.544 1.00 75.00 565 ILE A O 1
ATOM 4660 N N . ASP A 1 566 ? 71.195 14.106 -23.388 1.00 77.69 566 ASP A N 1
ATOM 4661 C CA . ASP A 1 566 ? 72.590 14.552 -23.396 1.00 77.69 566 ASP A CA 1
ATOM 4662 C C . ASP A 1 566 ? 73.601 13.387 -23.366 1.00 77.69 566 ASP A C 1
ATOM 4664 O O . ASP A 1 566 ? 74.809 13.620 -23.339 1.00 77.69 566 ASP A O 1
ATOM 4668 N N . GLY A 1 567 ? 73.136 12.130 -23.328 1.00 73.12 567 GLY A N 1
ATOM 4669 C CA . GLY A 1 567 ? 73.992 10.938 -23.326 1.00 73.12 567 GLY A CA 1
ATOM 4670 C C . GLY A 1 567 ? 74.828 10.751 -22.054 1.00 73.12 567 GLY A C 1
ATOM 4671 O O . GLY A 1 567 ? 75.822 10.029 -22.072 1.00 73.12 567 GLY A O 1
ATOM 4672 N N . ARG A 1 568 ? 74.445 11.393 -20.942 1.00 73.88 568 ARG A N 1
ATOM 4673 C CA . ARG A 1 568 ? 75.193 11.377 -19.668 1.00 73.88 568 ARG A CA 1
ATOM 4674 C C . ARG A 1 568 ? 74.928 10.140 -18.809 1.00 73.88 568 ARG A C 1
ATOM 4676 O O . ARG A 1 568 ? 75.600 9.945 -17.801 1.00 73.88 568 ARG A O 1
ATOM 4683 N N . ILE A 1 569 ? 73.960 9.307 -19.190 1.00 73.19 569 ILE A N 1
ATOM 4684 C CA . ILE A 1 569 ? 73.694 8.016 -18.548 1.00 73.19 569 ILE A CA 1
ATOM 4685 C C . ILE A 1 569 ? 74.356 6.927 -19.391 1.00 73.19 569 ILE A C 1
ATOM 4687 O O . ILE A 1 569 ? 73.936 6.663 -20.517 1.00 73.19 569 ILE A O 1
ATOM 4691 N N . SER A 1 570 ? 75.399 6.299 -18.842 1.00 67.44 570 SER A N 1
ATOM 4692 C CA . SER A 1 570 ? 76.086 5.186 -19.499 1.00 67.44 570 SER A CA 1
ATOM 4693 C C . SER A 1 570 ? 75.147 3.986 -19.682 1.00 67.44 570 SER A C 1
ATOM 4695 O O . SER A 1 570 ? 74.196 3.780 -18.922 1.00 67.44 570 SER A O 1
ATOM 4697 N N . VAL A 1 571 ? 75.424 3.158 -20.693 1.00 66.44 571 VAL A N 1
ATOM 4698 C CA . VAL A 1 571 ? 74.628 1.954 -21.007 1.00 66.44 571 VAL A CA 1
ATOM 4699 C C . VAL A 1 571 ? 74.592 0.976 -19.823 1.00 66.44 571 VAL A C 1
ATOM 4701 O O . VAL A 1 571 ? 73.579 0.318 -19.584 1.00 66.44 571 VAL A O 1
ATOM 4704 N N . GLU A 1 572 ? 75.673 0.928 -19.048 1.00 66.19 572 GLU A N 1
ATOM 4705 C CA . GLU A 1 572 ? 75.801 0.113 -17.838 1.00 66.19 572 GLU A CA 1
ATOM 4706 C C . GLU A 1 572 ? 74.880 0.620 -16.719 1.00 66.19 572 GLU A C 1
ATOM 4708 O O . GLU A 1 572 ? 74.109 -0.162 -16.159 1.00 66.19 572 GLU A O 1
ATOM 4713 N N . ASN A 1 573 ? 74.842 1.936 -16.478 1.00 68.31 573 ASN A N 1
ATOM 4714 C CA . ASN A 1 573 ? 73.952 2.541 -15.481 1.00 68.31 573 ASN A CA 1
ATOM 4715 C C . ASN A 1 573 ? 72.473 2.402 -15.874 1.00 68.31 573 ASN A C 1
ATOM 4717 O O . ASN A 1 573 ? 71.628 2.111 -15.028 1.00 68.31 573 ASN A O 1
ATOM 4721 N N . ALA A 1 574 ? 72.143 2.518 -17.164 1.00 68.75 574 ALA A N 1
ATOM 4722 C CA . ALA A 1 574 ? 70.784 2.288 -17.659 1.00 68.75 574 ALA A CA 1
ATOM 4723 C C . ALA A 1 574 ? 70.317 0.835 -17.448 1.00 68.75 574 ALA A C 1
ATOM 4725 O O . ALA A 1 574 ? 69.144 0.588 -17.152 1.00 68.75 574 ALA A O 1
ATOM 4726 N N . ALA A 1 575 ? 71.226 -0.137 -17.584 1.00 68.50 575 ALA A N 1
ATOM 4727 C CA . ALA A 1 575 ? 70.928 -1.546 -17.346 1.00 68.50 575 ALA A CA 1
ATOM 4728 C C . ALA A 1 575 ? 70.708 -1.856 -15.856 1.00 68.50 575 ALA A C 1
ATOM 4730 O O . ALA A 1 575 ? 69.846 -2.680 -15.541 1.00 68.50 575 ALA A O 1
ATOM 4731 N N . ILE A 1 576 ? 71.439 -1.183 -14.960 1.00 69.56 576 ILE A N 1
ATOM 4732 C CA . ILE A 1 576 ? 71.259 -1.276 -13.503 1.00 69.56 576 ILE A CA 1
ATOM 4733 C C . ILE A 1 576 ? 69.905 -0.676 -13.100 1.00 69.56 576 ILE A C 1
ATOM 4735 O O . ILE A 1 576 ? 69.093 -1.373 -12.500 1.00 69.56 576 ILE A O 1
ATOM 4739 N N . ILE A 1 577 ? 69.592 0.549 -13.541 1.00 70.81 577 ILE A N 1
ATOM 4740 C CA . ILE A 1 577 ? 68.307 1.225 -13.266 1.00 70.81 577 ILE A CA 1
ATOM 4741 C C . ILE A 1 577 ? 67.115 0.372 -13.712 1.00 70.81 577 ILE A C 1
ATOM 4743 O O . ILE A 1 577 ? 66.125 0.258 -12.999 1.00 70.81 577 ILE A O 1
ATOM 4747 N N . LYS A 1 578 ? 67.205 -0.266 -14.885 1.00 72.69 578 LYS A N 1
ATOM 4748 C CA . LYS A 1 578 ? 66.124 -1.100 -15.432 1.00 72.69 578 LYS A CA 1
ATOM 4749 C C . LYS A 1 578 ? 65.873 -2.382 -14.627 1.00 72.69 578 LYS A C 1
ATOM 4751 O O . LYS A 1 578 ? 64.817 -2.993 -14.784 1.00 72.69 578 LYS A O 1
ATOM 4756 N N . ARG A 1 579 ? 66.851 -2.824 -13.833 1.00 73.94 579 ARG A N 1
ATOM 4757 C CA . ARG A 1 579 ? 66.782 -4.046 -13.017 1.00 73.94 579 ARG A CA 1
ATOM 4758 C C . ARG A 1 579 ? 66.498 -3.770 -11.541 1.00 73.94 579 ARG A C 1
ATOM 4760 O O . ARG A 1 579 ? 66.201 -4.721 -10.826 1.00 73.94 579 ARG A O 1
ATOM 4767 N N . SER A 1 580 ? 66.582 -2.519 -11.102 1.00 73.50 580 SER A N 1
ATOM 4768 C CA . SER A 1 580 ? 66.333 -2.118 -9.718 1.00 73.50 580 SER A CA 1
ATOM 4769 C C . SER A 1 580 ? 64.869 -1.741 -9.494 1.00 73.50 580 SER A C 1
ATOM 4771 O O . SER A 1 580 ? 64.240 -1.109 -10.341 1.00 73.50 580 SER A O 1
ATOM 4773 N N . ASP A 1 581 ? 64.340 -2.077 -8.317 1.00 71.56 581 ASP A N 1
ATOM 4774 C CA . ASP A 1 581 ? 62.966 -1.729 -7.921 1.00 71.56 581 ASP A CA 1
ATOM 4775 C C . ASP A 1 581 ? 62.793 -0.225 -7.614 1.00 71.56 581 ASP A C 1
ATOM 4777 O O . ASP A 1 581 ? 61.674 0.290 -7.603 1.00 71.56 581 ASP A O 1
ATOM 4781 N N . TRP A 1 582 ? 63.900 0.489 -7.376 1.00 71.06 582 TRP A N 1
ATOM 4782 C CA . TRP A 1 582 ? 63.946 1.908 -7.016 1.00 71.06 582 TRP A CA 1
ATOM 4783 C C . TRP A 1 582 ? 65.143 2.568 -7.715 1.00 71.06 582 TRP A C 1
ATOM 4785 O O . TRP A 1 582 ? 66.175 1.924 -7.911 1.00 71.06 582 TRP A O 1
ATOM 4795 N N . ILE A 1 583 ? 65.012 3.844 -8.087 1.00 75.19 583 ILE A N 1
ATOM 4796 C CA . ILE A 1 583 ? 66.090 4.627 -8.712 1.00 75.19 583 ILE A CA 1
ATOM 4797 C C . ILE A 1 583 ? 66.788 5.438 -7.622 1.00 75.19 583 ILE A C 1
ATOM 4799 O O . ILE A 1 583 ? 66.150 6.298 -7.011 1.00 75.19 583 ILE A O 1
ATOM 4803 N N . ASP A 1 584 ? 68.080 5.195 -7.397 1.00 76.19 584 ASP A N 1
ATOM 4804 C CA . ASP A 1 584 ? 68.878 6.054 -6.524 1.00 76.19 584 ASP A CA 1
ATOM 4805 C C . ASP A 1 584 ? 69.274 7.332 -7.275 1.00 76.19 584 ASP A C 1
ATOM 4807 O O . ASP A 1 584 ? 70.068 7.330 -8.216 1.00 76.19 584 ASP A O 1
ATOM 4811 N N . LEU A 1 585 ? 68.658 8.443 -6.882 1.00 76.56 585 LEU A N 1
ATOM 4812 C CA . LEU A 1 585 ? 68.868 9.745 -7.511 1.00 76.56 585 LEU A CA 1
ATOM 4813 C C . LEU A 1 585 ? 70.216 10.365 -7.126 1.00 76.56 585 LEU A C 1
ATOM 4815 O O . LEU A 1 585 ? 70.740 11.190 -7.876 1.00 76.56 585 LEU A O 1
ATOM 4819 N N . SER A 1 586 ? 70.793 9.954 -5.993 1.00 72.69 586 SER A N 1
ATOM 4820 C CA . SER A 1 586 ? 72.075 10.473 -5.513 1.00 72.69 586 SER A CA 1
ATOM 4821 C C . SER A 1 586 ? 73.248 9.952 -6.347 1.00 72.69 586 SER A C 1
ATOM 4823 O O . SER A 1 586 ? 74.135 10.728 -6.701 1.00 72.69 586 SER A O 1
ATOM 4825 N N . GLU A 1 587 ? 73.190 8.689 -6.777 1.00 71.00 587 GLU A N 1
ATOM 4826 C CA . GLU A 1 587 ? 74.162 8.083 -7.699 1.00 71.00 587 GLU A CA 1
ATOM 4827 C C . GLU A 1 587 ? 74.122 8.714 -9.101 1.00 71.00 587 GLU A C 1
ATOM 4829 O O . GLU A 1 587 ? 75.114 8.698 -9.829 1.00 71.00 587 GLU A O 1
ATOM 4834 N N . LEU A 1 588 ? 72.989 9.323 -9.469 1.00 71.19 588 LEU A N 1
ATOM 4835 C CA . LEU A 1 588 ? 72.808 10.058 -10.724 1.00 71.19 588 LEU A CA 1
ATOM 4836 C C . LEU A 1 588 ? 73.126 11.556 -10.599 1.00 71.19 588 LEU A C 1
ATOM 4838 O O . LEU A 1 588 ? 72.977 12.294 -11.571 1.00 71.19 588 LEU A O 1
ATOM 4842 N N . GLY A 1 589 ? 73.565 12.017 -9.423 1.00 69.94 589 GLY A N 1
ATOM 4843 C CA . GLY A 1 589 ? 73.882 13.424 -9.167 1.00 69.94 589 GLY A CA 1
ATOM 4844 C C . GLY A 1 589 ? 72.663 14.355 -9.181 1.00 69.94 589 GLY A C 1
ATOM 4845 O O . GLY A 1 589 ? 72.826 15.568 -9.306 1.00 69.94 589 GLY A O 1
ATOM 4846 N N . ILE A 1 590 ? 71.449 13.809 -9.059 1.00 72.62 590 ILE A N 1
ATOM 4847 C CA . ILE A 1 590 ? 70.194 14.567 -9.052 1.00 72.62 590 ILE A CA 1
ATOM 4848 C C . ILE A 1 590 ? 69.884 14.966 -7.608 1.00 72.62 590 ILE A C 1
ATOM 4850 O O . ILE A 1 590 ? 69.449 14.148 -6.795 1.00 72.62 590 ILE A O 1
ATOM 4854 N N . THR A 1 591 ? 70.088 16.240 -7.273 1.00 64.81 591 THR A N 1
ATOM 4855 C CA . THR A 1 591 ? 69.683 16.798 -5.979 1.00 64.81 591 THR A CA 1
ATOM 4856 C C . THR A 1 591 ? 68.299 17.430 -6.090 1.00 64.81 591 THR A C 1
ATOM 4858 O O . THR A 1 591 ? 68.061 18.369 -6.850 1.00 64.81 591 THR A O 1
ATOM 4861 N N . ALA A 1 592 ? 67.348 16.909 -5.315 1.00 57.03 592 ALA A N 1
ATOM 4862 C CA . ALA A 1 592 ? 66.009 17.476 -5.220 1.00 57.03 592 ALA A CA 1
ATOM 4863 C C . ALA A 1 592 ? 66.032 18.720 -4.316 1.00 57.03 592 ALA A C 1
ATOM 4865 O O . ALA A 1 592 ? 65.669 18.653 -3.144 1.00 57.03 592 ALA A O 1
ATOM 4866 N N . LEU A 1 593 ? 66.478 19.862 -4.841 1.00 52.34 593 LEU A N 1
ATOM 4867 C CA . LEU A 1 593 ? 66.225 21.146 -4.190 1.00 52.34 593 LEU A CA 1
ATOM 4868 C C . LEU A 1 593 ? 64.838 21.637 -4.601 1.00 52.34 593 LEU A C 1
ATOM 4870 O O . LEU A 1 593 ? 64.608 22.045 -5.739 1.00 52.34 593 LEU A O 1
ATOM 4874 N N . VAL A 1 594 ? 63.906 21.568 -3.653 1.00 49.19 594 VAL A N 1
ATOM 4875 C CA . VAL A 1 594 ? 62.634 22.286 -3.738 1.00 49.19 594 VAL A CA 1
ATOM 4876 C C . VAL A 1 594 ? 62.963 23.761 -3.498 1.00 49.19 594 VAL A C 1
ATOM 4878 O O . VAL A 1 594 ? 63.416 24.103 -2.408 1.00 49.19 594 VAL A O 1
ATOM 4881 N N . THR A 1 595 ? 62.812 24.601 -4.524 1.00 41.34 595 THR A N 1
ATOM 4882 C CA . THR A 1 595 ? 62.792 26.066 -4.362 1.00 41.34 595 THR A CA 1
ATOM 4883 C C . THR A 1 595 ? 61.378 26.537 -4.089 1.00 41.34 595 THR A C 1
ATOM 4885 O O . THR A 1 595 ? 60.440 25.932 -4.663 1.00 41.34 595 THR A O 1
#

Foldseek 3Di:
DFAQDQAKDFQAQPCVLVLQLVLLCVVVVVLVVVCVPQDPPDPDLVSLLSCLSVVQCVLDPRSDQDSVLLRLLQVLLLDDDQDQVVQQVSVCVNRVDGDPDSSSSNSSNLVSLLSLQLCLLVLGIAHYLSDDNPPNCVVPVVSCVPRNDAPLCVLQPPPVVSNVLSVNRVSSASDRDLQSDALQVLLVCLQSVLVVVVVDPPRDDNCVLVSVCSSCVVCVVRPHNQSSVLSVVLSVVLNVCCVVPVHSPVVRDDSVVSCVVVQDGPVLLVVADPPDPVSNVVSVVVSCVVSPVPPPVNVVVVLVVVLVVVVVVVCVVVPDDDDDDQVVLLVCLQVDALLVNVVNDDWDDDDQAPPCDDCVRGRNRVVQHCCPLQVQVSVLSNVLLVVLVPPPPDDPVLSSLLNVLVVLVVCCQRRSVVSNCVNVVVAPDDRCSAPLSCALCQAADVVPDPPVVVCVVCVVVVHDPPHDGGDHSLRSCVVNHPLLSVLSNLVSLQSSQVSCQVCVCVVVRDNVPRDRSGDSVVRPPDNPDDDPDPDDPDPPVVVVVVVLVVVLVVVLVVVVVVCVVVVVQDPVNVVVCVPDPDDDVVVVVDDSDDD

Radius of gyration: 39.45 Å; chains: 1; bounding box: 111×64×105 Å

Organism: NCBI:txid629261

Secondary structure (DSSP, 8-state):
-B--SSS-EES-HHHHHHHHHHHHHHHHHHHHTT-TT--TT---HHHHHHHHHHHHHHHS-TT---HHHHHHHHHHHH-SS--HHHHHHHHHHHHSS--SSHHHHHTHHHHHHHHHHHHHHTTSEE--TT---TTGGGS-HHHIIIII-SHHHHHHTT-HHHHHHHHHHGGGB---SGGG--HHHHHHHHHHHHHHHHH-TTS----HHHHHHHHHHH-TTTS-HHHHHHHHHHHHHHHHHHHHHS--GGG---HHHHHHH----HHHHHTS-SS-HHHHHHHHHHHHHHH----HHHHHHHHHHHHHHHHHHHHHHTTS---STTHHHHHHHHHS-HHHHHHHPPPPPPPSSSTT-STTSSTT-TT--HHHHTHHHHHHHHHHHHHHHT-TTS-HHHHHHHHHHHHHHHHIIIIIHHHHHHH-TT--PPP--SSTT--IIIII--TTS-HHHHHHHHHHTT--TT---PPPHHHHHHHHS-GGGHHHHHHHHHHHHHHHHHHGGGGTSS-TTPPPS--HHHH---SSS------PPPPHHHHHHHHHHHHHHHHHHHHHHHHHHTT-S-HHHHHHHTT-SS--TTTTT------

Sequence (595 aa):
MINLLTVITVANAKKLAAAAYIIFNLIISKIKSKENGLKENSIDKQYHKRIAILKLSHLRPLNNISEQDLQIIYEISQGVEYDKAEDTKLYHKLTGSDPEWAEDVSGLRVVFKEFLCILWSEGVVTLPYTFNITHAWKKNPEFEEKYTYGFIWEVAKGVNSLERASRNWQYRTNWHSPKDVDFNELWSAVPAMVEIYGSTKKHGKFALFSWVNRFSTLHPEIISPDQAFYLERYRMYLAAKRTHEGDASRYTKTYLEYVKYYVMTPEEAKSLPTHDKKLRRYKIRNINRQYARPSPKAIENRREQKIKQRAEQLLSEAGGAVTEDGSLLDTLSMAVSAEDYMLLVEFPKRNADLDWISNTFYPGRQKVEIMEHYSQWILMGSKFFKKLQKSKRKSQGYIDAQVNDFRFLLDYVFCYLPLWKEQHPDSRIVLPERIEDFERILYWCDDLIDEETVEAISNLKGLDDSFEVPLTALQLRNTLRTQKSNKPFINAVHLFFETVRTYGPRYDIVDGKYSNPVNIKMDSTGSGSRSKSNKIPFPREAAIIAKAYMHTLDSIGVQLRTMIIDGRISVENAAIIKRSDWIDLSELGITALVT